Protein AF-A0A1F3C4D7-F1 (afdb_monomer)

pLDDT: mean 89.5, std 9.76, range [31.08, 98.75]

Secondary structure (DSSP, 8-state):
----PPPTT--PEEEE---S--S---TT-GGGSHHHHHHHHHS--PPPHHHHHHHHHHHGGG-SEEEE-SSS-GGG-TTHHHHHHHHHHHHHH-TTSEEEEEE-STT--HHHHGGGTT-SEEEEEEE-S-SSHHHHHHHSTT--HHHHHHHHHHHHHHHHHTT--EEEEEEEEE--TTTGGGHHHHHHHHHHHT-EEEEE---S-S-GGGGGT-GGGSHHHHHHHHHHHHHHHHHHT--EE-PPPPP-SHHHHHHHHHHTT----B-HIIIIIPPEEE-TTSEEESSTT--EEEETTTS-HHHHHT-THHHHHHHHHHTT-PPTTGGG-TTSBTTS-----GGGGT-S--GGGS---SS--TTTTTTTGGGGG-S-HHHHHHHHHHHHHHHHHIIIIIHHHHHHHHHHHHHHHHHHHHHHHTT--EEEES-SHHHHHHHHHSGGGGS-EEEEE-S-GGGTTSEETTEEEE-GGGGGGG--SEEEE--STTHHHHHHHTGGGGGGTPEEEE--------

Structure (mmCIF, N/CA/C/O backbone):
data_AF-A0A1F3C4D7-F1
#
_entry.id   AF-A0A1F3C4D7-F1
#
loop_
_atom_site.group_PDB
_atom_site.id
_atom_site.type_symbol
_atom_site.label_atom_id
_atom_site.label_alt_id
_atom_site.label_comp_id
_atom_site.label_asym_id
_atom_site.label_entity_id
_atom_site.label_seq_id
_atom_site.pdbx_PDB_ins_code
_atom_site.Cartn_x
_atom_site.Cartn_y
_atom_site.Cartn_z
_atom_site.occupancy
_atom_site.B_iso_or_equiv
_atom_site.auth_seq_id
_atom_site.auth_comp_id
_atom_site.auth_asym_id
_atom_site.auth_atom_id
_atom_site.pdbx_PDB_model_num
ATOM 1 N N . MET A 1 1 ? 7.013 -17.415 -40.767 1.00 52.91 1 MET A N 1
ATOM 2 C CA . MET A 1 1 ? 7.089 -18.044 -39.431 1.00 52.91 1 MET A CA 1
ATOM 3 C C . MET A 1 1 ? 5.679 -18.310 -38.941 1.00 52.91 1 MET A C 1
ATOM 5 O O . MET A 1 1 ? 4.838 -17.427 -39.057 1.00 52.91 1 MET A O 1
ATOM 9 N N . THR A 1 2 ? 5.403 -19.514 -38.448 1.00 52.22 2 THR A N 1
ATOM 10 C CA . THR A 1 2 ? 4.123 -19.855 -37.816 1.00 52.22 2 THR A CA 1
ATOM 11 C C . THR A 1 2 ? 4.023 -19.071 -36.506 1.00 52.22 2 THR A C 1
ATOM 13 O O . THR A 1 2 ? 4.842 -19.272 -35.615 1.00 52.22 2 THR A O 1
ATOM 16 N N . MET A 1 3 ? 3.087 -18.124 -36.408 1.00 59.62 3 MET A N 1
ATOM 17 C CA . MET A 1 3 ? 2.887 -17.341 -35.184 1.00 59.62 3 MET A CA 1
ATOM 18 C C . MET A 1 3 ? 2.353 -18.243 -34.070 1.00 59.62 3 MET A C 1
ATOM 20 O O . MET A 1 3 ? 1.317 -18.886 -34.248 1.00 59.62 3 MET A O 1
ATOM 24 N N . ILE A 1 4 ? 3.030 -18.270 -32.922 1.00 73.19 4 ILE A N 1
ATOM 25 C CA . ILE A 1 4 ? 2.590 -19.063 -31.773 1.00 73.19 4 ILE A CA 1
ATOM 26 C C . ILE A 1 4 ? 1.629 -18.224 -30.946 1.00 73.19 4 ILE A C 1
ATOM 28 O O . ILE A 1 4 ? 2.017 -17.211 -30.378 1.00 73.19 4 ILE A O 1
ATOM 32 N N . LEU A 1 5 ? 0.365 -18.639 -30.897 1.00 75.81 5 LEU A N 1
ATOM 33 C CA . LEU A 1 5 ? -0.676 -17.932 -30.161 1.00 75.81 5 LEU A CA 1
ATOM 34 C C . LEU A 1 5 ? -0.564 -18.208 -28.659 1.00 75.81 5 LEU A C 1
ATOM 36 O O . LEU A 1 5 ? -0.387 -19.348 -28.228 1.00 75.81 5 LEU A O 1
ATOM 40 N N . HIS A 1 6 ? -0.722 -17.161 -27.855 1.00 81.25 6 HIS A N 1
ATOM 41 C CA . HIS A 1 6 ? -0.936 -17.313 -26.421 1.00 81.25 6 HIS A CA 1
ATOM 42 C C . HIS A 1 6 ? -2.302 -17.952 -26.120 1.00 81.25 6 HIS A C 1
ATOM 44 O O . HIS A 1 6 ? -3.211 -17.876 -26.956 1.00 81.25 6 HIS A O 1
ATOM 50 N N . PRO A 1 7 ? -2.490 -18.532 -24.916 1.00 75.75 7 PRO A N 1
ATOM 51 C CA . PRO A 1 7 ? -3.820 -18.887 -24.430 1.00 75.75 7 PRO A CA 1
ATOM 52 C C . PRO A 1 7 ? -4.785 -17.703 -24.574 1.00 75.75 7 PRO A C 1
ATOM 54 O O . PRO A 1 7 ? -4.386 -16.559 -24.359 1.00 75.75 7 PRO A O 1
ATOM 57 N N . LYS A 1 8 ? -6.056 -17.962 -24.912 1.00 71.69 8 LYS A N 1
ATOM 58 C CA . LYS A 1 8 ? -7.060 -16.903 -25.155 1.00 71.69 8 LYS A CA 1
ATOM 59 C C . LYS A 1 8 ? -7.192 -15.907 -23.994 1.00 71.69 8 LYS A C 1
ATOM 61 O O . LYS A 1 8 ? -7.480 -14.736 -24.229 1.00 71.69 8 LYS A O 1
ATOM 66 N N . ASP A 1 9 ? -6.941 -16.369 -22.773 1.00 69.56 9 ASP A N 1
ATOM 67 C CA . ASP A 1 9 ? -7.059 -15.574 -21.549 1.00 69.56 9 ASP A CA 1
ATOM 68 C C . ASP A 1 9 ? -5.754 -14.864 -21.149 1.00 69.56 9 ASP A C 1
ATOM 70 O O . ASP A 1 9 ? -5.728 -14.120 -20.170 1.00 69.56 9 ASP A O 1
ATOM 74 N N . TYR A 1 10 ? -4.663 -15.056 -21.900 1.00 77.88 10 TYR A N 1
ATOM 75 C CA . TYR A 1 10 ? -3.382 -14.412 -21.626 1.00 77.88 10 TYR A CA 1
ATOM 76 C C . TYR A 1 10 ? -3.408 -12.952 -22.087 1.00 77.88 10 TYR A C 1
ATOM 78 O O . TYR A 1 10 ? -3.095 -12.621 -23.232 1.00 77.88 10 TYR A O 1
ATOM 86 N N . LYS A 1 11 ? -3.790 -12.068 -21.167 1.00 75.38 11 LYS A N 1
ATOM 87 C CA . LYS A 1 11 ? -3.717 -10.615 -21.331 1.00 75.38 11 LYS A CA 1
ATOM 88 C C . LYS A 1 11 ? -2.771 -10.065 -20.268 1.00 75.38 11 LYS A C 1
ATOM 90 O O . LYS A 1 11 ? -3.183 -9.930 -19.115 1.00 75.38 11 LYS A O 1
ATOM 95 N N . PRO A 1 12 ? -1.494 -9.814 -20.598 1.00 82.56 12 PRO A N 1
ATOM 96 C CA . PRO A 1 12 ? -0.543 -9.335 -19.611 1.00 82.56 12 PRO A CA 1
ATOM 97 C C . PRO A 1 12 ? -0.885 -7.907 -19.180 1.00 82.56 12 PRO A C 1
ATOM 99 O O . PRO A 1 12 ? -1.420 -7.100 -19.947 1.00 82.56 12 PRO A O 1
ATOM 102 N N . TYR A 1 13 ? -0.504 -7.578 -17.951 1.00 88.12 13 TYR A N 1
ATOM 103 C CA . TYR A 1 13 ? -0.268 -6.193 -17.574 1.00 88.12 13 TYR A CA 1
ATOM 104 C C . TYR A 1 13 ? 1.114 -5.790 -18.082 1.00 88.12 13 TYR A C 1
ATOM 106 O O . TYR A 1 13 ? 2.089 -6.531 -17.940 1.00 88.12 13 TYR A O 1
ATOM 114 N N . VAL A 1 14 ? 1.201 -4.618 -18.693 1.00 91.56 14 VAL A N 1
ATOM 115 C CA . VAL A 1 14 ? 2.448 -4.118 -19.268 1.00 91.56 14 VAL A CA 1
ATOM 116 C C . VAL A 1 14 ? 3.043 -3.094 -18.332 1.00 91.56 14 VAL A C 1
ATOM 118 O O . VAL A 1 14 ? 2.374 -2.132 -17.984 1.00 91.56 14 VAL A O 1
ATOM 121 N N . ILE A 1 15 ? 4.301 -3.266 -17.950 1.00 93.50 15 ILE A N 1
ATOM 122 C CA . ILE A 1 15 ? 5.059 -2.275 -17.191 1.00 93.50 15 ILE A CA 1
ATOM 123 C C . ILE A 1 15 ? 5.907 -1.478 -18.175 1.00 93.50 15 ILE A C 1
ATOM 125 O O . ILE A 1 15 ? 6.761 -2.038 -18.852 1.00 93.50 15 ILE A O 1
ATOM 129 N N . LEU A 1 16 ? 5.681 -0.173 -18.258 1.00 93.50 16 LEU A N 1
ATOM 130 C CA . LEU A 1 16 ? 6.425 0.722 -19.134 1.00 93.50 16 LEU A CA 1
ATOM 131 C C . LEU A 1 16 ? 7.418 1.543 -18.305 1.00 93.50 16 LEU A C 1
ATOM 133 O O . LEU A 1 16 ? 7.042 2.526 -17.664 1.00 93.50 16 LEU A O 1
ATOM 137 N N . GLY A 1 17 ? 8.683 1.121 -18.326 1.00 92.25 17 GLY A N 1
ATOM 138 C CA . GLY A 1 17 ? 9.795 1.778 -17.647 1.00 92.25 17 GLY A CA 1
ATOM 139 C C . GLY A 1 17 ? 10.421 2.840 -18.534 1.00 92.25 17 GLY A C 1
ATOM 140 O O . GLY A 1 17 ? 11.192 2.530 -19.436 1.00 92.25 17 GLY A O 1
ATOM 141 N N . THR A 1 18 ? 10.096 4.106 -18.286 1.00 91.62 18 THR A N 1
ATOM 142 C CA . THR A 1 18 ? 10.468 5.182 -19.212 1.00 91.62 18 THR A CA 1
ATOM 143 C C . THR A 1 18 ? 11.738 5.940 -18.845 1.00 91.62 18 THR A C 1
ATOM 145 O O . THR A 1 18 ? 12.374 6.537 -19.710 1.00 91.62 18 THR A O 1
ATOM 148 N N . THR A 1 19 ? 12.109 5.933 -17.572 1.00 89.44 19 THR A N 1
ATOM 149 C CA . THR A 1 19 ? 13.326 6.556 -17.054 1.00 89.44 19 THR A CA 1
ATOM 150 C C . THR A 1 19 ? 13.742 5.842 -15.781 1.00 89.44 19 THR A C 1
ATOM 152 O O . THR A 1 19 ? 12.936 5.172 -15.147 1.00 89.44 19 THR A O 1
ATOM 155 N N . GLN A 1 20 ? 14.998 5.996 -15.383 1.00 88.94 20 GLN A N 1
ATOM 156 C CA . GLN A 1 20 ? 15.473 5.594 -14.055 1.00 88.94 20 GLN A CA 1
ATOM 157 C C . GLN A 1 20 ? 15.623 6.821 -13.134 1.00 88.94 20 GLN A C 1
ATOM 159 O O . GLN A 1 20 ? 15.954 6.691 -11.954 1.00 88.94 20 GLN A O 1
ATOM 164 N N . ARG A 1 21 ? 15.335 8.030 -13.644 1.00 88.62 21 ARG A N 1
ATOM 165 C CA . ARG A 1 21 ? 15.363 9.273 -12.871 1.00 88.62 21 ARG A CA 1
ATOM 166 C C . ARG A 1 21 ? 14.232 9.286 -11.853 1.00 88.62 21 ARG A C 1
ATOM 168 O O . ARG A 1 21 ? 13.085 8.980 -12.153 1.00 88.62 21 ARG A O 1
ATOM 175 N N . CYS A 1 22 ? 14.561 9.689 -10.635 1.00 92.19 22 CYS A N 1
ATOM 176 C CA . CYS A 1 22 ? 13.605 9.899 -9.558 1.00 92.19 22 CYS A CA 1
ATOM 177 C C . CYS A 1 22 ? 13.989 11.164 -8.799 1.00 92.19 22 CYS A C 1
ATOM 179 O O . CYS A 1 22 ? 15.178 11.442 -8.620 1.00 92.19 22 CYS A O 1
ATOM 181 N N . ASN A 1 23 ? 13.000 11.913 -8.317 1.00 93.50 23 ASN A N 1
ATOM 182 C CA . ASN A 1 23 ? 13.239 13.056 -7.441 1.00 93.50 23 ASN A CA 1
ATOM 183 C C . ASN A 1 23 ? 13.595 12.636 -6.002 1.00 93.50 23 ASN A C 1
ATOM 185 O O . ASN A 1 23 ? 13.981 13.488 -5.206 1.00 93.50 23 ASN A O 1
ATOM 189 N N . TYR A 1 24 ? 13.483 11.343 -5.667 1.00 95.00 24 TYR A N 1
ATOM 190 C CA . TYR A 1 24 ? 13.850 10.761 -4.372 1.00 95.00 24 TYR A CA 1
ATOM 191 C C . TYR A 1 24 ? 15.046 9.801 -4.482 1.00 95.00 24 TYR A C 1
ATOM 193 O O . TYR A 1 24 ? 15.350 9.259 -5.545 1.00 95.00 24 TYR A O 1
ATOM 201 N N . ARG A 1 25 ? 15.703 9.555 -3.347 1.00 92.50 25 ARG A N 1
ATOM 202 C CA . ARG A 1 25 ? 16.733 8.535 -3.111 1.00 92.50 25 ARG A CA 1
ATOM 203 C C . ARG A 1 25 ? 16.383 7.761 -1.841 1.00 92.50 25 ARG A C 1
ATOM 205 O O . ARG A 1 25 ? 16.956 7.968 -0.775 1.00 92.50 25 ARG A O 1
ATOM 212 N N . CYS A 1 26 ? 15.353 6.923 -1.949 1.00 94.62 26 CYS A N 1
ATOM 213 C CA . CYS A 1 26 ? 14.820 6.169 -0.818 1.00 94.62 26 CYS A CA 1
ATOM 214 C C . CYS A 1 26 ? 15.846 5.155 -0.293 1.00 94.62 26 CYS A C 1
ATOM 216 O O . CYS A 1 26 ? 16.547 4.541 -1.099 1.00 94.62 26 CYS A O 1
ATOM 218 N N . ARG A 1 27 ? 15.870 4.921 1.025 1.00 93.00 27 ARG A N 1
ATOM 219 C CA . ARG A 1 27 ? 16.819 4.010 1.691 1.00 93.00 27 ARG A CA 1
ATOM 220 C C . ARG A 1 27 ? 16.822 2.594 1.115 1.00 93.00 27 ARG A C 1
ATOM 222 O O . ARG A 1 27 ? 17.884 2.023 0.942 1.00 93.00 27 ARG A O 1
ATOM 229 N N . MET A 1 28 ? 15.654 2.028 0.829 1.00 93.56 28 MET A N 1
ATOM 230 C CA . MET A 1 28 ? 15.533 0.653 0.327 1.00 93.56 28 MET A CA 1
ATOM 231 C C . MET A 1 28 ? 15.750 0.524 -1.186 1.00 93.56 28 MET A C 1
ATOM 233 O O . MET A 1 28 ? 15.760 -0.582 -1.713 1.00 93.56 28 MET A O 1
ATOM 237 N N . CYS A 1 29 ? 15.840 1.639 -1.914 1.00 92.00 29 CYS A N 1
ATOM 238 C CA . CYS A 1 29 ? 15.803 1.616 -3.370 1.00 92.00 29 CYS A CA 1
ATOM 239 C C . CYS A 1 29 ? 17.173 1.242 -3.944 1.00 92.00 29 CYS A C 1
ATOM 241 O O . CYS A 1 29 ? 18.166 1.911 -3.667 1.00 92.00 29 CYS A O 1
ATOM 243 N N . PHE A 1 30 ? 17.212 0.228 -4.809 1.00 88.69 30 PHE A N 1
ATOM 244 C CA . PHE A 1 30 ? 18.415 -0.169 -5.546 1.00 88.69 30 PHE A CA 1
ATOM 245 C C . PHE A 1 30 ? 19.050 1.002 -6.318 1.00 88.69 30 PHE A C 1
ATOM 247 O O . PHE A 1 30 ? 20.259 1.204 -6.260 1.00 88.69 30 PHE A O 1
ATOM 254 N N . TRP A 1 31 ? 18.228 1.851 -6.943 1.00 87.50 31 TRP A N 1
ATOM 255 C CA . TRP A 1 31 ? 18.675 3.038 -7.686 1.00 87.50 31 TRP A CA 1
ATOM 256 C C . TRP A 1 31 ? 19.271 4.148 -6.802 1.00 87.50 31 TRP A C 1
ATOM 258 O O . TRP A 1 31 ? 19.801 5.132 -7.317 1.00 87.50 31 TRP A O 1
ATOM 268 N N . SER A 1 32 ? 19.176 4.016 -5.474 1.00 88.06 32 SER A N 1
ATOM 269 C CA . SER A 1 32 ? 19.838 4.905 -4.514 1.00 88.06 32 SER A CA 1
ATOM 270 C C . SER A 1 32 ? 21.245 4.445 -4.134 1.00 88.06 32 SER A C 1
ATOM 272 O O . SER A 1 32 ? 21.933 5.191 -3.437 1.00 88.06 32 SER A O 1
ATOM 274 N N . ARG A 1 33 ? 21.680 3.245 -4.551 1.00 88.38 33 ARG A N 1
ATOM 275 C CA . ARG A 1 33 ? 23.054 2.782 -4.322 1.00 88.38 33 ARG A CA 1
ATOM 276 C C . ARG A 1 33 ? 24.050 3.798 -4.899 1.00 88.38 33 ARG A C 1
ATOM 278 O O . ARG A 1 33 ? 23.823 4.259 -6.016 1.00 88.38 33 ARG A O 1
ATOM 285 N N . PRO A 1 34 ? 25.133 4.166 -4.189 1.00 85.62 34 PRO A N 1
ATOM 286 C CA . PRO A 1 34 ? 26.033 5.230 -4.638 1.00 85.62 34 PRO A CA 1
ATOM 287 C C . PRO A 1 34 ? 26.648 5.005 -6.026 1.00 85.62 34 PRO A C 1
ATOM 289 O O . PRO A 1 34 ? 26.747 5.946 -6.811 1.00 85.62 34 PRO A O 1
ATOM 292 N N . ASP A 1 35 ? 27.040 3.770 -6.332 1.00 86.31 35 ASP A N 1
ATOM 293 C CA . ASP A 1 35 ? 27.597 3.358 -7.622 1.00 86.31 35 ASP A CA 1
ATOM 294 C C . ASP A 1 35 ? 26.555 3.458 -8.744 1.00 86.31 35 ASP A C 1
ATOM 296 O O . ASP A 1 35 ? 26.799 4.096 -9.768 1.00 86.31 35 ASP A O 1
ATOM 300 N N . VAL A 1 36 ? 25.348 2.934 -8.512 1.00 85.12 36 VAL A N 1
ATOM 301 C CA . VAL A 1 36 ? 24.230 3.018 -9.463 1.00 85.12 36 VAL A CA 1
ATOM 302 C C . VAL A 1 36 ? 23.815 4.473 -9.690 1.00 85.12 36 VAL A C 1
ATOM 304 O O . VAL A 1 36 ? 23.655 4.912 -10.8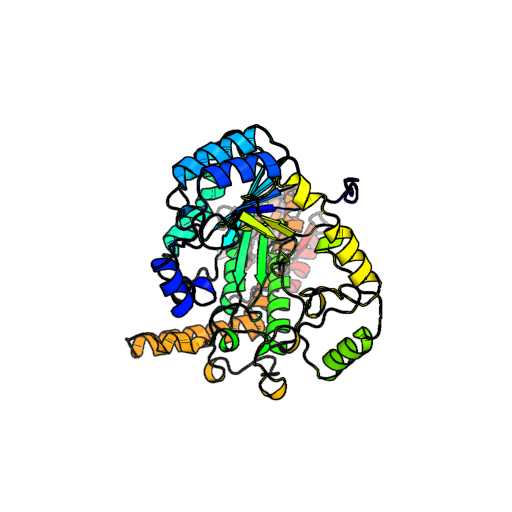26 1.00 85.12 36 VAL A O 1
ATOM 307 N N . ALA A 1 37 ? 23.679 5.251 -8.617 1.00 81.81 37 ALA A N 1
ATOM 308 C CA . ALA A 1 37 ? 23.277 6.650 -8.677 1.00 81.81 37 ALA A CA 1
ATOM 309 C C . ALA A 1 37 ? 24.293 7.523 -9.429 1.00 81.81 37 ALA A C 1
ATOM 311 O O . ALA A 1 37 ? 23.875 8.478 -10.083 1.00 81.81 37 ALA A O 1
ATOM 312 N N . ARG A 1 38 ? 25.592 7.200 -9.353 1.00 82.88 38 ARG A N 1
ATOM 313 C CA . ARG A 1 38 ? 26.645 7.851 -10.146 1.00 82.88 38 ARG A CA 1
ATOM 314 C C . ARG A 1 38 ? 26.515 7.498 -11.625 1.00 82.88 38 ARG A C 1
ATOM 316 O O . ARG A 1 38 ? 26.444 8.399 -12.450 1.00 82.88 38 ARG A O 1
ATOM 323 N N . ASN A 1 39 ? 26.358 6.216 -11.949 1.00 82.31 39 ASN A N 1
ATOM 324 C CA . ASN A 1 39 ? 26.197 5.772 -13.337 1.00 82.31 39 ASN A CA 1
ATOM 325 C C . ASN A 1 39 ? 24.968 6.399 -14.024 1.00 82.31 39 ASN A C 1
ATOM 327 O O . ASN A 1 39 ? 25.012 6.696 -15.216 1.00 82.31 39 ASN A O 1
ATOM 331 N N . LEU A 1 40 ? 23.889 6.650 -13.272 1.00 78.62 40 LEU A N 1
ATOM 332 C CA . LEU A 1 40 ? 22.698 7.371 -13.747 1.00 78.62 40 LEU A CA 1
ATOM 333 C C . LEU A 1 40 ? 22.942 8.855 -14.070 1.00 78.62 40 LEU A C 1
ATOM 335 O O . LEU A 1 40 ? 22.119 9.475 -14.743 1.00 78.62 40 LEU A O 1
ATOM 339 N N . GLN A 1 41 ? 24.004 9.457 -13.530 1.00 74.12 41 GLN A N 1
ATOM 340 C CA . GLN A 1 41 ? 24.420 10.818 -13.885 1.00 74.12 41 GLN A CA 1
ATOM 341 C C . GLN A 1 41 ? 25.254 10.813 -15.167 1.00 74.12 41 GLN A C 1
ATOM 343 O O . GLN A 1 41 ? 25.080 11.701 -15.997 1.00 74.12 41 GLN A O 1
ATOM 348 N N . ASP A 1 42 ? 26.106 9.798 -15.333 1.00 77.31 42 ASP A N 1
ATOM 349 C CA . ASP A 1 42 ? 27.014 9.668 -16.478 1.00 77.31 42 ASP A CA 1
ATOM 350 C C . ASP A 1 42 ? 26.304 9.159 -17.745 1.00 77.31 42 ASP A C 1
ATOM 352 O O . ASP A 1 42 ? 26.678 9.505 -18.865 1.00 77.31 42 ASP A O 1
ATOM 356 N N . SER A 1 43 ? 25.253 8.354 -17.578 1.00 77.75 43 SER A N 1
ATOM 357 C CA . SER A 1 43 ? 24.420 7.830 -18.660 1.00 77.75 43 SER A CA 1
ATOM 358 C C . SER A 1 43 ? 22.948 8.012 -18.303 1.00 77.75 43 SER A C 1
ATOM 360 O O . SER A 1 43 ? 22.499 7.480 -17.293 1.00 77.75 43 SER A O 1
ATOM 362 N N . ASP A 1 44 ? 22.195 8.779 -19.102 1.00 72.69 44 ASP A N 1
ATOM 363 C CA . ASP A 1 44 ? 20.756 8.980 -18.886 1.00 72.69 44 ASP A CA 1
ATOM 364 C C . ASP A 1 44 ? 19.958 7.882 -19.607 1.00 72.69 44 ASP A C 1
ATOM 366 O O . ASP A 1 44 ? 19.836 7.914 -20.835 1.00 72.69 44 ASP A O 1
ATOM 370 N N . PRO A 1 45 ? 19.373 6.910 -18.887 1.00 78.50 45 PRO A N 1
ATOM 371 C CA . PRO A 1 45 ? 18.609 5.832 -19.490 1.00 78.50 45 PRO A CA 1
ATOM 372 C C . PRO A 1 45 ? 17.145 6.264 -19.662 1.00 78.50 45 PRO A C 1
ATOM 374 O O . PRO A 1 45 ? 16.230 5.544 -19.254 1.00 78.50 45 PRO A O 1
ATOM 377 N N . THR A 1 46 ? 16.908 7.462 -20.201 1.00 89.94 46 THR A N 1
ATOM 378 C CA . THR A 1 46 ? 15.564 7.977 -20.486 1.00 89.94 46 THR A CA 1
ATOM 379 C C . THR A 1 46 ? 15.150 7.582 -21.901 1.00 89.94 46 THR A C 1
ATOM 381 O O . THR A 1 46 ? 15.844 7.847 -22.879 1.00 89.94 46 THR A O 1
ATOM 384 N N . MET A 1 47 ? 13.989 6.939 -22.007 1.00 93.12 47 MET A N 1
ATOM 385 C CA . MET A 1 47 ? 13.437 6.427 -23.259 1.00 93.12 47 MET A CA 1
ATOM 386 C C . MET A 1 47 ? 13.225 7.562 -24.284 1.00 93.12 47 MET A C 1
ATOM 388 O O . MET A 1 47 ? 12.540 8.539 -23.983 1.00 93.12 47 MET A O 1
ATOM 392 N N . PRO A 1 48 ? 13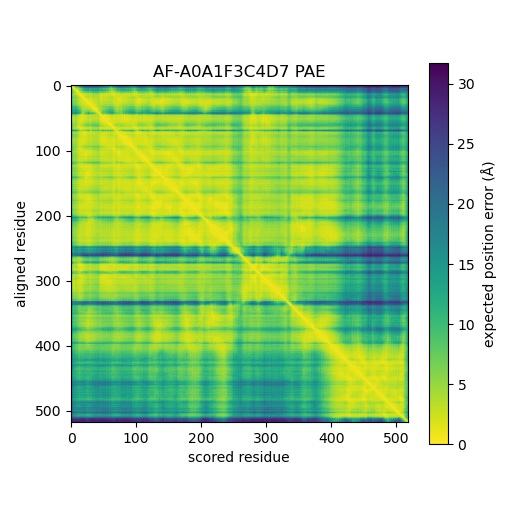.722 7.472 -25.524 1.00 94.62 48 PRO A N 1
ATOM 393 C CA . PRO A 1 48 ? 13.407 8.475 -26.542 1.00 94.62 48 PRO A CA 1
ATOM 394 C C . PRO A 1 48 ? 11.901 8.537 -26.852 1.00 94.62 48 PRO A C 1
ATOM 396 O O . PRO A 1 48 ? 11.212 7.516 -26.818 1.00 94.62 48 PRO A O 1
ATOM 399 N N . MET A 1 49 ? 11.377 9.714 -27.221 1.00 96.12 49 MET A N 1
ATOM 400 C CA . MET A 1 49 ? 9.952 9.869 -27.574 1.00 96.12 49 MET A CA 1
ATOM 401 C C . MET A 1 49 ? 9.506 8.967 -28.727 1.00 96.12 49 MET A C 1
ATOM 403 O O . MET A 1 49 ? 8.368 8.500 -28.734 1.00 96.12 49 MET A O 1
ATOM 407 N N . THR A 1 50 ? 10.394 8.702 -29.686 1.00 96.50 50 THR A N 1
ATOM 408 C CA . THR A 1 50 ? 10.137 7.789 -30.809 1.00 96.50 50 THR A CA 1
ATOM 409 C C . THR A 1 50 ? 9.842 6.374 -30.318 1.00 96.50 50 THR A C 1
ATOM 411 O O . THR A 1 50 ? 8.846 5.777 -30.720 1.00 96.50 50 THR A O 1
ATOM 414 N N . LEU A 1 51 ? 10.656 5.870 -29.388 1.00 96.00 51 LEU A N 1
ATOM 415 C CA . LEU A 1 51 ? 10.460 4.567 -28.764 1.00 96.00 51 LEU A CA 1
ATOM 416 C C . LEU A 1 51 ? 9.219 4.550 -27.861 1.00 96.00 51 LEU A C 1
ATOM 418 O O . LEU A 1 51 ? 8.467 3.583 -27.893 1.00 96.00 51 LEU A O 1
ATOM 422 N N . PHE A 1 52 ? 8.953 5.626 -27.114 1.00 96.31 52 PHE A N 1
ATOM 423 C CA . PHE A 1 52 ? 7.757 5.732 -26.270 1.00 96.31 52 PHE A CA 1
ATOM 424 C C . PHE A 1 52 ? 6.454 5.669 -27.080 1.00 96.31 52 PHE A C 1
ATOM 426 O O . PHE A 1 52 ? 5.553 4.903 -26.738 1.00 96.31 52 PHE A O 1
ATOM 433 N N . ARG A 1 53 ? 6.360 6.435 -28.178 1.00 96.38 53 ARG A N 1
ATOM 434 C CA . ARG A 1 53 ? 5.200 6.410 -29.089 1.00 96.38 53 ARG A CA 1
ATOM 435 C C . ARG A 1 53 ? 4.994 5.015 -29.663 1.00 96.38 53 ARG A C 1
ATOM 437 O O . ARG A 1 53 ? 3.900 4.470 -29.552 1.00 96.38 53 ARG A O 1
ATOM 444 N N . ARG A 1 54 ? 6.073 4.415 -30.170 1.00 95.69 54 ARG A N 1
ATOM 445 C CA . ARG A 1 54 ? 6.058 3.057 -30.713 1.00 95.69 54 ARG A CA 1
ATOM 446 C C . ARG A 1 54 ? 5.614 2.021 -29.678 1.00 95.69 54 ARG A C 1
ATOM 448 O O . ARG A 1 54 ? 4.760 1.194 -29.975 1.00 95.69 54 ARG A O 1
ATOM 455 N N . ALA A 1 55 ? 6.141 2.085 -28.455 1.00 94.62 55 ALA A N 1
ATOM 456 C CA . ALA A 1 55 ? 5.747 1.189 -27.373 1.00 94.62 55 ALA A CA 1
ATOM 457 C C . ALA A 1 55 ? 4.250 1.317 -27.058 1.00 94.62 55 ALA A C 1
ATOM 459 O O . ALA A 1 55 ? 3.567 0.305 -26.949 1.00 94.62 55 ALA A O 1
ATOM 460 N N . LEU A 1 56 ? 3.709 2.535 -26.961 1.00 94.31 56 LEU A N 1
ATOM 461 C CA . LEU A 1 56 ? 2.274 2.717 -26.740 1.00 94.31 56 LEU A CA 1
ATOM 462 C C . LEU A 1 56 ? 1.437 2.193 -27.911 1.00 94.31 56 LEU A C 1
ATOM 464 O O . LEU A 1 56 ? 0.467 1.484 -27.685 1.00 94.31 56 LEU A O 1
ATOM 468 N N . GLU A 1 57 ? 1.796 2.509 -29.152 1.00 93.12 57 GLU A N 1
ATOM 469 C CA . GLU A 1 57 ? 1.043 2.073 -30.334 1.00 93.12 57 GLU A CA 1
ATOM 470 C C . GLU A 1 57 ? 1.012 0.550 -30.485 1.00 93.12 57 GLU A C 1
ATOM 472 O O . GLU A 1 57 ? -0.037 -0.016 -30.790 1.00 93.12 57 GLU A O 1
ATOM 477 N N . GLU A 1 58 ? 2.141 -0.115 -30.245 1.00 92.81 58 GLU A N 1
ATOM 478 C CA . GLU A 1 58 ? 2.258 -1.553 -30.464 1.00 92.81 58 GLU A CA 1
ATOM 479 C C . GLU A 1 58 ? 1.800 -2.393 -29.265 1.00 92.81 58 GLU A C 1
ATOM 481 O O . GLU A 1 58 ? 1.329 -3.511 -29.459 1.00 92.81 58 GLU A O 1
ATOM 486 N N . VAL A 1 59 ? 1.927 -1.896 -28.029 1.00 89.31 59 VAL A N 1
ATOM 487 C CA . VAL A 1 59 ? 1.706 -2.711 -26.821 1.00 89.31 59 VAL A CA 1
ATOM 488 C C . VAL A 1 59 ? 0.294 -2.569 -26.255 1.00 89.31 59 VAL A C 1
ATOM 490 O O . VAL A 1 59 ? -0.292 -3.556 -25.809 1.00 89.31 59 VAL A O 1
ATOM 493 N N . VAL A 1 60 ? -0.271 -1.359 -26.287 1.00 88.25 60 VAL A N 1
ATOM 494 C CA . VAL A 1 60 ? -1.604 -1.040 -25.741 1.00 88.25 60 VAL A CA 1
ATOM 495 C C . VAL A 1 60 ? -2.697 -1.978 -26.292 1.00 88.25 60 VAL A C 1
ATOM 497 O O . VAL A 1 60 ? -3.452 -2.513 -25.484 1.00 88.25 60 VAL A O 1
ATOM 500 N N . PRO A 1 61 ? -2.745 -2.326 -27.597 1.00 85.44 61 PRO A N 1
ATOM 501 C CA . PRO A 1 61 ? -3.744 -3.267 -28.126 1.00 85.44 61 PRO A CA 1
ATOM 502 C C . PRO A 1 61 ? -3.667 -4.702 -27.571 1.00 85.44 61 PRO A C 1
ATOM 504 O O . PRO A 1 61 ? -4.571 -5.505 -27.810 1.00 85.44 61 PRO A O 1
ATOM 507 N N . HIS A 1 62 ? -2.584 -5.058 -26.878 1.00 84.00 62 HIS A N 1
ATOM 508 C CA . HIS A 1 62 ? -2.306 -6.416 -26.411 1.00 84.00 62 HIS A CA 1
ATOM 509 C C . HIS A 1 62 ? -2.315 -6.560 -24.881 1.00 84.00 62 HIS A C 1
ATOM 511 O O . HIS A 1 62 ? -2.077 -7.663 -24.387 1.00 84.00 62 HIS A O 1
ATOM 517 N N . CYS A 1 63 ? -2.605 -5.498 -24.120 1.00 87.56 63 CYS A N 1
ATOM 518 C CA . CYS A 1 63 ? -2.593 -5.535 -22.657 1.00 87.56 63 CYS A CA 1
ATOM 519 C C . CYS A 1 63 ? -3.972 -5.288 -22.033 1.00 87.56 63 CYS A C 1
ATOM 521 O O . CYS A 1 63 ? -4.848 -4.656 -22.616 1.00 87.56 63 CYS A O 1
ATOM 523 N N . SER A 1 64 ? -4.179 -5.802 -20.818 1.00 86.62 64 SER A N 1
ATOM 524 C CA . SER A 1 64 ? -5.367 -5.475 -20.010 1.00 86.62 64 SER A CA 1
ATOM 525 C C . SER A 1 64 ? -5.150 -4.254 -19.114 1.00 86.62 64 SER A C 1
ATOM 527 O O . SER A 1 64 ? -6.108 -3.628 -18.661 1.00 86.62 64 SER A O 1
ATOM 529 N N . ALA A 1 65 ? -3.889 -3.940 -18.824 1.00 91.12 65 ALA A N 1
ATOM 530 C CA . ALA A 1 65 ? -3.488 -2.799 -18.022 1.00 91.12 65 ALA A CA 1
ATOM 531 C C . ALA A 1 65 ? -2.118 -2.288 -18.470 1.00 91.12 65 ALA A C 1
ATOM 533 O O . ALA A 1 65 ? -1.235 -3.079 -18.817 1.00 91.12 65 ALA A O 1
ATOM 534 N N . LEU A 1 66 ? -1.942 -0.971 -18.408 1.00 93.31 66 LEU A N 1
ATOM 535 C CA . LEU A 1 66 ? -0.668 -0.298 -18.624 1.00 93.31 66 LEU A CA 1
ATOM 536 C C . LEU A 1 66 ? -0.198 0.297 -17.297 1.00 93.31 66 LEU A C 1
ATOM 538 O O . LEU A 1 66 ? -0.878 1.128 -16.705 1.00 93.31 66 LEU A O 1
ATOM 542 N N . CYS A 1 67 ? 0.970 -0.122 -16.838 1.00 93.88 67 CYS A N 1
ATOM 543 C CA . CYS A 1 67 ? 1.577 0.278 -15.583 1.00 93.88 67 CYS A CA 1
ATOM 544 C C . CYS A 1 67 ? 2.761 1.214 -15.854 1.00 93.88 67 CYS A C 1
ATOM 546 O O . CYS A 1 67 ? 3.782 0.780 -16.385 1.00 93.88 67 CYS A O 1
ATOM 548 N N . LEU A 1 68 ? 2.666 2.477 -15.446 1.00 93.81 68 LEU A N 1
ATOM 549 C CA . LEU A 1 68 ? 3.806 3.395 -15.409 1.00 93.81 68 LEU A CA 1
ATOM 550 C C . LEU A 1 68 ? 4.625 3.087 -14.153 1.00 93.81 68 LEU A C 1
ATOM 552 O O . LEU A 1 68 ? 4.291 3.534 -13.052 1.00 93.81 68 LEU A O 1
ATOM 556 N N . ALA A 1 69 ? 5.637 2.237 -14.311 1.00 87.50 69 ALA A N 1
ATOM 557 C CA . ALA A 1 69 ? 6.499 1.739 -13.243 1.00 87.50 69 ALA A CA 1
ATOM 558 C C . ALA A 1 69 ? 7.804 1.169 -13.837 1.00 87.50 69 ALA A C 1
ATOM 560 O O . ALA A 1 69 ? 8.066 1.315 -15.024 1.00 87.50 69 ALA A O 1
ATOM 561 N N . GLY A 1 70 ? 8.612 0.488 -13.023 1.00 74.00 70 GLY A N 1
ATOM 562 C CA . GLY A 1 70 ? 9.821 -0.228 -13.453 1.00 74.00 70 GLY A CA 1
ATOM 563 C C . GLY A 1 70 ? 11.067 0.339 -12.783 1.00 74.00 70 GLY A C 1
ATOM 564 O O . GLY A 1 70 ? 11.655 -0.299 -11.914 1.00 74.00 70 GLY A O 1
ATOM 565 N N . ALA A 1 71 ? 11.412 1.576 -13.120 1.00 78.12 71 ALA A N 1
ATOM 566 C CA . ALA A 1 71 ? 12.468 2.342 -12.473 1.00 78.12 71 ALA A CA 1
ATOM 567 C C . ALA A 1 71 ? 12.075 3.824 -12.425 1.00 78.12 71 ALA A C 1
ATOM 569 O O . ALA A 1 71 ? 11.202 4.260 -13.173 1.00 78.12 71 ALA A O 1
ATOM 570 N N . GLY A 1 72 ? 12.692 4.591 -11.526 1.00 89.44 72 GLY A N 1
ATOM 571 C CA . GLY A 1 72 ? 12.458 6.032 -11.450 1.00 89.44 72 GLY A CA 1
ATOM 572 C C . GLY A 1 72 ? 11.067 6.464 -10.950 1.00 89.44 72 GLY A C 1
ATOM 573 O O . GLY A 1 72 ? 10.321 5.694 -10.348 1.00 89.44 72 GLY A O 1
ATOM 574 N N . GLU A 1 73 ? 10.749 7.739 -11.179 1.00 94.00 73 GLU A N 1
ATOM 575 C CA . GLU A 1 73 ? 9.436 8.364 -10.980 1.00 94.00 73 GLU A CA 1
ATOM 576 C C . GLU A 1 73 ? 8.994 8.969 -12.316 1.00 94.00 73 GLU A C 1
ATOM 578 O O . GLU A 1 73 ? 9.622 9.907 -12.803 1.00 94.00 73 GLU A O 1
ATOM 583 N N . PHE A 1 74 ? 7.898 8.470 -12.892 1.00 94.62 74 PHE A N 1
ATOM 584 C CA . PHE A 1 74 ? 7.423 8.901 -14.214 1.00 94.62 74 PHE A CA 1
ATOM 585 C C . PHE A 1 74 ? 7.182 10.418 -14.295 1.00 94.62 74 PHE A C 1
ATOM 587 O O . PHE A 1 74 ? 7.479 11.046 -15.304 1.00 94.62 74 PHE A O 1
ATOM 594 N N . LEU A 1 75 ? 6.693 11.049 -13.221 1.00 94.44 75 LEU A N 1
ATOM 595 C CA . LEU A 1 75 ? 6.461 12.501 -13.211 1.00 94.44 75 LEU A CA 1
ATOM 596 C C . LEU A 1 75 ? 7.730 13.342 -13.015 1.00 94.44 75 LEU A C 1
ATOM 598 O O . LEU A 1 75 ? 7.641 14.572 -13.072 1.00 94.44 75 LEU A O 1
ATOM 602 N N . ALA A 1 76 ? 8.870 12.700 -12.748 1.00 93.06 76 ALA A N 1
ATOM 603 C CA . ALA A 1 76 ? 10.201 13.302 -12.728 1.00 93.06 76 ALA A CA 1
ATOM 604 C C . ALA A 1 76 ? 10.939 13.114 -14.066 1.00 93.06 76 ALA A C 1
ATOM 606 O O . ALA A 1 76 ? 12.106 13.496 -14.188 1.00 93.06 76 ALA A O 1
ATOM 607 N N . ASP A 1 77 ? 10.278 12.506 -15.051 1.00 92.50 77 ASP A N 1
ATOM 608 C CA . ASP A 1 77 ? 10.826 12.306 -16.378 1.00 92.50 77 ASP A CA 1
ATOM 609 C C . ASP A 1 77 ? 11.017 13.646 -17.116 1.00 92.50 77 ASP A C 1
ATOM 611 O O . ASP A 1 77 ? 10.081 14.452 -17.147 1.00 92.50 77 ASP A O 1
ATOM 615 N N . PRO A 1 78 ? 12.185 13.902 -17.738 1.00 91.12 78 PRO A N 1
ATOM 616 C CA . PRO A 1 78 ? 12.432 15.133 -18.492 1.00 91.12 78 PRO A CA 1
ATOM 617 C C . PRO A 1 78 ? 11.438 15.369 -19.635 1.00 91.12 78 PRO A C 1
ATOM 619 O O . PRO A 1 78 ? 11.222 16.509 -20.032 1.00 91.12 78 PRO A O 1
ATOM 622 N N . LEU A 1 79 ? 10.825 14.301 -20.151 1.00 94.38 79 LEU A N 1
ATOM 623 C CA . LEU A 1 79 ? 9.857 14.326 -21.245 1.00 94.38 79 LEU A CA 1
ATOM 624 C C . LEU A 1 79 ? 8.416 14.116 -20.749 1.00 94.38 79 LEU A C 1
ATOM 626 O O . LEU A 1 79 ? 7.529 13.814 -21.547 1.00 94.38 79 LEU A O 1
ATOM 630 N N . ALA A 1 80 ? 8.162 14.246 -19.438 1.00 94.00 80 ALA A N 1
ATOM 631 C CA . ALA A 1 80 ? 6.864 13.934 -18.838 1.00 94.00 80 ALA A CA 1
ATOM 632 C C . ALA A 1 80 ? 5.703 14.683 -19.507 1.00 94.00 80 ALA A C 1
ATOM 634 O O . ALA A 1 80 ? 4.680 14.068 -19.781 1.00 94.00 80 ALA A O 1
ATOM 635 N N . GLU A 1 81 ? 5.848 15.975 -19.806 1.00 94.25 81 GLU A N 1
ATOM 636 C CA . GLU A 1 81 ? 4.772 16.777 -20.405 1.00 94.25 81 GLU A CA 1
ATOM 637 C C . GLU A 1 81 ? 4.332 16.233 -21.772 1.00 94.25 81 GLU A C 1
ATOM 639 O O . GLU A 1 81 ? 3.153 15.926 -21.967 1.00 94.25 81 GLU A O 1
ATOM 644 N N . GLU A 1 82 ? 5.282 16.016 -22.688 1.00 96.06 82 GLU A N 1
ATOM 645 C CA . GLU A 1 82 ? 4.981 15.458 -24.010 1.00 96.06 82 GLU A CA 1
ATOM 646 C C . GLU A 1 82 ? 4.405 14.039 -23.891 1.00 96.06 82 GLU A C 1
ATOM 648 O O . GLU A 1 82 ? 3.436 13.684 -24.565 1.00 96.06 82 GLU A O 1
ATOM 653 N N . ARG A 1 83 ? 4.949 13.217 -22.988 1.00 95.88 83 ARG A N 1
ATOM 654 C CA . ARG A 1 83 ? 4.475 11.843 -22.795 1.00 95.88 83 ARG A CA 1
ATOM 655 C C . ARG A 1 83 ? 3.093 11.751 -22.190 1.00 95.88 83 ARG A C 1
ATOM 657 O O . ARG A 1 83 ? 2.350 10.858 -22.581 1.00 95.88 83 ARG A O 1
ATOM 664 N N . LEU A 1 84 ? 2.738 12.641 -21.266 1.00 96.31 84 LEU A N 1
ATOM 665 C CA . LEU A 1 84 ? 1.392 12.709 -20.702 1.00 96.31 84 LEU A CA 1
ATOM 666 C C . LEU A 1 84 ? 0.372 12.986 -21.812 1.00 96.31 84 LEU A C 1
AT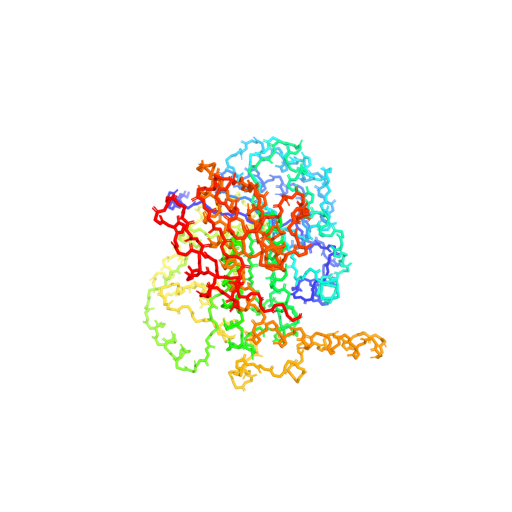OM 668 O O . LEU A 1 84 ? -0.653 12.308 -21.864 1.00 96.31 84 LEU A O 1
ATOM 672 N N . ALA A 1 85 ? 0.675 13.898 -22.744 1.00 95.06 85 ALA A N 1
ATOM 673 C CA . ALA A 1 85 ? -0.191 14.169 -23.892 1.00 95.06 85 ALA A CA 1
ATOM 674 C C . ALA A 1 85 ? -0.390 12.918 -24.769 1.00 95.06 85 ALA A C 1
ATOM 676 O O . ALA A 1 85 ? -1.524 12.485 -24.985 1.00 95.06 85 ALA A O 1
ATOM 677 N N . VAL A 1 86 ? 0.708 12.279 -25.190 1.00 95.81 86 VAL A N 1
ATOM 678 C CA . VAL A 1 86 ? 0.675 11.064 -26.027 1.00 95.81 86 VAL A CA 1
ATOM 679 C C . VAL A 1 86 ? -0.036 9.905 -25.327 1.00 95.81 86 VAL A C 1
ATOM 681 O O . VAL A 1 86 ? -0.834 9.192 -25.937 1.00 95.81 86 VAL A O 1
ATOM 684 N N . LEU A 1 87 ? 0.232 9.718 -24.035 1.00 95.12 87 LEU A N 1
ATOM 685 C CA . LEU A 1 87 ? -0.405 8.691 -23.224 1.00 95.12 87 LEU A CA 1
ATOM 686 C C . LEU A 1 87 ? -1.911 8.934 -23.105 1.00 95.12 87 LEU A C 1
ATOM 688 O O . LEU A 1 87 ? -2.690 7.999 -23.272 1.00 95.12 87 LEU A O 1
ATOM 692 N N . GLY A 1 88 ? -2.331 10.176 -22.857 1.00 94.50 88 GLY A N 1
ATOM 693 C CA . GLY A 1 88 ? -3.746 10.536 -22.797 1.00 94.50 88 GLY A CA 1
ATOM 694 C C . GLY A 1 88 ? -4.482 10.191 -24.093 1.00 94.50 88 GLY A C 1
ATOM 695 O O . GLY A 1 88 ? -5.570 9.616 -24.048 1.00 94.50 88 GLY A O 1
ATOM 696 N N . ASP A 1 89 ? -3.874 10.473 -25.249 1.00 93.62 89 ASP A N 1
ATOM 697 C CA . ASP A 1 89 ? -4.444 10.122 -26.556 1.00 93.62 89 ASP A CA 1
ATOM 698 C C . ASP A 1 89 ? -4.542 8.608 -26.762 1.00 93.62 89 ASP A C 1
ATOM 700 O O . ASP A 1 89 ? -5.541 8.119 -27.293 1.00 93.62 89 ASP A O 1
ATOM 704 N N . ALA A 1 90 ? -3.535 7.848 -26.324 1.00 92.81 90 ALA A N 1
ATOM 705 C CA . ALA A 1 90 ? -3.570 6.390 -26.377 1.00 92.81 90 ALA A CA 1
ATOM 706 C C . ALA A 1 90 ? -4.695 5.814 -25.501 1.00 92.81 90 ALA A C 1
ATOM 708 O O . ALA A 1 90 ? -5.478 4.993 -25.975 1.00 92.81 90 ALA A O 1
ATOM 709 N N . LEU A 1 91 ? -4.837 6.288 -24.261 1.00 92.06 91 LEU A N 1
ATOM 710 C CA . LEU A 1 91 ? -5.870 5.815 -23.334 1.00 92.06 91 LEU A CA 1
ATOM 711 C C . LEU A 1 91 ? -7.289 6.164 -23.805 1.00 92.06 91 LEU A C 1
ATOM 713 O O . LEU A 1 91 ? -8.203 5.362 -23.636 1.00 92.06 91 LEU A O 1
ATOM 717 N N . ARG A 1 92 ? -7.490 7.327 -24.440 1.00 91.56 92 ARG A N 1
ATOM 718 C CA . ARG A 1 92 ? -8.789 7.699 -25.032 1.00 91.56 92 ARG A CA 1
ATOM 719 C C . ARG A 1 92 ? -9.187 6.801 -26.204 1.00 91.56 92 ARG A C 1
ATOM 721 O O . ARG A 1 92 ? -10.371 6.528 -26.376 1.00 91.56 92 ARG A O 1
ATOM 728 N N . ARG A 1 93 ? -8.218 6.335 -27.000 1.00 91.69 93 ARG A N 1
ATOM 729 C CA . ARG A 1 93 ? -8.455 5.372 -28.094 1.00 91.69 93 ARG A CA 1
ATOM 730 C C . ARG A 1 93 ? -8.735 3.953 -27.592 1.00 91.69 93 ARG A C 1
ATOM 732 O O . ARG A 1 93 ? -9.353 3.185 -28.321 1.00 91.69 93 ARG A O 1
ATOM 739 N N . HIS A 1 94 ? -8.311 3.639 -26.368 1.00 89.69 94 HIS A N 1
ATOM 740 C CA . HIS A 1 94 ? -8.425 2.319 -25.745 1.00 89.69 94 HIS A CA 1
ATOM 741 C C . HIS A 1 94 ? -9.064 2.398 -24.343 1.00 89.69 94 HIS A C 1
ATOM 743 O O . HIS A 1 94 ? -8.408 2.103 -23.336 1.00 89.69 94 HIS A O 1
ATOM 749 N N . PRO A 1 95 ? -10.343 2.813 -24.238 1.00 87.88 95 PRO A N 1
ATOM 750 C CA . PRO A 1 95 ? -11.023 3.038 -22.957 1.00 87.88 95 PRO A CA 1
ATOM 751 C C . PRO A 1 95 ? -11.212 1.767 -22.106 1.00 87.88 95 PRO A C 1
ATOM 753 O O . PRO A 1 95 ? -11.614 1.840 -20.940 1.00 87.88 95 PRO A O 1
ATOM 756 N N . GLU A 1 96 ? -10.968 0.589 -22.678 1.00 87.06 96 GLU A N 1
ATOM 757 C CA . GLU A 1 96 ? -10.970 -0.700 -21.998 1.00 87.06 96 GLU A CA 1
ATOM 758 C C . GLU A 1 96 ? -9.763 -0.909 -21.076 1.00 87.06 96 GLU A C 1
ATOM 760 O O . GLU A 1 96 ? -9.875 -1.687 -20.126 1.00 87.06 96 GLU A O 1
ATOM 765 N N . ILE A 1 97 ? -8.651 -0.211 -21.324 1.00 88.88 97 ILE A N 1
ATOM 766 C CA . ILE A 1 97 ? -7.384 -0.410 -20.617 1.00 88.88 97 ILE A CA 1
ATOM 767 C C . ILE A 1 97 ? -7.381 0.348 -19.298 1.00 88.88 97 ILE A C 1
ATOM 769 O O . ILE A 1 97 ? -7.743 1.521 -19.215 1.00 88.88 97 ILE A O 1
ATOM 773 N N . LEU A 1 98 ? -6.915 -0.333 -18.256 1.00 91.00 98 LEU A N 1
ATOM 774 C CA . LEU A 1 98 ? -6.669 0.269 -16.956 1.00 91.00 98 LEU A CA 1
ATOM 775 C C . LEU A 1 98 ? -5.250 0.844 -16.899 1.00 91.00 98 LEU A C 1
ATOM 777 O O . LEU A 1 98 ? -4.272 0.101 -16.998 1.00 91.00 98 LEU A O 1
ATOM 781 N N . LEU A 1 99 ? -5.128 2.157 -16.704 1.00 93.56 99 LEU A N 1
ATOM 782 C CA . LEU A 1 99 ? -3.844 2.773 -16.372 1.00 93.56 99 LEU A CA 1
ATOM 783 C C . LEU A 1 99 ? -3.560 2.584 -14.880 1.00 93.56 99 LEU A C 1
ATOM 785 O O . LEU A 1 99 ? -4.331 3.064 -14.055 1.00 93.56 99 LEU A O 1
ATOM 789 N N . TYR A 1 100 ? -2.432 1.973 -14.532 1.00 93.56 100 TYR A N 1
ATOM 790 C CA . TYR A 1 100 ? -1.860 2.026 -13.189 1.00 93.56 100 TYR A CA 1
ATOM 791 C C . TYR A 1 100 ? -0.624 2.921 -13.176 1.00 93.56 100 TYR A C 1
ATOM 793 O O . TYR A 1 100 ? 0.317 2.706 -13.931 1.00 93.56 100 TYR A O 1
ATOM 801 N N . GLN A 1 101 ? -0.573 3.898 -12.280 1.00 95.19 101 GLN A N 1
ATOM 802 C CA . GLN A 1 101 ? 0.626 4.698 -12.056 1.00 95.19 101 GLN A CA 1
ATOM 803 C C . GLN A 1 101 ? 1.225 4.376 -10.692 1.00 95.19 101 GLN A C 1
ATOM 805 O O . GLN A 1 101 ? 0.583 4.581 -9.659 1.00 95.19 101 GLN A O 1
ATOM 810 N N . THR A 1 102 ? 2.469 3.903 -10.680 1.00 96.06 102 THR A N 1
ATOM 811 C CA . THR A 1 102 ? 3.253 3.808 -9.448 1.00 96.06 102 THR A CA 1
ATOM 812 C C . THR A 1 102 ? 3.974 5.130 -9.231 1.00 96.06 102 THR A C 1
ATOM 814 O O . THR A 1 102 ? 4.696 5.591 -10.110 1.00 96.06 102 THR A O 1
ATOM 817 N N . THR A 1 103 ? 3.772 5.765 -8.078 1.00 97.00 103 THR A N 1
ATOM 818 C CA . THR A 1 103 ? 4.327 7.099 -7.808 1.00 97.00 103 THR A CA 1
ATOM 819 C C . THR A 1 103 ? 4.630 7.304 -6.327 1.00 97.00 103 THR A C 1
ATOM 821 O O . THR A 1 103 ? 3.988 6.719 -5.455 1.00 97.00 103 THR A O 1
ATOM 824 N N . ASN A 1 104 ? 5.595 8.168 -6.023 1.00 96.75 104 ASN A N 1
ATOM 825 C CA . ASN A 1 104 ? 5.810 8.718 -4.683 1.00 96.75 104 ASN A CA 1
ATOM 826 C C . ASN A 1 104 ? 4.830 9.857 -4.332 1.00 96.75 104 ASN A C 1
ATOM 828 O O . ASN A 1 104 ? 4.932 10.444 -3.257 1.00 96.75 104 ASN A O 1
ATOM 832 N N . ALA A 1 105 ? 3.912 10.194 -5.246 1.00 97.69 105 ALA A N 1
ATOM 833 C CA . ALA A 1 105 ? 2.872 11.218 -5.139 1.00 97.69 105 ALA A CA 1
ATOM 834 C C . ALA A 1 105 ? 3.355 12.670 -4.971 1.00 97.69 105 ALA A C 1
ATOM 836 O O . ALA A 1 105 ? 2.558 13.592 -5.127 1.00 97.69 105 ALA A O 1
ATOM 837 N N . SER A 1 106 ? 4.642 12.932 -4.740 1.00 97.31 106 SER A N 1
ATOM 838 C CA . SER A 1 106 ? 5.158 14.279 -4.437 1.00 97.31 106 SER A CA 1
ATOM 839 C C . SER A 1 106 ? 5.131 15.266 -5.610 1.00 97.31 106 SER A C 1
ATOM 841 O O . SER A 1 106 ? 5.241 16.481 -5.408 1.00 97.31 106 SER A O 1
ATOM 843 N N . LEU A 1 107 ? 4.999 14.745 -6.831 1.00 96.75 107 LEU A N 1
ATOM 844 C CA . LEU A 1 107 ? 4.944 15.512 -8.075 1.00 96.75 107 LEU A CA 1
ATOM 845 C C . LEU A 1 107 ? 3.551 15.541 -8.708 1.00 96.75 107 LEU A C 1
ATOM 847 O O . LEU A 1 107 ? 3.420 16.127 -9.783 1.00 96.75 107 LEU A O 1
ATOM 851 N N . LEU A 1 108 ? 2.543 14.938 -8.068 1.00 97.06 108 LEU A N 1
ATOM 852 C CA . LEU A 1 108 ? 1.152 15.041 -8.499 1.00 97.06 108 LEU A CA 1
ATOM 853 C C . LEU A 1 108 ? 0.667 16.484 -8.343 1.00 97.06 108 LEU A C 1
ATOM 855 O O . LEU A 1 108 ? 0.920 17.129 -7.326 1.00 97.06 108 LEU A O 1
ATOM 859 N N . THR A 1 109 ? -0.024 16.972 -9.368 1.00 96.12 109 THR A N 1
ATOM 860 C CA . THR A 1 109 ? -0.709 18.266 -9.384 1.00 96.12 109 THR A CA 1
ATOM 861 C C . THR A 1 109 ? -1.985 18.134 -10.204 1.00 96.12 109 THR A C 1
ATOM 863 O O . THR A 1 109 ? -2.082 17.257 -11.065 1.00 96.12 109 THR A O 1
ATOM 866 N N . ARG A 1 110 ? -2.950 19.031 -9.979 1.00 95.88 110 ARG A N 1
ATOM 867 C CA . ARG A 1 110 ? -4.186 19.095 -10.770 1.00 95.88 110 ARG A CA 1
ATOM 868 C C . ARG A 1 110 ? -3.916 19.168 -12.277 1.00 95.88 110 ARG A C 1
ATOM 870 O O . ARG A 1 110 ? -4.579 18.472 -13.044 1.00 95.88 110 ARG A O 1
ATOM 877 N N . ASP A 1 111 ? -2.921 19.953 -12.686 1.00 95.75 111 ASP A N 1
ATOM 878 C CA . ASP A 1 111 ? -2.550 20.129 -14.096 1.00 95.75 111 ASP A CA 1
ATOM 879 C C . ASP A 1 111 ? -1.995 18.837 -14.702 1.00 95.75 111 ASP A C 1
ATOM 881 O O . ASP A 1 111 ? -2.417 18.411 -15.776 1.00 95.75 111 ASP A O 1
ATOM 885 N N . LYS A 1 112 ? -1.121 18.137 -13.969 1.00 95.56 112 LYS A N 1
ATOM 886 C CA . LYS A 1 112 ? -0.553 16.856 -14.412 1.00 95.56 112 LYS A CA 1
ATOM 887 C C . LYS A 1 112 ? -1.567 15.721 -14.461 1.00 95.56 112 LYS A C 1
ATOM 889 O O . LYS A 1 112 ? -1.257 14.700 -15.054 1.00 95.56 112 LYS A O 1
ATOM 894 N N . LEU A 1 113 ? -2.749 15.868 -13.861 1.00 96.56 113 LEU A N 1
ATOM 895 C CA . LEU A 1 113 ? -3.837 14.891 -13.966 1.00 96.56 113 LEU A CA 1
ATOM 896 C C . LEU A 1 113 ? -4.720 15.124 -15.202 1.00 96.56 113 LEU A C 1
ATOM 898 O O . LEU A 1 113 ? -5.440 14.213 -15.603 1.00 96.56 113 LEU A O 1
ATOM 902 N N . GLN A 1 114 ? -4.651 16.296 -15.850 1.00 96.00 114 GLN A N 1
ATOM 903 C CA . GLN A 1 114 ? -5.560 16.651 -16.952 1.00 96.00 114 GLN A CA 1
ATOM 904 C C . GLN A 1 114 ? -5.444 15.730 -18.170 1.00 96.00 114 GLN A C 1
ATOM 906 O O . GLN A 1 114 ? -6.424 15.553 -18.892 1.00 96.00 114 GLN A O 1
ATOM 911 N N . PHE A 1 115 ? -4.290 15.093 -18.389 1.00 95.00 115 PHE A N 1
ATOM 912 C CA . PHE A 1 115 ? -4.122 14.143 -19.494 1.00 95.00 115 PHE A CA 1
ATOM 913 C C . PHE A 1 115 ? -5.086 12.948 -19.416 1.00 95.00 115 PHE A C 1
ATOM 915 O O . PHE A 1 115 ? -5.440 12.389 -20.456 1.00 95.00 115 PHE A O 1
ATOM 922 N N . LEU A 1 116 ? -5.549 12.602 -18.206 1.00 95.94 116 LEU A N 1
ATOM 923 C CA . LEU A 1 116 ? -6.506 11.525 -17.950 1.00 95.94 116 LEU A CA 1
ATOM 924 C C . LEU A 1 116 ? -7.943 11.901 -18.325 1.00 95.94 116 LEU A C 1
ATOM 926 O O . LEU A 1 116 ? -8.829 11.048 -18.279 1.00 95.94 116 LEU A O 1
ATOM 930 N N . LYS A 1 117 ? -8.216 13.155 -18.697 1.00 94.62 117 LYS A N 1
ATOM 931 C CA . LYS A 1 117 ? -9.559 13.572 -19.099 1.00 94.62 117 LYS A CA 1
ATOM 932 C C . LYS A 1 117 ? -10.056 12.720 -20.273 1.00 94.62 117 LYS A C 1
ATOM 934 O O . LYS A 1 117 ? -9.375 12.567 -21.291 1.00 94.62 117 LYS A O 1
ATOM 939 N N . GLY A 1 118 ? -11.261 12.172 -20.118 1.00 90.94 118 GLY A N 1
ATOM 940 C CA . GLY A 1 118 ? -11.867 11.248 -21.080 1.00 90.94 118 GLY A CA 1
ATOM 941 C C . GLY A 1 118 ? -11.414 9.789 -20.942 1.00 90.94 118 GLY A C 1
ATOM 942 O O . GLY A 1 118 ? -11.828 8.962 -21.749 1.00 90.94 118 GLY A O 1
ATOM 943 N N . THR A 1 119 ? -10.591 9.455 -19.943 1.00 90.62 119 THR A N 1
ATOM 944 C CA . THR A 1 119 ? -10.319 8.059 -19.563 1.00 90.62 119 THR A CA 1
ATOM 945 C C . THR A 1 119 ? -11.398 7.542 -18.613 1.00 90.62 119 THR A C 1
ATOM 947 O O . THR A 1 119 ? -12.056 8.321 -17.924 1.00 90.62 119 THR A O 1
ATOM 950 N N . ARG A 1 120 ? -11.607 6.220 -18.589 1.00 84.38 120 ARG A N 1
ATOM 951 C CA . ARG A 1 120 ? -12.673 5.600 -17.787 1.00 84.38 120 ARG A CA 1
ATOM 952 C C . ARG A 1 120 ? -12.192 5.093 -16.431 1.00 84.38 120 ARG A C 1
ATOM 954 O O . ARG A 1 120 ? -12.921 5.223 -15.456 1.00 84.38 120 ARG A O 1
ATOM 961 N N . ARG A 1 121 ? -11.017 4.455 -16.389 1.00 86.56 121 ARG A N 1
ATOM 962 C CA . ARG A 1 121 ? -10.529 3.704 -15.223 1.00 86.56 121 ARG A CA 1
ATOM 963 C C . ARG A 1 121 ? -9.059 3.987 -14.984 1.00 86.56 121 ARG A C 1
ATOM 965 O O . ARG A 1 121 ? -8.242 3.806 -15.887 1.00 86.56 121 ARG A O 1
ATOM 972 N N . VAL A 1 122 ? -8.729 4.397 -13.765 1.00 95.31 122 VAL A N 1
ATOM 973 C CA . VAL A 1 122 ? -7.350 4.702 -13.371 1.00 95.31 122 VAL A CA 1
ATOM 974 C C . VAL A 1 122 ? -7.039 4.109 -12.010 1.00 95.31 122 VAL A C 1
ATOM 976 O O . VAL A 1 122 ? -7.890 4.021 -11.124 1.00 95.31 122 VAL A O 1
ATOM 979 N N . GLY A 1 123 ? -5.791 3.710 -11.836 1.00 96.25 123 GLY A N 1
ATOM 980 C CA . GLY A 1 123 ? -5.265 3.218 -10.585 1.00 96.25 123 GLY A CA 1
ATOM 981 C C . GLY A 1 123 ? -3.982 3.936 -10.198 1.00 96.25 123 GLY A C 1
ATOM 982 O O . GLY A 1 123 ? -3.119 4.185 -11.035 1.00 96.25 123 GLY A O 1
ATOM 983 N N . PHE A 1 124 ? -3.827 4.225 -8.912 1.00 97.62 124 PHE A N 1
ATOM 984 C CA . PHE A 1 124 ? -2.593 4.767 -8.356 1.00 97.62 124 PHE A CA 1
ATOM 985 C C . PHE A 1 124 ? -2.054 3.816 -7.294 1.00 97.62 124 PHE A C 1
ATOM 987 O O . PHE A 1 124 ? -2.732 3.515 -6.311 1.00 97.62 124 PHE A O 1
ATOM 994 N N . THR A 1 125 ? -0.818 3.363 -7.497 1.00 97.12 125 THR A N 1
ATOM 995 C CA . THR A 1 125 ? -0.023 2.673 -6.480 1.00 97.12 125 THR A CA 1
ATOM 996 C C . THR A 1 125 ? 0.915 3.698 -5.858 1.00 97.12 125 THR A C 1
ATOM 998 O O . THR A 1 125 ? 1.949 4.055 -6.423 1.00 97.12 125 THR A O 1
ATOM 1001 N N . ILE A 1 126 ? 0.522 4.222 -4.703 1.00 98.12 126 ILE A N 1
ATOM 1002 C CA . ILE A 1 126 ? 1.202 5.322 -4.033 1.00 98.12 126 ILE A CA 1
ATOM 1003 C C . ILE A 1 126 ? 2.160 4.766 -2.995 1.00 98.12 126 ILE A C 1
ATOM 1005 O O . ILE A 1 126 ? 1.767 4.128 -2.024 1.00 98.12 126 ILE A O 1
ATOM 1009 N N . SER A 1 127 ? 3.437 5.035 -3.207 1.00 97.69 127 SER A N 1
ATOM 1010 C CA . SER A 1 127 ? 4.504 4.668 -2.294 1.00 97.69 127 SER A CA 1
ATOM 1011 C C . SER A 1 127 ? 4.493 5.535 -1.029 1.00 97.69 127 SER A C 1
ATOM 1013 O O . SER A 1 127 ? 4.813 6.721 -1.106 1.00 97.69 127 SER A O 1
ATOM 1015 N N . ILE A 1 128 ? 4.200 4.944 0.132 1.00 97.81 128 ILE A N 1
ATOM 1016 C CA . ILE A 1 128 ? 4.238 5.614 1.440 1.00 97.81 128 ILE A CA 1
ATOM 1017 C C . ILE A 1 128 ? 4.716 4.637 2.518 1.00 97.81 128 ILE A C 1
ATOM 1019 O O . ILE A 1 128 ? 4.188 3.539 2.644 1.00 97.81 128 ILE A O 1
ATOM 1023 N N . ASP A 1 129 ? 5.726 5.035 3.294 1.00 97.75 129 ASP A N 1
ATOM 1024 C CA . ASP A 1 129 ? 6.362 4.151 4.287 1.00 97.75 129 ASP A CA 1
ATOM 1025 C C . ASP A 1 129 ? 6.120 4.559 5.740 1.00 97.75 129 ASP A C 1
ATOM 1027 O O . ASP A 1 129 ? 6.556 3.859 6.652 1.00 97.75 129 ASP A O 1
ATOM 1031 N N . SER A 1 130 ? 5.464 5.698 5.955 1.00 97.50 130 SER A N 1
ATOM 1032 C CA . SER A 1 130 ? 4.964 6.157 7.248 1.00 97.50 130 SER A CA 1
ATOM 1033 C C . SER A 1 130 ? 4.079 7.390 7.055 1.00 97.50 130 SER A C 1
ATOM 1035 O O . SER A 1 130 ? 4.264 8.133 6.089 1.00 97.50 130 SER A O 1
ATOM 1037 N N . VAL A 1 131 ? 3.154 7.622 7.988 1.00 97.50 131 VAL A N 1
ATOM 1038 C CA . VAL A 1 131 ? 2.479 8.923 8.166 1.00 97.50 131 VAL A CA 1
ATOM 1039 C C . VAL A 1 131 ? 3.098 9.746 9.304 1.00 97.50 131 VAL A C 1
ATOM 1041 O O . VAL A 1 131 ? 2.649 10.855 9.579 1.00 97.50 131 VAL A O 1
ATOM 1044 N N . ASP A 1 132 ? 4.150 9.226 9.939 1.00 95.81 132 ASP A N 1
ATOM 1045 C CA . ASP A 1 132 ? 5.013 9.972 10.844 1.00 95.81 132 ASP A CA 1
ATOM 1046 C C . ASP A 1 132 ? 6.147 10.648 10.052 1.00 95.81 132 ASP A C 1
ATOM 1048 O O . ASP A 1 132 ? 6.842 10.019 9.247 1.00 95.81 132 ASP A O 1
ATOM 1052 N N . GLY A 1 133 ? 6.332 11.951 10.278 1.00 94.19 133 GLY A N 1
ATOM 1053 C CA . GLY A 1 133 ? 7.266 12.774 9.508 1.00 94.19 133 GLY A CA 1
ATOM 1054 C C . GLY A 1 133 ? 8.730 12.362 9.658 1.00 94.19 133 GLY A C 1
ATOM 1055 O O . GLY A 1 133 ? 9.465 12.376 8.669 1.00 94.19 133 GLY A O 1
ATOM 1056 N N . LEU A 1 134 ? 9.150 11.962 10.862 1.00 92.81 134 LEU A N 1
ATOM 1057 C CA . LEU A 1 134 ? 10.537 11.584 11.144 1.00 92.81 134 LEU A CA 1
ATOM 1058 C C . LEU A 1 134 ? 10.868 10.228 10.519 1.00 92.81 134 LEU A C 1
ATOM 1060 O O . LEU A 1 134 ? 11.860 10.093 9.800 1.00 92.81 134 LEU A O 1
ATOM 1064 N N . THR A 1 135 ? 9.994 9.245 10.721 1.00 95.19 135 THR A N 1
ATOM 1065 C CA . THR A 1 135 ? 10.115 7.905 10.145 1.00 95.19 135 THR A CA 1
ATOM 1066 C C . THR A 1 135 ? 10.105 7.978 8.622 1.00 95.19 135 THR A C 1
ATOM 1068 O O . THR A 1 135 ? 10.979 7.392 7.976 1.00 95.19 135 THR A O 1
ATOM 1071 N N . TYR A 1 136 ? 9.184 8.754 8.034 1.00 97.12 136 TYR A N 1
ATOM 1072 C CA . TYR A 1 136 ? 9.127 8.976 6.590 1.00 97.12 136 TYR A CA 1
ATOM 1073 C C . TYR A 1 136 ? 10.421 9.604 6.059 1.00 97.12 136 TYR A C 1
ATOM 1075 O O . TYR A 1 136 ? 11.017 9.061 5.128 1.00 97.12 136 TYR A O 1
ATOM 1083 N N . ALA A 1 137 ? 10.903 10.696 6.665 1.00 94.25 137 ALA A N 1
ATOM 1084 C CA . ALA A 1 137 ? 12.131 11.376 6.244 1.00 94.25 137 ALA A CA 1
ATOM 1085 C C . ALA A 1 137 ? 13.381 10.490 6.398 1.00 94.25 137 ALA A C 1
ATOM 1087 O O . ALA A 1 137 ? 14.307 10.569 5.586 1.00 94.25 137 ALA A O 1
ATOM 1088 N N . SER A 1 138 ? 13.396 9.581 7.380 1.00 93.69 138 SER A N 1
ATOM 1089 C CA . SER A 1 138 ? 14.485 8.612 7.549 1.00 93.69 138 SER A CA 1
ATOM 1090 C C . SER A 1 138 ? 14.612 7.645 6.361 1.00 93.69 138 SER A C 1
ATOM 1092 O O . SER A 1 138 ? 15.703 7.114 6.129 1.00 93.69 138 SER A O 1
ATOM 1094 N N . ILE A 1 139 ? 13.534 7.454 5.588 1.00 95.94 139 ILE A N 1
ATOM 1095 C CA . ILE A 1 139 ? 13.417 6.486 4.491 1.00 95.94 139 ILE A CA 1
ATOM 1096 C C . ILE A 1 139 ? 13.364 7.175 3.126 1.00 95.94 139 ILE A C 1
ATOM 1098 O O . ILE A 1 139 ? 14.179 6.883 2.253 1.00 95.94 139 ILE A O 1
ATOM 1102 N N . ARG A 1 140 ? 12.385 8.059 2.918 1.00 96.38 140 ARG A N 1
ATOM 1103 C CA . ARG A 1 140 ? 12.027 8.703 1.647 1.00 96.38 140 ARG A CA 1
ATOM 1104 C C . ARG A 1 140 ? 12.691 10.077 1.562 1.00 96.38 140 ARG A C 1
ATOM 1106 O O . ARG A 1 140 ? 12.068 11.099 1.826 1.00 96.38 140 ARG A O 1
ATOM 1113 N N . ARG A 1 141 ? 13.968 10.119 1.183 1.00 93.00 141 ARG A N 1
ATOM 1114 C CA . ARG A 1 141 ? 14.763 11.360 1.094 1.00 93.00 141 ARG A CA 1
ATOM 1115 C C . ARG A 1 141 ? 14.767 11.921 -0.336 1.00 93.00 141 ARG A C 1
ATOM 1117 O O . ARG A 1 141 ? 14.807 11.117 -1.265 1.00 93.00 141 ARG A O 1
ATOM 1124 N N . PRO A 1 142 ? 14.767 13.249 -0.556 1.00 94.31 142 PRO A N 1
ATOM 1125 C CA . PRO A 1 142 ? 14.546 14.342 0.400 1.00 94.31 142 PRO A CA 1
ATOM 1126 C C . PRO A 1 142 ? 13.042 14.678 0.540 1.00 94.31 142 PRO A C 1
ATOM 1128 O O . PRO A 1 142 ? 12.648 15.839 0.510 1.00 94.31 142 PRO A O 1
ATOM 1131 N N . GLY A 1 143 ? 12.172 13.668 0.582 1.00 92.44 143 GLY A N 1
ATOM 1132 C CA . GLY A 1 143 ? 10.732 13.850 0.462 1.00 92.44 143 GLY A CA 1
ATOM 1133 C C . GLY A 1 143 ? 10.094 14.642 1.602 1.00 92.44 143 GLY A C 1
ATOM 1134 O O . GLY A 1 143 ? 10.472 14.514 2.762 1.00 92.44 143 GLY A O 1
ATOM 1135 N N . THR A 1 144 ? 9.062 15.417 1.268 1.00 94.25 144 THR A N 1
ATOM 1136 C CA . THR A 1 144 ? 8.256 16.182 2.229 1.00 94.25 144 THR A CA 1
ATOM 1137 C C . THR A 1 144 ? 6.920 15.481 2.458 1.00 94.25 144 THR A C 1
ATOM 1139 O O . THR A 1 144 ? 6.068 15.481 1.568 1.00 94.25 144 THR A O 1
ATOM 1142 N N . LEU A 1 145 ? 6.729 14.891 3.643 1.00 97.62 145 LEU A N 1
ATOM 1143 C CA . LEU A 1 145 ? 5.539 14.088 3.942 1.00 97.62 145 LEU A CA 1
ATOM 1144 C C . LEU A 1 145 ? 4.234 14.890 3.841 1.00 97.62 145 LEU A C 1
ATOM 1146 O O . LEU A 1 145 ? 3.287 14.397 3.242 1.00 97.62 145 LEU A O 1
ATOM 1150 N N . SER A 1 146 ? 4.179 16.116 4.373 1.00 97.12 146 SER A N 1
ATOM 1151 C CA . SER A 1 146 ? 2.955 16.938 4.346 1.00 97.12 146 SER A CA 1
ATOM 1152 C C . SER A 1 146 ? 2.421 17.116 2.925 1.00 97.12 146 SER A C 1
ATOM 1154 O O . SER A 1 146 ? 1.274 16.779 2.653 1.00 97.12 146 SER A O 1
ATOM 1156 N N . LYS A 1 147 ? 3.297 17.502 1.989 1.00 96.38 147 LYS A N 1
ATOM 1157 C CA . LYS A 1 147 ? 2.966 17.613 0.563 1.00 96.38 147 LYS A CA 1
ATOM 1158 C C . LYS A 1 147 ? 2.448 16.294 -0.021 1.00 96.38 147 LYS A C 1
ATOM 1160 O O . LYS A 1 147 ? 1.509 16.296 -0.810 1.00 96.38 147 LYS A O 1
ATOM 1165 N N . VAL A 1 148 ? 3.067 15.168 0.336 1.00 98.19 148 VAL A N 1
ATOM 1166 C CA . VAL A 1 148 ? 2.636 13.843 -0.133 1.00 98.19 148 VAL A CA 1
ATOM 1167 C C . VAL A 1 148 ? 1.245 13.501 0.401 1.00 98.19 148 VAL A C 1
ATOM 1169 O O . VAL A 1 148 ? 0.392 13.097 -0.384 1.00 98.19 148 VAL A O 1
ATOM 1172 N N . LEU A 1 149 ? 0.982 13.720 1.691 1.00 98.44 149 LEU A N 1
ATOM 1173 C CA . LEU A 1 149 ? -0.339 13.491 2.281 1.00 98.44 149 LEU A CA 1
ATOM 1174 C C . LEU A 1 149 ? -1.407 14.389 1.643 1.00 98.44 149 LEU A C 1
ATOM 1176 O O . LEU A 1 149 ? -2.478 13.892 1.306 1.00 98.44 149 LEU A O 1
ATOM 1180 N N . ASP A 1 150 ? -1.114 15.669 1.406 1.00 98.00 150 ASP A N 1
ATOM 1181 C CA . ASP A 1 150 ? -2.047 16.603 0.758 1.00 98.00 150 ASP A CA 1
ATOM 1182 C C . ASP A 1 150 ? -2.380 16.182 -0.681 1.00 98.00 150 ASP A C 1
ATOM 1184 O O . ASP A 1 150 ? -3.541 16.217 -1.109 1.00 98.00 150 ASP A O 1
ATOM 1188 N N . ASN A 1 151 ? -1.376 15.707 -1.421 1.00 98.25 151 ASN A N 1
ATOM 1189 C CA . ASN A 1 151 ? -1.565 15.170 -2.764 1.00 98.25 151 ASN A CA 1
ATOM 1190 C C . ASN A 1 151 ? -2.425 13.898 -2.755 1.00 98.25 151 ASN A C 1
ATOM 1192 O O . ASN A 1 151 ? -3.307 13.756 -3.597 1.00 98.25 151 ASN A O 1
ATOM 1196 N N . ILE A 1 152 ? -2.226 12.994 -1.791 1.00 98.06 152 ILE A N 1
ATOM 1197 C CA . ILE A 1 152 ? -3.051 11.783 -1.655 1.00 98.06 152 ILE A CA 1
ATOM 1198 C C . ILE A 1 152 ? -4.501 12.151 -1.302 1.00 98.06 152 ILE A C 1
ATOM 1200 O O . ILE A 1 152 ? -5.424 11.668 -1.958 1.00 98.06 152 ILE A O 1
ATOM 1204 N N . ARG A 1 153 ? -4.705 13.049 -0.325 1.00 97.62 153 ARG A N 1
ATOM 1205 C CA . ARG A 1 153 ? -6.036 13.509 0.117 1.00 97.62 153 ARG A CA 1
ATOM 1206 C C . ARG A 1 153 ? -6.839 14.178 -0.988 1.00 97.62 153 ARG A C 1
ATOM 1208 O O . ARG A 1 15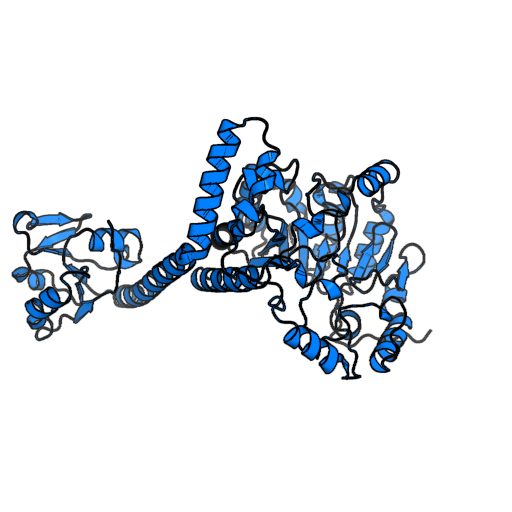3 ? -8.051 13.996 -1.074 1.00 97.62 153 ARG A O 1
ATOM 1215 N N . SER A 1 154 ? -6.176 14.958 -1.836 1.00 97.00 154 SER A N 1
ATOM 1216 C CA . SER A 1 154 ? -6.836 15.660 -2.938 1.00 97.00 154 SER A CA 1
ATOM 1217 C C . SER A 1 154 ? -7.078 14.777 -4.165 1.00 97.00 154 SER A C 1
ATOM 1219 O O . SER A 1 154 ? -8.035 15.033 -4.893 1.00 97.00 154 SER A O 1
ATOM 1221 N N . LEU A 1 155 ? -6.289 13.715 -4.373 1.00 97.12 155 LEU A N 1
ATOM 1222 C CA . LEU A 1 155 ? -6.255 12.937 -5.616 1.00 97.12 155 LEU A CA 1
ATOM 1223 C C . LEU A 1 155 ? -7.637 12.507 -6.123 1.00 97.12 155 LEU A C 1
ATOM 1225 O O . LEU A 1 155 ? -7.977 12.772 -7.274 1.00 97.12 155 LEU A O 1
ATOM 1229 N N . ARG A 1 156 ? -8.457 11.873 -5.276 1.00 95.44 156 ARG A N 1
ATOM 1230 C CA . ARG A 1 156 ? -9.784 11.382 -5.690 1.00 95.44 156 ARG A CA 1
ATOM 1231 C C . ARG A 1 156 ? -10.704 12.525 -6.124 1.00 95.44 156 ARG A C 1
ATOM 1233 O O . ARG A 1 156 ? -11.398 12.398 -7.126 1.00 95.44 156 ARG A O 1
ATOM 1240 N N . ARG A 1 157 ? -10.682 13.647 -5.400 1.00 95.12 157 ARG A N 1
ATOM 1241 C CA . ARG A 1 157 ? -11.467 14.842 -5.739 1.00 95.12 157 ARG A CA 1
ATOM 1242 C C . ARG A 1 157 ? -10.998 15.463 -7.055 1.00 95.12 157 ARG A C 1
ATOM 1244 O O . ARG A 1 157 ? -11.837 15.837 -7.866 1.00 95.12 157 ARG A O 1
ATOM 1251 N N . GLU A 1 158 ? -9.687 15.552 -7.281 1.00 97.06 158 GLU A N 1
ATOM 1252 C CA . GLU A 1 158 ? -9.142 16.093 -8.535 1.00 97.06 158 GLU A CA 1
ATOM 1253 C C . GLU A 1 158 ? -9.480 15.202 -9.742 1.00 97.06 158 GLU A C 1
ATOM 1255 O O . GLU A 1 158 ? -9.820 15.716 -10.806 1.00 97.06 158 GLU A O 1
ATOM 1260 N N . LEU A 1 159 ? -9.451 13.873 -9.575 1.00 96.38 159 LEU A N 1
ATOM 1261 C CA . LEU A 1 159 ? -9.871 12.912 -10.603 1.00 96.38 159 LEU A CA 1
ATOM 1262 C C . LEU A 1 159 ? -11.376 13.007 -10.892 1.00 96.38 159 LEU A C 1
ATOM 1264 O O . LEU A 1 159 ? -11.783 13.047 -12.055 1.00 96.38 159 LEU A O 1
ATOM 1268 N N . TRP A 1 160 ? -12.203 13.131 -9.851 1.00 95.12 160 TRP A N 1
ATOM 1269 C CA . TRP A 1 160 ? -13.644 13.313 -10.018 1.00 95.12 160 TRP A CA 1
ATOM 1270 C C . TRP A 1 160 ? -13.968 14.613 -10.765 1.00 95.12 160 TRP A C 1
ATOM 1272 O O . TRP A 1 160 ? -14.797 14.617 -11.673 1.00 95.12 160 TRP A O 1
ATOM 1282 N N . ALA A 1 161 ? -13.246 15.702 -10.477 1.00 96.06 161 ALA A N 1
ATOM 1283 C CA . ALA A 1 161 ? -13.422 16.989 -11.152 1.00 96.06 161 ALA A CA 1
ATOM 1284 C C . ALA A 1 161 ? -13.144 16.947 -12.671 1.00 96.06 161 ALA A C 1
ATOM 1286 O O . ALA A 1 161 ? -13.603 17.830 -13.396 1.00 96.06 161 ALA A O 1
ATOM 1287 N N . ILE A 1 162 ? -12.415 15.938 -13.165 1.00 95.69 162 ILE A N 1
ATOM 1288 C CA . ILE A 1 162 ? -12.178 15.707 -14.601 1.00 95.69 162 ILE A CA 1
ATOM 1289 C C . ILE A 1 162 ? -12.999 14.541 -15.177 1.00 95.69 162 ILE A C 1
ATOM 1291 O O . ILE A 1 162 ? -12.752 14.123 -16.310 1.00 95.69 162 ILE A O 1
ATOM 1295 N N . GLY A 1 163 ? -13.998 14.059 -14.430 1.00 94.25 163 GLY A N 1
ATOM 1296 C CA . GLY A 1 163 ? -14.966 13.050 -14.866 1.00 94.25 163 GLY A CA 1
ATOM 1297 C C . GLY A 1 163 ? -14.540 11.597 -14.636 1.00 94.25 163 GLY A C 1
ATOM 1298 O O . GLY A 1 163 ? -15.098 10.709 -15.275 1.00 94.25 163 GLY A O 1
ATOM 1299 N N . ILE A 1 164 ? -13.554 11.337 -13.768 1.00 93.94 164 ILE A N 1
ATOM 1300 C CA . ILE A 1 164 ? -13.065 9.982 -13.478 1.00 93.94 164 ILE A CA 1
ATOM 1301 C C . ILE A 1 164 ? -13.566 9.541 -12.106 1.00 93.94 164 ILE A C 1
ATOM 1303 O O . ILE A 1 164 ? -13.090 10.012 -11.073 1.00 93.94 164 ILE A O 1
ATOM 1307 N N . GLU A 1 165 ? -14.515 8.610 -12.107 1.00 89.06 165 GLU A N 1
ATOM 1308 C CA . GLU A 1 165 ? -15.148 8.097 -10.885 1.00 89.06 165 GLU A CA 1
ATOM 1309 C C . GLU A 1 165 ? -14.609 6.715 -10.479 1.00 89.06 165 GLU A C 1
ATOM 1311 O O . GLU A 1 165 ? -14.492 6.418 -9.288 1.00 89.06 165 GLU A O 1
ATOM 1316 N N . ASP A 1 166 ? -14.208 5.889 -11.452 1.00 91.38 166 ASP A N 1
ATOM 1317 C CA . ASP A 1 166 ? -13.636 4.558 -11.213 1.00 91.38 166 ASP A CA 1
ATOM 1318 C C . ASP A 1 166 ? -12.127 4.658 -10.925 1.00 91.38 166 ASP A C 1
ATOM 1320 O O . ASP A 1 166 ? -11.273 4.575 -11.818 1.00 91.38 166 ASP A O 1
ATOM 1324 N N . VAL A 1 167 ? -11.816 4.923 -9.650 1.00 93.44 167 VAL A N 1
ATOM 1325 C CA . VAL A 1 167 ? -10.457 5.163 -9.145 1.00 93.44 167 VAL A CA 1
ATOM 1326 C C . VAL A 1 167 ? -10.042 4.087 -8.143 1.00 93.44 167 VAL A C 1
ATOM 1328 O O . VAL A 1 167 ? -10.550 4.032 -7.015 1.00 93.44 167 VAL A O 1
ATOM 1331 N N . TYR A 1 168 ? -9.025 3.307 -8.515 1.00 95.38 168 TYR A N 1
ATOM 1332 C CA . TYR A 1 168 ? -8.367 2.337 -7.642 1.00 95.38 168 TYR A CA 1
ATOM 1333 C C . TYR A 1 168 ? -7.165 2.968 -6.931 1.00 95.38 168 TYR A C 1
ATOM 1335 O O . TYR A 1 168 ? -6.152 3.270 -7.556 1.00 95.38 168 TYR A O 1
ATOM 1343 N N . LEU A 1 169 ? -7.231 3.128 -5.609 1.00 97.25 169 LEU A N 1
ATOM 1344 C CA . LEU A 1 169 ? -6.096 3.609 -4.816 1.00 97.25 169 LEU A CA 1
ATOM 1345 C C . LEU A 1 169 ? -5.479 2.466 -4.009 1.00 97.25 169 LEU A C 1
ATOM 1347 O O . LEU A 1 169 ? -6.181 1.732 -3.310 1.00 97.25 169 LEU A O 1
ATOM 1351 N N . ARG A 1 170 ? -4.156 2.340 -4.091 1.00 98.12 170 ARG A N 1
ATOM 1352 C CA . ARG A 1 170 ? -3.345 1.426 -3.286 1.00 98.12 170 ARG A CA 1
ATOM 1353 C C . ARG A 1 170 ? -2.222 2.216 -2.626 1.00 98.12 170 ARG A C 1
ATOM 1355 O O . ARG A 1 170 ? -1.435 2.846 -3.324 1.00 98.12 170 ARG A O 1
ATOM 1362 N N . LEU A 1 171 ? -2.119 2.148 -1.305 1.00 98.62 171 LEU A N 1
ATOM 1363 C CA . LEU A 1 171 ? -0.930 2.558 -0.565 1.00 98.62 171 LEU A CA 1
ATOM 1364 C C . LEU A 1 171 ? 0.040 1.377 -0.511 1.00 98.62 171 LEU A C 1
ATOM 1366 O O . LEU A 1 171 ? -0.349 0.267 -0.156 1.00 98.62 171 LEU A O 1
ATOM 1370 N N . ASN A 1 172 ? 1.284 1.614 -0.906 1.00 97.88 172 ASN A N 1
ATOM 1371 C CA . ASN A 1 172 ? 2.315 0.598 -1.048 1.00 97.88 172 ASN A CA 1
ATOM 1372 C C . ASN A 1 172 ? 3.464 0.908 -0.087 1.00 97.88 172 ASN A C 1
ATOM 1374 O O . ASN A 1 172 ? 4.119 1.944 -0.236 1.00 97.88 172 ASN A O 1
ATOM 1378 N N . MET A 1 173 ? 3.707 0.015 0.869 1.00 97.75 173 MET A N 1
ATOM 1379 C CA . MET A 1 173 ? 4.712 0.186 1.920 1.00 97.75 173 MET A CA 1
ATOM 1380 C C . MET A 1 173 ? 5.747 -0.938 1.862 1.00 97.75 173 MET A C 1
ATOM 1382 O O . MET A 1 173 ? 5.395 -2.116 1.810 1.00 97.75 173 MET A O 1
ATOM 1386 N N . VAL A 1 174 ? 7.031 -0.575 1.910 1.00 96.56 174 VAL A N 1
ATOM 1387 C CA . VAL A 1 174 ? 8.113 -1.534 2.157 1.00 96.56 174 VAL A CA 1
ATOM 1388 C C . VAL A 1 174 ? 8.390 -1.516 3.652 1.00 96.56 174 VAL A C 1
ATOM 1390 O O . VAL A 1 174 ? 8.995 -0.587 4.195 1.00 96.56 174 VAL A O 1
ATOM 1393 N N . VAL A 1 175 ? 7.890 -2.538 4.330 1.00 96.88 175 VAL A N 1
ATOM 1394 C CA . VAL A 1 175 ? 8.002 -2.703 5.769 1.00 96.88 175 VAL A CA 1
ATOM 1395 C C . VAL A 1 175 ? 9.411 -3.167 6.102 1.00 96.88 175 VAL A C 1
ATOM 1397 O O . VAL A 1 175 ? 9.922 -4.151 5.587 1.00 96.88 175 VAL A O 1
ATOM 1400 N N . MET A 1 176 ? 10.045 -2.424 6.980 1.00 96.00 176 MET A N 1
ATOM 1401 C CA . MET A 1 176 ? 11.401 -2.578 7.464 1.00 96.00 176 MET A CA 1
ATOM 1402 C C . MET A 1 176 ? 11.371 -2.538 8.986 1.00 96.00 176 MET A C 1
ATOM 1404 O O . MET A 1 176 ? 10.422 -2.029 9.590 1.00 96.00 176 MET A O 1
ATOM 1408 N N . LYS A 1 177 ? 12.461 -2.982 9.611 1.00 94.19 177 LYS A N 1
ATOM 1409 C CA . LYS A 1 177 ? 12.679 -2.859 11.055 1.00 94.19 177 LYS A CA 1
ATOM 1410 C C . LYS A 1 177 ? 12.313 -1.458 11.573 1.00 94.19 177 LYS A C 1
ATOM 1412 O O . LYS A 1 177 ? 11.549 -1.322 12.523 1.00 94.19 177 LYS A O 1
ATOM 1417 N N . ARG A 1 178 ? 12.771 -0.407 10.885 1.00 93.88 178 ARG A N 1
ATOM 1418 C CA . ARG A 1 178 ? 12.555 0.997 11.281 1.00 93.88 178 ARG A CA 1
ATOM 1419 C C . ARG A 1 178 ? 11.121 1.531 11.194 1.00 93.88 178 ARG A C 1
ATOM 1421 O O . ARG A 1 178 ? 10.827 2.519 11.857 1.00 93.88 178 ARG A O 1
ATOM 1428 N N . ASN A 1 179 ? 10.249 0.961 10.358 1.00 96.50 179 ASN A N 1
ATOM 1429 C CA . ASN A 1 179 ? 8.909 1.517 10.105 1.00 96.50 179 ASN A CA 1
ATOM 1430 C C . ASN A 1 179 ? 7.768 0.526 10.321 1.00 96.50 179 ASN A C 1
ATOM 1432 O O . ASN A 1 179 ? 6.622 0.905 10.106 1.00 96.50 179 ASN A O 1
ATOM 1436 N N . VAL A 1 180 ? 8.030 -0.703 10.771 1.00 96.62 180 VAL A N 1
ATOM 1437 C CA . VAL A 1 180 ? 6.977 -1.703 11.007 1.00 96.62 180 VAL A CA 1
ATOM 1438 C C . VAL A 1 180 ? 5.842 -1.169 11.887 1.00 96.62 180 VAL A C 1
ATOM 1440 O O . VAL A 1 180 ? 4.669 -1.347 11.564 1.00 96.62 180 VAL A O 1
ATOM 1443 N N . PHE A 1 181 ? 6.167 -0.367 12.903 1.00 96.25 181 PHE A N 1
ATOM 1444 C CA . PHE A 1 181 ? 5.187 0.277 13.785 1.00 96.25 181 PHE A CA 1
ATOM 1445 C C . PHE A 1 181 ? 4.377 1.418 13.143 1.00 96.25 181 PHE A C 1
ATOM 1447 O O . PHE A 1 181 ? 3.460 1.941 13.775 1.00 96.25 181 PHE A O 1
ATOM 1454 N N . SER A 1 182 ? 4.682 1.805 11.901 1.00 97.50 182 SER A N 1
ATOM 1455 C CA . SER A 1 182 ? 3.890 2.770 11.126 1.00 97.50 182 SER A CA 1
ATOM 1456 C C . SER A 1 182 ? 2.675 2.134 10.449 1.00 97.50 182 SER A C 1
ATOM 1458 O O . SER A 1 182 ? 1.739 2.854 10.111 1.00 97.50 182 SER A O 1
ATOM 1460 N N . LEU A 1 183 ? 2.660 0.808 10.253 1.00 98.19 183 LEU A N 1
ATOM 1461 C CA . LEU A 1 183 ? 1.593 0.131 9.510 1.00 98.19 183 LEU A CA 1
ATOM 1462 C C . LEU A 1 183 ? 0.183 0.375 10.092 1.00 98.19 183 LEU A C 1
ATOM 1464 O O . LEU A 1 183 ? -0.706 0.694 9.304 1.00 98.19 183 LEU A O 1
ATOM 1468 N N . PRO A 1 184 ? -0.055 0.327 11.422 1.00 98.00 184 PRO A N 1
ATOM 1469 C CA . PRO A 1 184 ? -1.367 0.659 11.985 1.00 98.00 184 PRO A CA 1
ATOM 1470 C C . PRO A 1 184 ? -1.872 2.054 11.590 1.00 98.00 184 PRO A C 1
ATOM 1472 O O . PRO A 1 184 ? -3.037 2.218 11.234 1.00 98.00 184 PRO A O 1
ATOM 1475 N N . ASP A 1 185 ? -1.000 3.063 11.583 1.00 98.12 185 ASP A N 1
ATOM 1476 C CA . ASP A 1 185 ? -1.391 4.423 11.202 1.00 98.12 185 ASP A CA 1
ATOM 1477 C C . ASP A 1 185 ? -1.615 4.550 9.692 1.00 98.12 185 ASP A C 1
ATOM 1479 O O . ASP A 1 185 ? -2.536 5.245 9.263 1.00 98.12 185 ASP A O 1
ATOM 1483 N N . VAL A 1 186 ? -0.830 3.833 8.881 1.00 98.69 186 VAL A N 1
ATOM 1484 C CA . VAL A 1 186 ? -1.048 3.742 7.429 1.00 98.69 186 VAL A CA 1
ATOM 1485 C C . VAL A 1 186 ? -2.394 3.081 7.119 1.00 98.69 186 VAL A C 1
ATOM 1487 O O . VAL A 1 186 ? -3.076 3.535 6.206 1.00 98.69 186 VAL A O 1
ATOM 1490 N N . LEU A 1 187 ? -2.831 2.074 7.887 1.00 98.69 187 LEU A N 1
ATOM 1491 C CA . LEU A 1 187 ? -4.165 1.473 7.744 1.00 98.69 187 LEU A CA 1
ATOM 1492 C C . LEU A 1 187 ? -5.282 2.483 8.039 1.00 98.69 187 LEU A C 1
ATOM 1494 O O . LEU A 1 187 ? -6.246 2.572 7.278 1.00 98.69 187 LEU A O 1
ATOM 1498 N N . ARG A 1 188 ? -5.145 3.292 9.098 1.00 98.06 188 ARG A N 1
ATOM 1499 C CA . ARG A 1 188 ? -6.124 4.354 9.404 1.00 98.06 188 ARG A CA 1
ATOM 1500 C C . ARG A 1 188 ? -6.157 5.421 8.313 1.00 98.06 188 ARG A C 1
ATOM 1502 O O . ARG A 1 188 ? -7.233 5.833 7.888 1.00 98.06 188 ARG A O 1
ATOM 1509 N N . PHE A 1 189 ? -4.992 5.812 7.804 1.00 98.56 189 PHE A N 1
ATOM 1510 C CA . PHE A 1 189 ? -4.910 6.730 6.673 1.00 98.56 189 PHE A CA 1
ATOM 1511 C C . PHE A 1 189 ? -5.511 6.124 5.392 1.00 98.56 189 PHE A C 1
ATOM 1513 O O . PHE A 1 189 ? -6.226 6.800 4.659 1.00 98.56 189 PHE A O 1
ATOM 1520 N N . ALA A 1 190 ? -5.314 4.828 5.141 1.00 98.56 190 ALA A N 1
ATOM 1521 C CA . ALA A 1 190 ? -5.935 4.133 4.017 1.00 98.56 190 ALA A CA 1
ATOM 1522 C C . ALA A 1 190 ? -7.468 4.115 4.116 1.00 98.56 190 ALA A C 1
ATOM 1524 O O . ALA A 1 190 ? -8.138 4.300 3.097 1.00 98.56 190 ALA A O 1
ATOM 1525 N N . LYS A 1 191 ? -8.023 3.969 5.331 1.00 97.62 191 LYS A N 1
ATOM 1526 C CA . LYS A 1 191 ? -9.467 4.100 5.571 1.00 97.62 191 LYS A CA 1
ATOM 1527 C C . LYS A 1 191 ? -9.976 5.491 5.195 1.00 97.62 191 LYS A C 1
ATOM 1529 O O . LYS A 1 191 ? -10.970 5.576 4.480 1.00 97.62 191 LYS A O 1
ATOM 1534 N N . GLU A 1 192 ? -9.276 6.551 5.613 1.00 96.44 192 GLU A N 1
ATOM 1535 C CA . GLU A 1 192 ? -9.595 7.946 5.251 1.00 96.44 192 GLU A CA 1
ATOM 1536 C C . GLU A 1 192 ? -9.664 8.115 3.721 1.00 96.44 192 GLU A C 1
ATOM 1538 O O . GLU A 1 192 ? -10.557 8.772 3.195 1.00 96.44 192 GLU A O 1
ATOM 1543 N N . MET A 1 193 ? -8.735 7.484 2.996 1.00 96.25 193 MET A N 1
ATOM 1544 C CA . MET A 1 193 ? -8.564 7.641 1.545 1.00 96.25 193 MET A CA 1
ATOM 1545 C C . MET A 1 193 ? -9.388 6.669 0.687 1.00 96.25 193 MET A C 1
ATOM 1547 O O . MET A 1 193 ? -9.368 6.761 -0.549 1.00 96.25 193 MET A O 1
ATOM 1551 N N . HIS A 1 194 ? -10.101 5.726 1.310 1.00 96.19 194 HIS A N 1
ATOM 1552 C CA . HIS A 1 194 ? -10.711 4.579 0.630 1.00 96.19 194 HIS A CA 1
ATOM 1553 C C . HIS A 1 194 ? -9.697 3.845 -0.266 1.00 96.19 194 HIS A C 1
ATOM 1555 O O . HIS A 1 194 ? -9.941 3.598 -1.452 1.00 96.19 194 HIS A O 1
ATOM 1561 N N . ALA A 1 195 ? -8.518 3.572 0.292 1.00 97.69 195 ALA A N 1
ATOM 1562 C CA . ALA A 1 195 ? -7.417 2.904 -0.385 1.00 97.69 195 ALA A CA 1
ATOM 1563 C C . ALA A 1 195 ? -7.201 1.495 0.175 1.00 97.69 195 ALA A C 1
ATOM 1565 O O . ALA A 1 195 ? -7.454 1.221 1.347 1.00 97.69 195 ALA A O 1
ATOM 1566 N N . LYS A 1 196 ? -6.684 0.602 -0.669 1.00 98.31 196 LYS A N 1
ATOM 1567 C CA . LYS A 1 196 ? -6.115 -0.675 -0.223 1.00 98.31 196 LYS A CA 1
ATOM 1568 C C . LYS A 1 196 ? -4.699 -0.449 0.295 1.00 98.31 196 LYS A C 1
ATOM 1570 O O . LYS A 1 196 ? -4.033 0.485 -0.150 1.00 98.31 196 LYS A O 1
ATOM 1575 N N . VAL A 1 197 ? -4.209 -1.328 1.156 1.00 98.75 197 VAL A N 1
ATOM 1576 C CA . VAL A 1 197 ? -2.808 -1.349 1.580 1.00 98.75 197 VAL A CA 1
ATOM 1577 C C . VAL A 1 197 ? -2.154 -2.616 1.059 1.00 98.75 197 VAL A C 1
ATOM 1579 O O . VAL A 1 197 ? -2.665 -3.714 1.249 1.00 98.75 197 VAL A O 1
ATOM 1582 N N . PHE A 1 198 ? -1.020 -2.456 0.394 1.00 98.25 198 PHE A N 1
ATOM 1583 C CA . PHE A 1 198 ? -0.113 -3.548 0.086 1.00 98.25 198 PHE A CA 1
ATOM 1584 C C . PHE A 1 198 ? 1.175 -3.321 0.860 1.00 98.25 198 PHE A C 1
ATOM 1586 O O . PHE A 1 198 ? 1.752 -2.228 0.818 1.00 98.25 198 PHE A O 1
ATOM 1593 N N . VAL A 1 199 ? 1.624 -4.359 1.551 1.00 97.12 199 VAL A N 1
ATOM 1594 C CA . VAL A 1 199 ? 2.929 -4.377 2.189 1.00 97.12 199 VAL A CA 1
ATOM 1595 C C . VAL A 1 199 ? 3.783 -5.488 1.608 1.00 97.12 199 VAL A C 1
ATOM 1597 O O . VAL A 1 199 ? 3.307 -6.590 1.356 1.00 97.12 199 VAL A O 1
ATOM 1600 N N . ASP A 1 200 ? 5.063 -5.191 1.453 1.00 92.69 200 ASP A N 1
ATOM 1601 C CA . ASP A 1 200 ? 6.119 -6.187 1.304 1.00 92.69 200 ASP A CA 1
ATOM 1602 C C . ASP A 1 200 ? 7.292 -5.773 2.202 1.00 92.69 200 ASP A C 1
ATOM 1604 O O . ASP A 1 200 ? 7.213 -4.754 2.887 1.00 92.69 200 ASP A O 1
ATOM 1608 N N . HIS A 1 201 ? 8.381 -6.526 2.231 1.00 92.06 201 HIS A N 1
ATOM 1609 C CA . HIS A 1 201 ? 9.589 -6.168 2.968 1.00 92.06 201 HIS A CA 1
ATOM 1610 C C . HIS A 1 201 ? 10.842 -6.408 2.111 1.00 92.06 201 HIS A C 1
ATOM 1612 O O . HIS A 1 201 ? 10.759 -6.976 1.022 1.00 92.06 201 HIS A O 1
ATOM 1618 N N . PRO A 1 202 ? 12.029 -5.971 2.562 1.00 89.25 202 PRO A N 1
ATOM 1619 C CA . PRO A 1 202 ? 13.249 -6.178 1.800 1.00 89.25 202 PRO A CA 1
ATOM 1620 C C . PRO A 1 202 ? 13.618 -7.649 1.555 1.00 89.25 202 PRO A C 1
ATOM 1622 O O . PRO A 1 202 ? 13.808 -8.423 2.497 1.00 89.25 202 PRO A O 1
ATOM 1625 N N . GLN A 1 203 ? 13.794 -7.971 0.271 1.00 80.00 203 GLN A N 1
ATOM 1626 C CA . GLN A 1 203 ? 13.873 -9.317 -0.316 1.00 80.00 203 GLN A CA 1
ATOM 1627 C C . GLN A 1 203 ? 15.131 -9.522 -1.210 1.00 80.00 203 GLN A C 1
ATOM 1629 O O . GLN A 1 203 ? 15.076 -10.239 -2.213 1.00 80.00 203 GLN A O 1
ATOM 1634 N N . GLY A 1 204 ? 16.243 -8.844 -0.903 1.00 73.44 204 GLY A N 1
ATOM 1635 C CA . GLY A 1 204 ? 17.537 -9.009 -1.604 1.00 73.44 204 GLY A CA 1
ATOM 1636 C C . GLY A 1 204 ? 17.836 -7.988 -2.698 1.00 73.44 204 GLY A C 1
ATOM 1637 O O . GLY A 1 204 ? 18.974 -7.863 -3.132 1.00 73.44 204 GLY A O 1
ATOM 1638 N N . PHE A 1 205 ? 16.848 -7.196 -3.113 1.00 76.00 205 PHE A N 1
ATOM 1639 C CA . PHE A 1 205 ? 17.023 -6.180 -4.151 1.00 76.00 205 PHE A CA 1
ATOM 1640 C C . PHE A 1 205 ? 17.133 -4.774 -3.542 1.00 76.00 205 PHE A C 1
ATOM 1642 O O . PHE A 1 205 ? 16.119 -4.155 -3.216 1.00 76.00 205 PHE A O 1
ATOM 1649 N N . GLY A 1 206 ? 18.359 -4.267 -3.374 1.00 83.06 206 GLY A N 1
ATOM 1650 C CA . GLY A 1 206 ? 18.604 -2.931 -2.826 1.00 83.06 206 GLY A CA 1
ATOM 1651 C C . GLY A 1 206 ? 20.067 -2.656 -2.458 1.00 83.06 206 GLY A C 1
ATOM 1652 O O . GLY A 1 206 ? 20.967 -3.311 -2.990 1.00 83.06 206 GLY A O 1
ATOM 1653 N N . PRO A 1 207 ? 20.324 -1.652 -1.600 1.00 84.44 207 PRO A N 1
ATOM 1654 C CA . PRO A 1 207 ? 21.657 -1.396 -1.057 1.00 84.44 207 PRO A CA 1
ATOM 1655 C C . PRO A 1 207 ? 22.188 -2.543 -0.197 1.00 84.44 207 PRO A C 1
ATOM 1657 O O . PRO A 1 207 ? 21.412 -3.309 0.370 1.00 84.44 207 PRO A O 1
ATOM 1660 N N . ASP A 1 208 ? 23.512 -2.631 -0.072 1.00 83.56 208 ASP A N 1
ATOM 1661 C CA . ASP A 1 208 ? 24.176 -3.762 0.588 1.00 83.56 208 ASP A CA 1
ATOM 1662 C C . ASP A 1 208 ? 23.786 -3.896 2.073 1.00 83.56 208 ASP A C 1
ATOM 1664 O O . ASP A 1 208 ? 23.700 -5.006 2.590 1.00 83.56 208 ASP A O 1
ATOM 1668 N N . ASP A 1 209 ? 23.456 -2.795 2.760 1.00 87.06 209 ASP A N 1
ATOM 1669 C CA . ASP A 1 209 ? 23.020 -2.789 4.165 1.00 87.06 209 ASP A CA 1
ATOM 1670 C C . ASP A 1 209 ? 21.521 -3.088 4.358 1.00 87.06 209 ASP A C 1
ATOM 1672 O O . ASP A 1 209 ? 21.048 -3.194 5.492 1.00 87.06 209 ASP A O 1
ATOM 1676 N N . LEU A 1 210 ? 20.751 -3.263 3.279 1.00 88.00 210 LEU A N 1
ATOM 1677 C CA . LEU A 1 210 ? 19.296 -3.419 3.347 1.00 88.00 210 LEU A CA 1
ATOM 1678 C C . LEU A 1 210 ? 18.862 -4.675 4.127 1.00 88.00 210 LEU A C 1
ATOM 1680 O O . LEU A 1 210 ? 17.789 -4.704 4.734 1.00 88.00 210 LEU A O 1
ATOM 1684 N N . HIS A 1 211 ? 19.712 -5.700 4.177 1.00 88.31 211 HIS A N 1
ATOM 1685 C CA . HIS A 1 211 ? 19.492 -6.907 4.972 1.00 88.31 211 HIS A CA 1
ATOM 1686 C C . HIS A 1 211 ? 19.390 -6.637 6.488 1.00 88.31 211 HIS A C 1
ATOM 1688 O O . HIS A 1 211 ? 18.785 -7.428 7.213 1.00 88.31 211 HIS A O 1
ATOM 1694 N N . GLN A 1 212 ? 19.905 -5.510 6.987 1.00 89.38 212 GLN A N 1
ATOM 1695 C CA . GLN A 1 212 ? 19.753 -5.094 8.390 1.00 89.38 212 GLN A CA 1
ATOM 1696 C C . GLN A 1 212 ? 18.340 -4.589 8.715 1.00 89.38 212 GLN A C 1
ATOM 1698 O O . GLN A 1 212 ? 17.912 -4.608 9.869 1.00 89.38 212 GLN A O 1
ATOM 1703 N N . GLU A 1 213 ? 17.606 -4.146 7.695 1.00 92.88 213 GLU A N 1
ATOM 1704 C CA . GLU A 1 213 ? 16.227 -3.670 7.808 1.00 92.88 213 GLU A CA 1
ATOM 1705 C C . GLU A 1 213 ? 15.199 -4.780 7.578 1.00 92.88 213 GLU A C 1
ATOM 1707 O O . GLU A 1 213 ? 14.007 -4.570 7.808 1.00 92.88 213 GLU A O 1
ATOM 1712 N N . SER A 1 214 ? 15.631 -5.941 7.081 1.00 93.31 214 SER A N 1
ATOM 1713 C CA . SER A 1 214 ? 14.721 -7.004 6.669 1.00 93.31 214 SER A CA 1
ATOM 1714 C C . SER A 1 214 ? 14.050 -7.681 7.860 1.00 93.31 214 SER A C 1
ATOM 1716 O O . SER A 1 214 ? 14.685 -8.045 8.851 1.00 93.31 214 SER A O 1
ATOM 1718 N N . LEU A 1 215 ? 12.751 -7.928 7.709 1.00 93.81 215 LEU A N 1
ATOM 1719 C CA . LEU A 1 215 ? 11.932 -8.642 8.681 1.00 93.81 215 LEU A CA 1
ATOM 1720 C C . LEU A 1 215 ? 12.271 -10.138 8.796 1.00 93.81 215 LEU A C 1
ATOM 1722 O O . LEU A 1 215 ? 11.894 -10.756 9.788 1.00 93.81 215 LEU A O 1
ATOM 1726 N N . PHE A 1 216 ? 13.070 -10.705 7.877 1.00 92.56 216 PHE A N 1
ATOM 1727 C CA . PHE A 1 216 ? 13.632 -12.057 8.040 1.00 92.56 216 PHE A CA 1
ATOM 1728 C C . PHE A 1 216 ? 14.452 -12.220 9.327 1.00 92.56 216 PHE A C 1
ATOM 1730 O O . PHE A 1 216 ? 14.631 -13.339 9.800 1.00 92.56 216 PHE A O 1
ATOM 1737 N N . ARG A 1 217 ? 14.945 -11.118 9.908 1.00 92.62 217 ARG A N 1
ATOM 1738 C CA . ARG A 1 217 ? 15.650 -11.124 11.196 1.00 92.62 217 ARG A CA 1
ATOM 1739 C C . ARG A 1 217 ? 14.729 -11.335 12.397 1.00 92.62 217 ARG A C 1
ATOM 1741 O O . ARG A 1 217 ? 15.222 -11.733 13.441 1.00 92.62 217 ARG A O 1
ATOM 1748 N N . PHE A 1 218 ? 13.427 -11.090 12.251 1.00 94.19 218 PHE A N 1
ATOM 1749 C CA . PHE A 1 218 ? 12.441 -11.114 13.335 1.00 94.19 218 PHE A CA 1
ATOM 1750 C C . PHE A 1 218 ? 11.182 -11.892 12.913 1.00 94.19 218 PHE A C 1
ATOM 1752 O O . PHE A 1 218 ? 10.087 -11.320 12.912 1.00 94.19 218 PHE A O 1
ATOM 1759 N N . PRO A 1 219 ? 11.291 -13.163 12.482 1.00 92.50 219 PRO A N 1
ATOM 1760 C CA . PRO A 1 219 ? 10.192 -13.850 11.804 1.00 92.50 219 PRO A CA 1
ATOM 1761 C C . PRO A 1 219 ? 8.978 -14.080 12.720 1.00 92.50 219 PRO A C 1
ATOM 1763 O O . PRO A 1 219 ? 7.845 -13.835 12.306 1.00 92.50 219 PRO A O 1
ATOM 1766 N N . VAL A 1 220 ? 9.202 -14.456 13.987 1.00 92.56 220 VAL A N 1
ATOM 1767 C CA . VAL A 1 220 ? 8.129 -14.703 14.971 1.00 92.56 220 VAL A CA 1
ATOM 1768 C C . VAL A 1 220 ? 7.374 -13.409 15.282 1.00 92.56 220 VAL A C 1
ATOM 1770 O O . VAL A 1 220 ? 6.152 -13.347 15.121 1.00 92.56 220 VAL A O 1
ATOM 1773 N N . PHE A 1 221 ? 8.104 -12.348 15.642 1.00 94.88 221 PHE A N 1
ATOM 1774 C CA . PHE A 1 221 ? 7.541 -11.012 15.846 1.00 94.88 221 PHE A CA 1
ATOM 1775 C C . PHE A 1 221 ? 6.774 -10.509 14.616 1.00 94.88 221 PHE A C 1
ATOM 1777 O O . PHE A 1 221 ? 5.640 -10.051 14.746 1.00 94.88 221 PHE A O 1
ATOM 1784 N N . SER A 1 222 ? 7.354 -10.617 13.417 1.00 95.06 222 SER A N 1
ATOM 1785 C CA . SER A 1 222 ? 6.746 -10.107 12.181 1.00 95.06 222 SER A CA 1
ATOM 1786 C C . SER A 1 222 ? 5.440 -10.828 11.860 1.00 95.06 222 SER A C 1
ATOM 1788 O O . SER A 1 222 ? 4.445 -10.173 11.552 1.00 95.06 222 SER A O 1
ATOM 1790 N N . ASN A 1 223 ? 5.403 -12.157 12.006 1.00 94.00 223 ASN A N 1
ATOM 1791 C CA . ASN A 1 223 ? 4.183 -12.946 11.837 1.00 94.00 223 ASN A CA 1
ATOM 1792 C C . ASN A 1 223 ? 3.088 -12.508 12.817 1.00 94.00 223 ASN A C 1
ATOM 1794 O O . ASN A 1 223 ? 1.958 -12.233 12.402 1.00 94.00 223 ASN A O 1
ATOM 1798 N N . ALA A 1 224 ? 3.425 -12.397 14.106 1.00 93.62 224 ALA A N 1
ATOM 1799 C CA . ALA A 1 224 ? 2.482 -11.989 15.143 1.00 93.62 224 ALA A CA 1
ATOM 1800 C C . ALA A 1 224 ? 1.977 -10.550 14.932 1.00 93.62 224 ALA A C 1
ATOM 1802 O O . ALA A 1 224 ? 0.776 -10.285 15.025 1.00 93.62 224 ALA A O 1
ATOM 1803 N N . PHE A 1 225 ? 2.870 -9.618 14.598 1.00 96.06 225 PHE A N 1
ATOM 1804 C CA . PHE A 1 225 ? 2.523 -8.216 14.382 1.00 96.06 225 PHE A CA 1
ATOM 1805 C C . PHE A 1 225 ? 1.670 -8.018 13.121 1.00 96.06 225 PHE A C 1
ATOM 1807 O O . PHE A 1 225 ? 0.657 -7.318 13.169 1.00 96.06 225 PHE A O 1
ATOM 1814 N N . LEU A 1 226 ? 2.016 -8.673 12.006 1.00 96.19 226 LEU A N 1
ATOM 1815 C CA . LEU A 1 226 ? 1.213 -8.629 10.780 1.00 96.19 226 LEU A CA 1
ATOM 1816 C C . LEU A 1 226 ? -0.156 -9.293 10.974 1.00 96.19 226 LEU A C 1
ATOM 1818 O O . LEU A 1 226 ? -1.136 -8.819 10.405 1.00 96.19 226 LEU A O 1
ATOM 1822 N N . ALA A 1 227 ? -0.266 -10.338 11.803 1.00 95.25 227 ALA A N 1
ATOM 1823 C CA . ALA A 1 227 ? -1.560 -10.913 12.176 1.00 95.25 227 ALA A CA 1
ATOM 1824 C C . ALA A 1 227 ? -2.449 -9.910 12.929 1.00 95.25 227 ALA A C 1
ATOM 1826 O O . ALA A 1 227 ? -3.617 -9.752 12.574 1.00 95.25 227 ALA A O 1
ATOM 1827 N N . LYS A 1 228 ? -1.894 -9.168 13.898 1.00 95.69 228 LYS A N 1
ATOM 1828 C CA . LYS A 1 228 ? -2.619 -8.082 14.584 1.00 95.69 228 LYS A CA 1
ATOM 1829 C C . LYS A 1 228 ? -3.013 -6.958 13.618 1.00 95.69 228 LYS A C 1
ATOM 1831 O O . LYS A 1 228 ? -4.131 -6.457 13.683 1.00 95.69 228 LYS A O 1
ATOM 1836 N N . CYS A 1 229 ? -2.138 -6.593 12.679 1.00 97.69 229 CYS A N 1
ATOM 1837 C CA . CYS A 1 229 ? -2.457 -5.590 11.656 1.00 97.69 229 CYS A CA 1
ATOM 1838 C C . CYS A 1 229 ? -3.560 -6.053 10.691 1.00 97.69 229 CYS A C 1
ATOM 1840 O O . CYS A 1 229 ? -4.369 -5.229 10.278 1.00 97.69 229 CYS A O 1
ATOM 1842 N N . ARG A 1 230 ? -3.630 -7.350 10.355 1.00 97.50 230 ARG A N 1
ATOM 1843 C CA . ARG A 1 230 ? -4.734 -7.920 9.561 1.00 97.50 230 ARG A CA 1
ATOM 1844 C C . ARG A 1 230 ? -6.073 -7.792 10.283 1.00 97.50 230 ARG A C 1
ATOM 1846 O O . ARG A 1 230 ? -7.021 -7.311 9.676 1.00 97.50 230 ARG A O 1
ATOM 1853 N N . GLN A 1 231 ? -6.120 -8.107 11.578 1.00 95.94 231 GLN A N 1
ATOM 1854 C CA . GLN A 1 231 ? -7.324 -7.904 12.395 1.00 95.94 231 GLN A CA 1
ATOM 1855 C C . GLN A 1 231 ? -7.751 -6.429 12.413 1.00 95.94 231 GLN A C 1
ATOM 1857 O O . GLN A 1 231 ? -8.909 -6.117 12.152 1.00 95.94 231 GLN A O 1
ATOM 1862 N N . LEU A 1 232 ? -6.805 -5.508 12.632 1.00 96.94 232 LEU A N 1
ATOM 1863 C CA . LEU A 1 232 ? -7.091 -4.073 12.579 1.00 96.94 232 LEU A CA 1
ATOM 1864 C C . LEU A 1 232 ? -7.622 -3.644 11.200 1.00 96.94 232 LEU A C 1
ATOM 1866 O O . LEU A 1 232 ? -8.577 -2.876 11.126 1.00 96.94 232 LEU A O 1
ATOM 1870 N N . ALA A 1 233 ? -7.032 -4.138 10.109 1.00 97.88 233 ALA A N 1
ATOM 1871 C CA . ALA A 1 233 ? -7.464 -3.831 8.747 1.00 97.88 233 ALA A CA 1
ATOM 1872 C C . ALA A 1 233 ? -8.894 -4.331 8.463 1.00 97.88 233 ALA A C 1
ATOM 1874 O O . ALA A 1 233 ? -9.699 -3.582 7.913 1.00 97.88 233 ALA A O 1
ATOM 1875 N N . GLU A 1 234 ? -9.236 -5.549 8.897 1.00 96.06 234 GLU A N 1
ATOM 1876 C CA . GLU A 1 234 ? -10.593 -6.109 8.808 1.00 96.06 234 GLU A CA 1
ATOM 1877 C C . GLU A 1 234 ? -11.605 -5.257 9.583 1.00 96.06 234 GLU A C 1
ATOM 1879 O O . GLU A 1 234 ? -12.671 -4.918 9.066 1.00 96.06 234 GLU A O 1
ATOM 1884 N N . THR A 1 235 ? -11.258 -4.847 10.805 1.00 93.38 235 THR A N 1
ATOM 1885 C CA . THR A 1 235 ? -12.118 -4.001 11.638 1.00 93.38 235 THR A CA 1
ATOM 1886 C C . THR A 1 235 ? -12.287 -2.592 11.067 1.00 93.38 235 THR A C 1
ATOM 1888 O O . THR A 1 235 ? -13.379 -2.026 11.143 1.00 93.38 235 THR A O 1
ATOM 1891 N N . LEU A 1 236 ? -11.242 -2.039 10.447 1.00 95.00 236 LEU A N 1
ATOM 1892 C CA . LEU A 1 236 ? -11.305 -0.770 9.721 1.00 95.00 236 LEU A CA 1
ATOM 1893 C C . LEU A 1 236 ? -11.997 -0.897 8.357 1.00 95.00 236 LEU A C 1
ATOM 1895 O O . LEU A 1 236 ? -12.274 0.132 7.743 1.00 95.00 236 LEU A O 1
ATOM 1899 N N . ASP A 1 237 ? -12.297 -2.108 7.877 1.00 95.88 237 ASP A N 1
ATOM 1900 C CA . ASP A 1 237 ? -12.782 -2.359 6.515 1.00 95.88 237 ASP A CA 1
ATOM 1901 C C . ASP A 1 237 ? -11.824 -1.742 5.471 1.00 95.88 237 ASP A C 1
ATOM 1903 O O . ASP A 1 237 ? -12.166 -0.867 4.672 1.00 95.88 237 ASP A O 1
ATOM 1907 N N . VAL A 1 238 ? -10.558 -2.159 5.565 1.00 98.12 238 VAL A N 1
ATOM 1908 C CA . VAL A 1 238 ? -9.451 -1.824 4.664 1.00 98.12 238 VAL A CA 1
ATOM 1909 C C . VAL A 1 238 ? -8.837 -3.127 4.168 1.00 98.12 238 VAL A C 1
ATOM 1911 O O . VAL A 1 238 ? -8.396 -3.958 4.957 1.00 98.12 238 VAL A O 1
ATOM 1914 N N . ALA A 1 239 ? -8.756 -3.310 2.850 1.00 98.31 239 ALA A N 1
ATOM 1915 C CA . ALA A 1 239 ? -8.063 -4.469 2.294 1.00 98.31 239 ALA A CA 1
ATOM 1916 C C . ALA A 1 239 ? -6.549 -4.336 2.523 1.00 98.31 239 ALA A C 1
ATOM 1918 O O . ALA A 1 239 ? -5.941 -3.380 2.036 1.00 98.31 239 ALA A O 1
ATOM 1919 N N . LEU A 1 240 ? -5.957 -5.302 3.228 1.00 98.31 240 LEU A N 1
ATOM 1920 C CA . LEU A 1 240 ? -4.521 -5.405 3.476 1.00 98.31 240 LEU A CA 1
ATOM 1921 C C . LEU A 1 240 ? -3.960 -6.663 2.797 1.00 98.31 240 LEU A C 1
ATOM 1923 O O . LEU A 1 240 ? -4.329 -7.782 3.144 1.00 98.31 240 LEU A O 1
ATOM 1927 N N . GLU A 1 241 ? -3.048 -6.472 1.850 1.00 97.56 241 GLU A N 1
ATOM 1928 C CA . GLU A 1 241 ? -2.252 -7.529 1.222 1.00 97.56 241 GLU A CA 1
ATOM 1929 C C . GLU A 1 241 ? -0.867 -7.569 1.895 1.00 97.56 241 GLU A C 1
ATOM 1931 O O . GLU A 1 241 ? -0.190 -6.543 1.959 1.00 97.56 241 GLU A O 1
ATOM 1936 N N . THR A 1 242 ? -0.449 -8.731 2.410 1.00 93.69 242 THR A N 1
ATOM 1937 C CA . THR A 1 242 ? 0.853 -8.948 3.075 1.00 93.69 242 THR A CA 1
ATOM 1938 C C . THR A 1 242 ? 1.655 -10.034 2.359 1.00 93.69 242 THR A C 1
ATOM 1940 O O . THR A 1 242 ? 1.048 -10.882 1.694 1.00 93.69 242 THR A O 1
ATOM 1943 N N . PRO A 1 243 ? 2.990 -10.103 2.539 1.00 88.56 243 PRO A N 1
ATOM 1944 C CA . PRO A 1 243 ? 3.722 -11.302 2.164 1.00 88.56 243 PRO A CA 1
ATOM 1945 C C . PRO A 1 243 ? 3.215 -12.514 2.969 1.00 88.56 243 PRO A C 1
ATOM 1947 O O . PRO A 1 243 ? 2.558 -12.346 4.009 1.00 88.56 243 PRO A O 1
ATOM 1950 N N . PRO A 1 244 ? 3.506 -13.740 2.507 1.00 86.06 244 PRO A N 1
ATOM 1951 C CA . PRO A 1 244 ? 3.244 -14.950 3.275 1.00 86.06 244 PRO A CA 1
ATOM 1952 C C . PRO A 1 244 ? 3.967 -14.940 4.632 1.00 86.06 244 PRO A C 1
ATOM 1954 O O . PRO A 1 244 ? 4.966 -14.233 4.784 1.00 86.06 244 PRO A O 1
ATOM 1957 N N . PRO A 1 245 ? 3.480 -15.708 5.624 1.00 88.44 245 PRO A N 1
ATOM 1958 C CA . PRO A 1 245 ? 4.153 -15.824 6.911 1.00 88.44 245 PRO A CA 1
ATOM 1959 C C . PRO A 1 245 ? 5.600 -16.296 6.755 1.00 88.44 245 PRO A C 1
ATOM 1961 O O . PRO A 1 245 ? 5.884 -17.207 5.979 1.00 88.44 245 PRO A O 1
ATOM 1964 N N . PHE A 1 246 ? 6.501 -15.685 7.520 1.00 89.50 246 PHE A N 1
ATOM 1965 C CA . PHE A 1 246 ? 7.900 -16.085 7.609 1.00 89.50 246 PHE A CA 1
ATOM 1966 C C . PHE A 1 246 ? 8.014 -17.493 8.189 1.00 89.50 246 PHE A C 1
ATOM 1968 O O . PHE A 1 246 ? 7.326 -17.803 9.164 1.00 89.50 246 PHE A O 1
ATOM 1975 N N . ALA A 1 247 ? 8.914 -18.307 7.640 1.00 85.38 247 ALA A N 1
ATOM 1976 C CA . ALA A 1 247 ? 9.268 -19.589 8.238 1.00 85.38 247 ALA A CA 1
ATOM 1977 C C . ALA A 1 247 ? 9.985 -19.370 9.580 1.00 85.38 247 ALA A C 1
ATOM 1979 O O . ALA A 1 247 ? 10.903 -18.546 9.676 1.00 85.38 247 ALA A O 1
ATOM 1980 N N . ILE A 1 248 ? 9.557 -20.089 10.618 1.00 84.06 248 ILE A N 1
ATOM 1981 C CA . ILE A 1 248 ? 10.035 -19.923 11.998 1.00 84.06 248 ILE A CA 1
ATOM 1982 C C . ILE A 1 248 ? 10.794 -21.144 12.525 1.00 84.06 248 ILE A C 1
ATOM 1984 O O . ILE A 1 248 ? 11.516 -21.003 13.510 1.00 84.06 248 ILE A O 1
ATOM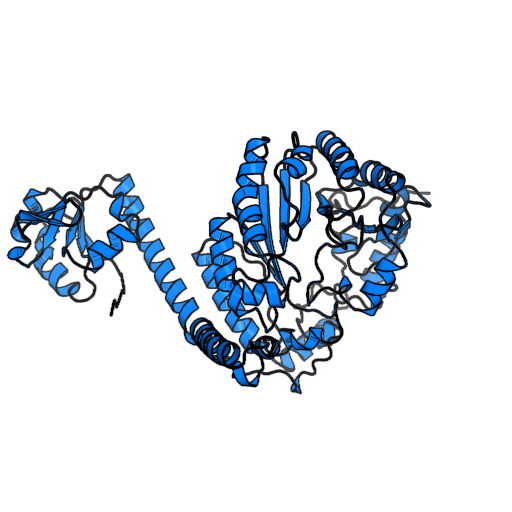 1988 N N . SER A 1 249 ? 10.685 -22.308 11.877 1.00 74.56 249 SER A N 1
ATOM 1989 C CA . SER A 1 249 ? 11.371 -23.536 12.303 1.00 74.56 249 SER A CA 1
ATOM 1990 C C . SER A 1 249 ? 12.265 -24.149 11.210 1.00 74.56 249 SER A C 1
ATOM 1992 O O . SER A 1 249 ? 11.931 -24.075 10.023 1.00 74.56 249 SER A O 1
ATOM 1994 N N . PRO A 1 250 ? 13.397 -24.786 11.579 1.00 69.75 250 PRO A N 1
ATOM 1995 C CA . PRO A 1 250 ? 14.177 -25.611 10.655 1.00 69.75 250 PRO A CA 1
ATOM 1996 C C . PRO A 1 250 ? 13.346 -26.721 10.000 1.00 69.75 250 PRO A C 1
ATOM 1998 O O . PRO A 1 250 ? 13.600 -27.067 8.851 1.00 69.75 250 PRO A O 1
ATOM 2001 N N . GLU A 1 251 ? 12.338 -27.250 10.696 1.00 74.19 251 GLU A N 1
ATOM 2002 C CA . GLU A 1 251 ? 11.432 -28.278 10.188 1.00 74.19 251 GLU A CA 1
ATOM 2003 C C . GLU A 1 251 ? 10.531 -27.753 9.063 1.00 74.19 251 GLU A C 1
ATOM 2005 O O . GLU A 1 251 ? 10.368 -28.447 8.069 1.00 74.19 251 GLU A O 1
ATOM 2010 N N . GLU A 1 252 ? 9.984 -26.535 9.156 1.00 73.00 252 GLU A N 1
ATOM 2011 C CA . GLU A 1 252 ? 9.221 -25.903 8.059 1.00 73.00 252 GLU A CA 1
ATOM 2012 C C . GLU A 1 252 ? 10.099 -25.678 6.821 1.00 73.00 252 GLU A C 1
ATOM 2014 O O . GLU A 1 252 ? 9.668 -25.900 5.686 1.00 73.00 252 GLU A O 1
ATOM 2019 N N . VAL A 1 253 ? 11.351 -25.266 7.044 1.00 66.38 253 VAL A N 1
ATOM 2020 C CA . VAL A 1 253 ? 12.351 -25.115 5.981 1.00 66.38 253 VAL A CA 1
ATOM 2021 C C . VAL A 1 253 ? 12.642 -26.476 5.343 1.00 66.38 253 VAL A C 1
ATOM 2023 O O . VAL A 1 253 ? 12.580 -26.603 4.120 1.00 66.38 253 VAL A O 1
ATOM 2026 N N . ALA A 1 254 ? 12.886 -27.511 6.150 1.00 68.75 254 ALA A N 1
ATOM 2027 C CA . ALA A 1 254 ? 13.115 -28.873 5.678 1.00 68.75 254 ALA A CA 1
ATOM 2028 C C . ALA A 1 254 ? 11.901 -29.428 4.914 1.00 68.75 254 ALA A C 1
ATOM 2030 O O . ALA A 1 254 ? 12.066 -29.907 3.800 1.00 68.75 254 ALA A O 1
ATOM 2031 N N . GLN A 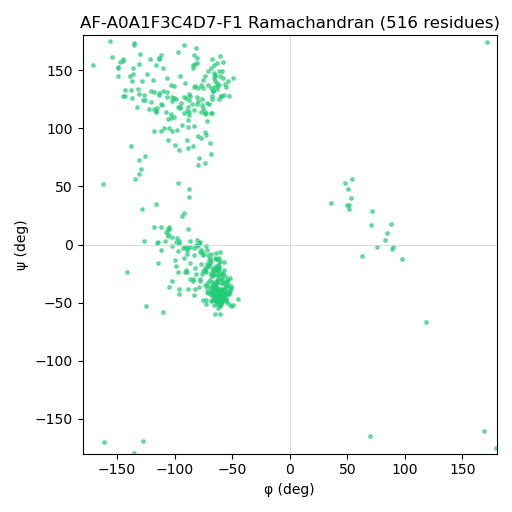1 255 ? 10.680 -29.260 5.433 1.00 69.06 255 GLN A N 1
ATOM 2032 C CA . GLN A 1 255 ? 9.436 -29.678 4.776 1.00 69.06 255 GLN A CA 1
ATOM 2033 C C . GLN A 1 255 ? 9.246 -29.019 3.410 1.00 69.06 255 GLN A C 1
ATOM 2035 O O . GLN A 1 255 ? 8.795 -29.674 2.474 1.00 69.06 255 GLN A O 1
ATOM 2040 N N . TYR A 1 256 ? 9.604 -27.742 3.259 1.00 65.38 256 TYR A N 1
ATOM 2041 C CA . TYR A 1 256 ? 9.612 -27.101 1.945 1.00 65.38 256 TYR A CA 1
ATOM 2042 C C . TYR A 1 256 ? 10.638 -27.720 0.995 1.00 65.38 256 TYR A C 1
ATOM 2044 O O . TYR A 1 256 ? 10.327 -27.981 -0.170 1.00 65.38 256 TYR A O 1
ATOM 2052 N N . HIS A 1 257 ? 11.867 -27.934 1.470 1.00 62.94 257 HIS A N 1
ATOM 2053 C CA . HIS A 1 257 ? 12.917 -28.552 0.664 1.00 62.94 257 HIS A CA 1
ATOM 2054 C C . HIS A 1 257 ? 12.575 -30.001 0.284 1.00 62.94 257 HIS A C 1
ATOM 2056 O O . HIS A 1 257 ? 12.867 -30.407 -0.840 1.00 62.94 257 HIS A O 1
ATOM 2062 N N . ASP A 1 258 ? 11.874 -30.732 1.149 1.00 64.94 258 ASP A N 1
ATOM 2063 C CA . ASP A 1 258 ? 11.349 -32.068 0.873 1.00 64.94 258 ASP A CA 1
ATOM 2064 C C . ASP A 1 258 ? 10.167 -32.015 -0.110 1.00 64.94 258 ASP A C 1
ATOM 2066 O O . ASP A 1 258 ? 10.105 -32.810 -1.049 1.00 64.94 258 ASP A O 1
ATOM 2070 N N . ALA A 1 259 ? 9.262 -31.036 0.019 1.00 59.38 259 ALA A N 1
ATOM 2071 C CA . ALA A 1 259 ? 8.143 -30.814 -0.906 1.00 59.38 259 ALA A CA 1
ATOM 2072 C C . ALA A 1 259 ? 8.595 -30.380 -2.314 1.00 59.38 259 ALA A C 1
ATOM 2074 O O . ALA A 1 259 ? 7.891 -30.621 -3.294 1.00 59.38 259 ALA A O 1
ATOM 2075 N N . ARG A 1 260 ? 9.800 -29.806 -2.451 1.00 57.34 260 ARG A N 1
ATOM 2076 C CA . ARG A 1 260 ? 10.463 -29.545 -3.745 1.00 57.34 260 ARG A CA 1
ATOM 2077 C C . ARG A 1 260 ? 10.805 -30.812 -4.539 1.00 57.34 260 ARG A C 1
ATOM 2079 O O . ARG A 1 260 ? 11.224 -30.698 -5.689 1.00 57.34 260 ARG A O 1
ATOM 2086 N N . SER A 1 261 ? 10.630 -32.004 -3.964 1.00 55.78 261 SER A N 1
ATOM 2087 C CA . SER A 1 261 ? 10.730 -33.269 -4.703 1.00 55.78 261 SER A CA 1
ATOM 2088 C C . SER A 1 261 ? 9.562 -33.511 -5.678 1.00 55.78 261 SER A C 1
ATOM 2090 O O . SER A 1 261 ? 9.664 -34.407 -6.523 1.00 55.78 261 SER A O 1
ATOM 2092 N N . ASP A 1 262 ? 8.500 -32.689 -5.639 1.00 58.38 262 ASP A N 1
ATOM 2093 C CA . ASP A 1 262 ? 7.487 -32.613 -6.698 1.00 58.38 262 ASP A CA 1
ATOM 2094 C C . ASP A 1 262 ? 8.098 -32.009 -7.976 1.00 58.38 262 ASP A C 1
ATOM 2096 O O . ASP A 1 262 ? 8.495 -30.844 -8.035 1.00 58.38 262 ASP A O 1
ATOM 2100 N N . ARG A 1 263 ? 8.194 -32.837 -9.020 1.00 54.06 263 ARG A N 1
ATOM 2101 C CA . ARG A 1 263 ? 8.873 -32.525 -10.287 1.00 54.06 263 ARG A CA 1
ATOM 2102 C C . ARG A 1 263 ? 8.055 -31.636 -11.232 1.00 54.06 263 ARG A C 1
ATOM 2104 O O . ARG A 1 263 ? 8.512 -31.377 -12.344 1.00 54.06 263 ARG A O 1
ATOM 2111 N N . SER A 1 264 ? 6.863 -31.184 -10.841 1.00 68.56 264 SER A N 1
ATOM 2112 C CA . SER A 1 264 ? 6.019 -30.333 -11.686 1.00 68.56 264 SER A CA 1
ATOM 2113 C C . SER A 1 264 ? 6.320 -28.836 -11.496 1.00 68.56 264 SER A C 1
ATOM 2115 O O . SER A 1 264 ? 5.720 -28.144 -10.674 1.00 68.56 264 SER A O 1
ATOM 2117 N N . LEU A 1 265 ? 7.261 -28.297 -12.282 1.00 78.38 265 LEU A N 1
ATOM 2118 C CA . LEU A 1 265 ? 7.503 -26.848 -12.306 1.00 78.38 265 LEU A CA 1
ATOM 2119 C C . LEU A 1 265 ? 6.395 -26.131 -13.084 1.00 78.38 265 LEU A C 1
ATOM 2121 O O . LEU A 1 265 ? 5.957 -26.596 -14.136 1.00 78.38 265 LEU A O 1
ATOM 2125 N N . HIS A 1 266 ? 5.986 -24.953 -12.610 1.00 79.44 266 HIS A N 1
ATOM 2126 C CA . HIS A 1 266 ? 4.990 -24.124 -13.288 1.00 79.44 266 HIS A CA 1
ATOM 2127 C C . HIS A 1 266 ? 5.327 -22.636 -13.148 1.00 79.44 266 HIS A C 1
ATOM 2129 O O . HIS A 1 266 ? 5.535 -22.121 -12.045 1.00 79.44 266 HIS A O 1
ATOM 2135 N N . CYS A 1 267 ? 5.268 -21.888 -14.254 1.00 83.81 267 CYS A N 1
ATOM 2136 C CA . CYS A 1 267 ? 5.513 -20.449 -14.252 1.00 83.81 267 CYS A CA 1
ATOM 2137 C C . CYS A 1 267 ? 4.237 -19.672 -14.554 1.00 83.81 267 CYS A C 1
ATOM 2139 O O . CYS A 1 267 ? 3.910 -19.384 -15.700 1.00 83.81 267 CYS A O 1
ATOM 2141 N N . TYR A 1 268 ? 3.569 -19.187 -13.506 1.00 79.88 268 TYR A N 1
ATOM 2142 C CA . TYR A 1 268 ? 2.362 -18.368 -13.667 1.00 79.88 268 TYR A CA 1
ATOM 2143 C C . TYR A 1 268 ? 2.560 -17.146 -14.577 1.00 79.88 268 TYR A C 1
ATOM 2145 O O . TYR A 1 268 ? 1.624 -16.731 -15.261 1.00 79.88 268 TYR A O 1
ATOM 2153 N N . GLN A 1 269 ? 3.768 -16.573 -14.601 1.00 84.31 269 GLN A N 1
ATOM 2154 C CA . GLN A 1 269 ? 4.053 -15.398 -15.422 1.00 84.31 269 GLN A CA 1
ATOM 2155 C C . GLN A 1 269 ? 4.098 -15.738 -16.921 1.00 84.31 269 GLN A C 1
ATOM 2157 O O . GLN A 1 269 ? 3.519 -15.025 -17.740 1.00 84.31 269 GLN A O 1
ATOM 2162 N N . LEU A 1 270 ? 4.712 -16.859 -17.292 1.00 84.31 270 LEU A N 1
ATOM 2163 C CA . LEU A 1 270 ? 4.724 -17.290 -18.688 1.00 84.31 270 LEU A CA 1
ATOM 2164 C C . LEU A 1 270 ? 3.397 -17.941 -19.095 1.00 84.31 270 LEU A C 1
ATOM 2166 O O . LEU A 1 270 ? 2.999 -17.793 -20.248 1.00 84.31 270 LEU A O 1
ATOM 2170 N N . ASP A 1 271 ? 2.702 -18.614 -18.176 1.00 77.62 271 ASP A N 1
ATOM 2171 C CA . ASP A 1 271 ? 1.522 -19.433 -18.485 1.00 77.62 271 ASP A CA 1
ATOM 2172 C C . ASP A 1 271 ? 0.201 -18.657 -18.456 1.00 77.62 271 ASP A C 1
ATOM 2174 O O . ASP A 1 271 ? -0.675 -18.912 -19.281 1.00 77.62 271 ASP A O 1
ATOM 2178 N N . LYS A 1 272 ? 0.032 -17.718 -17.511 1.00 73.44 272 LYS A N 1
ATOM 2179 C CA . LYS A 1 272 ? -1.280 -17.112 -17.217 1.00 73.44 272 LYS A CA 1
ATOM 2180 C C . LYS A 1 272 ? -1.315 -15.591 -17.294 1.00 73.44 272 LYS A C 1
ATOM 2182 O O . LYS A 1 272 ? -2.189 -15.058 -17.966 1.00 73.44 272 LYS A O 1
ATOM 2187 N N . ALA A 1 273 ? -0.421 -14.890 -16.595 1.00 72.50 273 ALA A N 1
ATOM 2188 C CA . ALA A 1 273 ? -0.541 -13.432 -16.458 1.00 72.50 273 ALA A CA 1
ATOM 2189 C C . ALA A 1 273 ? 0.762 -12.748 -16.008 1.00 72.50 273 ALA A C 1
ATOM 2191 O O . ALA A 1 273 ? 0.781 -12.038 -15.008 1.00 72.50 273 ALA A O 1
ATOM 2192 N N . GLY A 1 274 ? 1.886 -13.001 -16.674 1.00 74.62 274 GLY A N 1
ATOM 2193 C CA . GLY A 1 274 ? 3.149 -12.333 -16.346 1.00 74.62 274 GLY A CA 1
ATOM 2194 C C . GLY A 1 274 ? 3.161 -10.863 -16.746 1.00 74.62 274 GLY A C 1
ATOM 2195 O O . GLY A 1 274 ? 2.529 -10.513 -17.744 1.00 74.62 274 GLY A O 1
ATOM 2196 N N . PRO A 1 275 ? 3.899 -10.007 -16.012 1.00 85.00 275 PRO A N 1
ATOM 2197 C CA . PRO A 1 275 ? 4.194 -8.683 -16.518 1.00 85.00 275 PRO A CA 1
ATOM 2198 C C . PRO A 1 275 ? 5.031 -8.803 -17.783 1.00 85.00 275 PRO A C 1
ATOM 2200 O O . PRO A 1 275 ? 6.056 -9.487 -17.781 1.00 85.00 275 PRO A O 1
ATOM 2203 N N . VAL A 1 276 ? 4.650 -8.055 -18.809 1.00 91.31 276 VAL A N 1
ATOM 2204 C CA . VAL A 1 276 ? 5.572 -7.710 -19.890 1.00 91.31 276 VAL A CA 1
ATOM 2205 C C . VAL A 1 276 ? 6.150 -6.339 -19.567 1.00 91.31 276 VAL A C 1
ATOM 2207 O O . VAL A 1 276 ? 5.408 -5.372 -19.435 1.00 91.31 276 VAL A O 1
ATOM 2210 N N . GLN A 1 277 ? 7.459 -6.248 -19.383 1.00 93.19 277 GLN A N 1
ATOM 2211 C CA . GLN A 1 277 ? 8.151 -5.002 -19.088 1.00 93.19 277 GLN A CA 1
ATOM 2212 C C . GLN A 1 277 ? 8.806 -4.466 -20.357 1.00 93.19 277 GLN A C 1
ATOM 2214 O O . GLN A 1 277 ? 9.588 -5.169 -20.991 1.00 93.19 277 GLN A O 1
ATOM 2219 N N . ILE A 1 278 ? 8.508 -3.219 -20.697 1.00 93.94 278 ILE A N 1
ATOM 2220 C CA . ILE A 1 278 ? 9.199 -2.463 -21.737 1.00 93.94 278 ILE A CA 1
ATOM 2221 C C . ILE A 1 278 ? 10.177 -1.531 -21.030 1.00 93.94 278 ILE A C 1
ATOM 2223 O O . ILE A 1 278 ? 9.760 -0.597 -20.339 1.00 93.94 278 ILE A O 1
ATOM 2227 N N . LEU A 1 279 ? 11.468 -1.817 -21.157 1.00 92.12 279 LEU A N 1
ATOM 2228 C CA . LEU A 1 279 ? 12.533 -1.040 -20.533 1.00 92.12 279 LEU A CA 1
ATOM 2229 C C . LEU A 1 279 ? 12.884 0.192 -21.374 1.00 92.12 279 LEU A C 1
ATOM 2231 O O . LEU A 1 279 ? 12.570 0.276 -22.563 1.00 92.12 279 LEU A O 1
ATOM 2235 N N . SER A 1 280 ? 13.578 1.157 -20.768 1.00 91.19 280 SER A N 1
ATOM 2236 C CA . SER A 1 280 ? 13.880 2.440 -21.411 1.00 91.19 280 SER A CA 1
ATOM 2237 C C . SER A 1 280 ? 14.832 2.339 -22.606 1.00 91.19 280 SER A C 1
ATOM 2239 O O . SER A 1 280 ? 14.811 3.206 -23.478 1.00 91.19 280 SER A O 1
ATOM 2241 N N . ASN A 1 281 ? 15.610 1.257 -22.686 1.00 91.50 281 ASN A N 1
ATOM 2242 C CA . ASN A 1 281 ? 16.466 0.900 -23.820 1.00 91.50 281 ASN A CA 1
ATOM 2243 C C . ASN A 1 281 ? 15.732 0.087 -24.912 1.00 91.50 281 ASN A C 1
ATOM 2245 O O . ASN A 1 281 ? 16.353 -0.335 -25.887 1.00 91.50 281 ASN A O 1
ATOM 2249 N N . GLY A 1 282 ? 14.428 -0.156 -24.753 1.00 93.69 282 GLY A N 1
ATOM 2250 C CA . GLY A 1 282 ? 13.594 -0.913 -25.685 1.00 93.69 282 GLY A CA 1
ATOM 2251 C C . GLY A 1 282 ? 13.547 -2.415 -25.432 1.00 93.69 282 GLY A C 1
ATOM 2252 O O . GLY A 1 282 ? 12.794 -3.092 -26.128 1.00 93.69 282 GLY A O 1
ATOM 2253 N N . ASP A 1 283 ? 14.294 -2.948 -24.462 1.00 94.81 283 ASP A N 1
ATOM 2254 C CA . ASP A 1 283 ? 14.208 -4.368 -24.121 1.00 94.81 283 ASP A CA 1
ATOM 2255 C C . ASP A 1 283 ? 12.796 -4.724 -23.652 1.00 94.81 283 ASP A C 1
ATOM 2257 O O . ASP A 1 283 ? 12.163 -4.005 -22.875 1.00 94.81 283 ASP A O 1
ATOM 2261 N N . VAL A 1 284 ? 12.316 -5.867 -24.126 1.00 95.12 284 VAL A N 1
ATOM 2262 C CA . VAL A 1 284 ? 11.025 -6.442 -23.774 1.00 95.12 284 VAL A CA 1
ATOM 2263 C C . VAL A 1 284 ? 11.283 -7.667 -22.909 1.00 95.12 284 VAL A C 1
ATOM 2265 O O . VAL A 1 284 ? 11.622 -8.744 -23.409 1.00 95.12 284 VAL A O 1
ATOM 2268 N N . SER A 1 285 ? 11.134 -7.490 -21.600 1.00 93.19 285 SER A N 1
ATOM 2269 C CA . SER A 1 285 ? 11.204 -8.573 -20.622 1.00 93.19 285 SER A CA 1
ATOM 2270 C C . SER A 1 285 ? 9.820 -9.165 -20.379 1.00 93.19 285 SER A C 1
ATOM 2272 O O . SER A 1 285 ? 8.841 -8.438 -20.257 1.00 93.19 285 SER A O 1
ATOM 2274 N N . VAL A 1 286 ? 9.719 -10.486 -20.270 1.00 89.56 286 VAL A N 1
ATOM 2275 C CA . VAL A 1 286 ? 8.433 -11.195 -20.119 1.00 89.56 286 VAL A CA 1
ATOM 2276 C C . VAL A 1 286 ? 8.190 -11.712 -18.696 1.00 89.56 286 VAL A C 1
ATOM 2278 O O . VAL A 1 286 ? 7.276 -12.503 -18.458 1.00 89.56 286 VAL A O 1
ATOM 2281 N N . CYS A 1 287 ? 9.038 -11.313 -17.741 1.00 86.50 287 CYS A N 1
ATOM 2282 C CA . CYS A 1 287 ? 8.920 -11.697 -16.336 1.00 86.50 287 CYS A CA 1
ATOM 2283 C C . CYS A 1 287 ? 9.603 -10.686 -15.393 1.00 86.50 287 CYS A C 1
ATOM 2285 O O . CYS A 1 287 ? 10.265 -9.739 -15.827 1.00 86.50 287 CYS A O 1
ATOM 2287 N N . CYS A 1 288 ? 9.469 -10.887 -14.078 1.00 76.81 288 CYS A N 1
ATOM 2288 C CA . CYS A 1 288 ? 10.138 -10.052 -13.067 1.00 76.81 288 CYS A CA 1
ATOM 2289 C C . CYS A 1 288 ? 11.663 -10.264 -12.962 1.00 76.81 288 CYS A C 1
ATOM 2291 O O . CYS A 1 288 ? 12.341 -9.402 -12.417 1.00 76.81 288 CYS A O 1
ATOM 2293 N N . GLN A 1 289 ? 12.202 -11.360 -13.504 1.00 75.25 289 GLN A N 1
ATOM 2294 C CA . GLN A 1 289 ? 13.633 -11.723 -13.486 1.00 75.25 289 GLN A CA 1
ATOM 2295 C C . GLN A 1 289 ? 14.391 -11.246 -14.742 1.00 75.25 289 GLN A C 1
ATOM 2297 O O . GLN A 1 289 ? 15.383 -11.844 -15.143 1.00 75.25 289 GLN A O 1
ATOM 2302 N N . ASN A 1 290 ? 13.891 -10.197 -15.401 1.00 80.38 290 ASN A N 1
ATOM 2303 C CA . ASN A 1 290 ? 14.473 -9.620 -16.616 1.00 80.38 290 ASN A CA 1
ATOM 2304 C C . ASN A 1 290 ? 14.732 -10.629 -17.761 1.00 80.38 290 ASN A C 1
ATOM 2306 O O . ASN A 1 290 ? 15.756 -10.572 -18.440 1.00 80.38 290 ASN A O 1
ATOM 2310 N N . LEU A 1 291 ? 13.810 -11.574 -17.983 1.00 90.19 291 LEU A N 1
ATOM 2311 C CA . LEU A 1 291 ? 13.886 -12.496 -19.118 1.00 90.19 291 LEU A CA 1
ATOM 2312 C C . LEU A 1 291 ? 13.543 -11.753 -20.419 1.00 90.19 291 LEU A C 1
ATOM 2314 O O . LEU A 1 291 ? 12.370 -11.629 -20.772 1.00 90.19 291 LEU A O 1
ATOM 2318 N N . VAL A 1 292 ? 14.564 -11.258 -21.123 1.00 94.12 292 VAL A N 1
ATOM 2319 C CA . VAL A 1 292 ? 14.408 -10.462 -22.352 1.00 94.12 292 VAL A CA 1
ATOM 2320 C C . VAL A 1 292 ? 14.167 -11.354 -23.570 1.00 94.12 292 VAL A C 1
ATOM 2322 O O . VAL A 1 292 ? 14.993 -12.203 -23.923 1.00 94.12 292 VAL A O 1
ATOM 2325 N N . PHE A 1 293 ? 13.032 -11.146 -24.242 1.00 94.69 293 PHE A N 1
ATOM 2326 C CA . PHE A 1 293 ? 12.648 -11.880 -25.454 1.00 94.69 293 PHE A CA 1
ATOM 2327 C C . PHE A 1 293 ? 12.943 -11.135 -26.755 1.00 94.69 293 PHE A C 1
ATOM 2329 O O . PHE A 1 293 ? 13.049 -11.776 -27.799 1.00 94.69 293 PHE A O 1
ATOM 2336 N N . GLY A 1 294 ? 13.140 -9.821 -26.693 1.00 95.38 294 GLY A N 1
ATOM 2337 C CA . GLY A 1 294 ? 13.565 -9.014 -27.830 1.00 95.38 294 GLY A CA 1
ATOM 2338 C C . GLY A 1 294 ? 13.683 -7.544 -27.459 1.00 95.38 294 GLY A C 1
ATOM 2339 O O . GLY A 1 294 ? 13.508 -7.180 -26.297 1.00 95.38 294 GLY A O 1
ATOM 2340 N N . ASN A 1 295 ? 13.968 -6.705 -28.451 1.00 96.75 295 ASN A N 1
ATOM 2341 C CA . ASN A 1 295 ? 14.124 -5.267 -28.270 1.00 96.75 295 ASN A CA 1
ATOM 2342 C C . ASN A 1 295 ? 13.293 -4.508 -29.316 1.00 96.75 295 ASN A C 1
ATOM 2344 O O . ASN A 1 295 ? 13.393 -4.769 -30.518 1.00 96.75 295 ASN A O 1
ATOM 2348 N N . LEU A 1 296 ? 12.485 -3.548 -28.862 1.00 96.69 296 LEU A N 1
ATOM 2349 C CA . LEU A 1 296 ? 11.607 -2.753 -29.718 1.00 96.69 296 LEU A CA 1
ATOM 2350 C C . LEU A 1 296 ? 12.370 -1.890 -30.722 1.00 96.69 296 LEU A C 1
ATOM 2352 O O . LEU A 1 296 ? 11.796 -1.535 -31.735 1.00 96.69 296 LEU A O 1
ATOM 2356 N N . ASN A 1 297 ? 13.651 -1.573 -30.530 1.00 95.62 297 ASN A N 1
ATOM 2357 C CA . ASN A 1 297 ? 14.429 -0.874 -31.559 1.00 95.62 297 ASN A CA 1
ATOM 2358 C C . ASN A 1 297 ? 14.763 -1.771 -32.760 1.00 95.62 297 ASN A C 1
ATOM 2360 O O . ASN A 1 297 ? 15.077 -1.257 -33.829 1.00 95.62 297 ASN A O 1
ATOM 2364 N N . GLN A 1 298 ? 14.689 -3.094 -32.598 1.00 96.56 298 GLN A N 1
ATOM 2365 C CA . GLN A 1 298 ? 15.126 -4.066 -33.601 1.00 96.56 298 GLN A CA 1
ATOM 2366 C C . GLN A 1 298 ? 13.952 -4.729 -34.320 1.00 96.56 298 GLN A C 1
ATOM 2368 O O . GLN A 1 298 ? 14.036 -4.978 -35.519 1.00 96.56 298 GLN A O 1
ATOM 2373 N N . GLN A 1 299 ? 12.851 -4.990 -33.612 1.00 96.06 299 GLN A N 1
ATOM 2374 C CA . GLN A 1 299 ? 11.709 -5.727 -34.157 1.00 96.06 299 GLN A CA 1
ATOM 2375 C C . GLN A 1 299 ? 10.373 -5.245 -33.571 1.00 96.06 299 GLN A C 1
ATOM 2377 O O . GLN A 1 299 ? 10.365 -4.647 -32.491 1.00 96.06 299 GLN A O 1
ATOM 2382 N N . PRO A 1 300 ? 9.235 -5.462 -34.257 1.00 94.94 300 PRO A N 1
ATOM 2383 C CA . PRO A 1 300 ? 7.911 -5.164 -33.717 1.00 94.94 300 PRO A CA 1
ATOM 2384 C C . PRO A 1 300 ? 7.608 -5.963 -32.443 1.00 94.94 300 PRO A C 1
ATOM 2386 O O . PRO A 1 300 ? 7.935 -7.147 -32.339 1.00 94.94 300 PRO A O 1
ATOM 2389 N N . PHE A 1 301 ? 6.888 -5.354 -31.503 1.00 94.19 301 PHE A N 1
ATOM 2390 C CA . PHE A 1 301 ? 6.411 -5.977 -30.271 1.00 94.19 301 PHE A CA 1
ATOM 2391 C C . PHE A 1 301 ? 5.664 -7.277 -30.551 1.00 94.19 301 PHE A C 1
ATOM 2393 O O . PHE A 1 301 ? 5.859 -8.263 -29.849 1.00 94.19 301 PHE A O 1
ATOM 2400 N N . ARG A 1 302 ? 4.854 -7.310 -31.615 1.00 91.69 302 ARG A N 1
ATOM 2401 C CA . ARG A 1 302 ? 4.106 -8.501 -32.029 1.00 91.69 302 ARG A CA 1
ATOM 2402 C C . ARG A 1 302 ? 5.015 -9.714 -32.260 1.00 91.69 302 ARG A C 1
ATOM 2404 O O . ARG A 1 302 ? 4.632 -10.825 -31.906 1.00 91.69 302 ARG A O 1
ATOM 2411 N N . GLU A 1 303 ? 6.205 -9.522 -32.823 1.00 93.00 303 GLU A N 1
ATOM 2412 C CA . GLU A 1 303 ? 7.165 -10.614 -33.039 1.00 93.00 303 GLU A CA 1
ATOM 2413 C C . GLU A 1 303 ? 7.787 -11.096 -31.728 1.00 93.00 303 GLU A C 1
ATOM 2415 O O . GLU A 1 303 ? 8.016 -12.291 -31.560 1.00 93.00 303 GLU A O 1
ATOM 2420 N N . VAL A 1 304 ? 8.007 -10.185 -30.774 1.00 93.12 304 VAL A N 1
ATOM 2421 C CA . VAL A 1 304 ? 8.448 -10.553 -29.423 1.00 93.12 304 VAL A CA 1
ATOM 2422 C C . VAL A 1 304 ? 7.350 -11.313 -28.680 1.00 93.12 304 VAL A C 1
ATOM 2424 O O . VAL A 1 304 ? 7.610 -12.358 -28.089 1.00 93.12 304 VAL A O 1
ATOM 2427 N N . PHE A 1 305 ? 6.123 -10.793 -28.721 1.00 90.44 305 PHE A N 1
ATOM 2428 C CA . PHE A 1 305 ? 4.980 -11.328 -27.995 1.00 90.44 305 PHE A CA 1
ATOM 2429 C C . PHE A 1 305 ? 4.634 -12.732 -28.495 1.00 90.44 305 PHE A C 1
ATOM 2431 O O . PHE A 1 305 ? 4.586 -13.667 -27.715 1.00 90.44 305 PHE A O 1
ATOM 2438 N N . PHE A 1 306 ? 4.543 -12.944 -29.807 1.00 90.25 306 PHE A N 1
ATOM 2439 C CA . PHE A 1 306 ? 4.252 -14.266 -30.378 1.00 90.25 306 PHE A CA 1
ATOM 2440 C C . PHE A 1 306 ? 5.513 -15.086 -30.712 1.00 90.25 306 PHE A C 1
ATOM 2442 O O . PHE A 1 306 ? 5.496 -15.930 -31.614 1.00 90.25 306 PHE A O 1
ATOM 2449 N N . SER A 1 307 ? 6.613 -14.825 -29.999 1.00 91.56 307 SER A N 1
ATOM 2450 C CA . SER A 1 307 ? 7.907 -15.478 -30.204 1.00 91.56 307 SER A CA 1
ATOM 2451 C C . SER A 1 307 ? 7.862 -16.977 -29.874 1.00 91.56 307 SER A C 1
ATOM 2453 O O . SER A 1 307 ? 7.258 -17.368 -28.867 1.00 91.56 307 SER A O 1
ATOM 2455 N N . PRO A 1 308 ? 8.578 -17.835 -30.633 1.00 91.88 308 PRO A N 1
ATOM 2456 C CA . PRO A 1 308 ? 8.720 -19.253 -30.305 1.00 91.88 308 PRO A CA 1
ATOM 2457 C C . PRO A 1 308 ? 9.454 -19.519 -28.984 1.00 91.88 308 PRO A C 1
ATOM 2459 O O . PRO A 1 308 ? 9.368 -20.623 -28.453 1.00 91.88 308 PRO A O 1
ATOM 2462 N N . ARG A 1 309 ? 10.097 -18.501 -28.402 1.00 92.50 309 ARG A N 1
ATOM 2463 C CA . ARG A 1 309 ? 10.728 -18.597 -27.080 1.00 92.50 309 ARG A CA 1
ATOM 2464 C C . ARG A 1 309 ? 9.713 -18.813 -25.953 1.00 92.50 309 ARG A C 1
ATOM 2466 O O . ARG A 1 309 ? 10.052 -19.397 -24.932 1.00 92.50 309 ARG A O 1
ATOM 2473 N N . TYR A 1 310 ? 8.456 -18.386 -26.113 1.00 91.06 310 TYR A N 1
ATOM 2474 C CA . TYR A 1 310 ? 7.427 -18.633 -25.096 1.00 91.06 310 TYR A CA 1
ATOM 2475 C C . TYR A 1 310 ? 7.180 -20.129 -24.851 1.00 91.06 310 TYR A C 1
ATOM 2477 O O . TYR A 1 310 ? 7.353 -20.558 -23.710 1.00 91.06 310 TYR A O 1
ATOM 2485 N N . PRO A 1 311 ? 6.770 -20.939 -25.849 1.00 89.88 311 PRO A N 1
ATOM 2486 C CA . PRO A 1 311 ? 6.597 -22.373 -25.631 1.00 89.88 311 PRO A CA 1
ATOM 2487 C C . PRO A 1 311 ? 7.911 -23.080 -25.314 1.00 89.88 311 PRO A C 1
ATOM 2489 O O . PRO A 1 311 ? 7.884 -23.947 -24.457 1.00 89.88 311 PRO A O 1
ATOM 2492 N N . GLU A 1 312 ? 9.048 -22.667 -25.885 1.00 92.69 312 GLU A N 1
ATOM 2493 C CA . GLU A 1 312 ? 10.361 -23.224 -25.526 1.00 92.69 312 GLU A CA 1
ATOM 2494 C C . GLU A 1 312 ? 10.604 -23.160 -24.008 1.00 92.69 312 GLU A C 1
ATOM 2496 O O . GLU A 1 312 ? 10.887 -24.176 -23.372 1.00 92.69 312 GLU A O 1
ATOM 2501 N N . TYR A 1 313 ? 10.417 -21.984 -23.395 1.00 92.50 313 TYR A N 1
ATOM 2502 C CA . TYR A 1 313 ? 10.578 -21.827 -21.948 1.00 92.50 313 TYR A CA 1
ATOM 2503 C C . TYR A 1 313 ? 9.496 -22.572 -21.157 1.00 92.50 313 TYR A C 1
ATOM 2505 O O . TYR A 1 313 ? 9.812 -23.184 -20.138 1.00 92.50 313 TYR A O 1
ATOM 2513 N N . ARG A 1 314 ? 8.230 -22.550 -21.601 1.00 89.00 314 ARG A N 1
ATOM 2514 C CA . ARG A 1 314 ? 7.138 -23.276 -20.922 1.00 89.00 314 ARG A CA 1
ATOM 2515 C C . ARG A 1 314 ? 7.373 -24.787 -20.921 1.00 89.00 314 ARG A C 1
ATOM 2517 O O . ARG A 1 314 ? 7.216 -25.420 -19.883 1.00 89.00 314 ARG A O 1
ATOM 2524 N N . GLU A 1 315 ? 7.780 -25.357 -22.052 1.00 90.44 315 GLU A N 1
ATOM 2525 C CA . GLU A 1 315 ? 8.083 -26.782 -22.207 1.00 90.44 315 GLU A CA 1
ATOM 2526 C C . GLU A 1 315 ? 9.316 -27.181 -21.395 1.00 90.44 315 GLU A C 1
ATOM 2528 O O . GLU A 1 315 ? 9.291 -28.199 -20.705 1.00 90.44 315 GLU A O 1
ATOM 2533 N N . ALA A 1 316 ? 10.368 -26.355 -21.403 1.00 90.81 316 ALA A N 1
ATOM 2534 C CA . ALA A 1 316 ? 11.556 -26.563 -20.581 1.00 90.81 316 ALA A CA 1
ATOM 2535 C C . ALA A 1 316 ? 11.215 -26.596 -19.079 1.00 90.81 316 ALA A C 1
ATOM 2537 O O . ALA A 1 316 ? 11.657 -27.491 -18.355 1.00 90.81 316 ALA A O 1
ATOM 2538 N N . ILE A 1 317 ? 10.373 -25.662 -18.620 1.00 89.31 317 ILE A N 1
ATOM 2539 C CA . ILE A 1 317 ? 9.860 -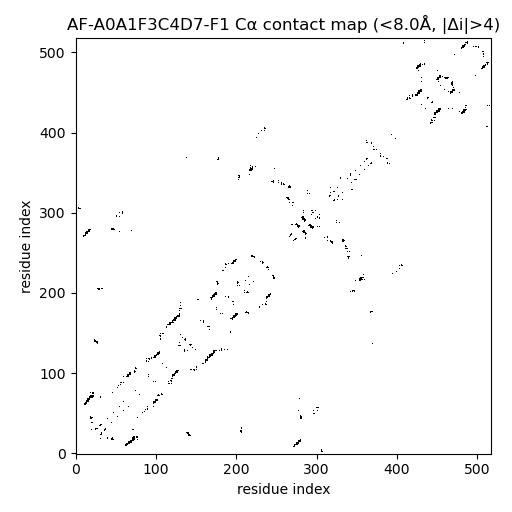25.617 -17.245 1.00 89.31 317 ILE A CA 1
ATOM 2540 C C . ILE A 1 317 ? 9.030 -26.874 -16.956 1.00 89.31 317 ILE A C 1
ATOM 2542 O O . ILE A 1 317 ? 9.364 -27.613 -16.035 1.00 89.31 317 ILE A O 1
ATOM 2546 N N . ALA A 1 318 ? 8.018 -27.180 -17.769 1.00 85.62 318 ALA A N 1
ATOM 2547 C CA . ALA A 1 318 ? 7.157 -28.349 -17.574 1.00 85.62 318 ALA A CA 1
ATOM 2548 C C . ALA A 1 318 ? 7.933 -29.683 -17.578 1.00 85.62 318 ALA A C 1
ATOM 2550 O O . ALA A 1 318 ? 7.549 -30.626 -16.890 1.00 85.62 318 ALA A O 1
ATOM 2551 N N . ALA A 1 319 ? 9.049 -29.758 -18.309 1.00 87.50 319 ALA A N 1
ATOM 2552 C CA . ALA A 1 319 ? 9.946 -30.912 -18.343 1.00 87.50 319 ALA A CA 1
ATOM 2553 C C . ALA A 1 319 ? 10.929 -30.987 -17.155 1.00 87.50 319 ALA A C 1
ATOM 2555 O O . ALA A 1 319 ? 11.811 -31.849 -17.154 1.00 87.50 319 ALA A O 1
ATOM 2556 N N . GLY A 1 320 ? 10.838 -30.079 -16.177 1.00 85.81 320 GLY A N 1
ATOM 2557 C CA . GLY A 1 320 ? 11.742 -30.022 -15.025 1.00 85.81 320 GLY A CA 1
ATOM 2558 C C . GLY A 1 320 ? 13.165 -29.561 -15.367 1.00 85.81 320 GLY A C 1
ATOM 2559 O O . GLY A 1 320 ? 14.086 -29.800 -14.590 1.00 85.81 320 GLY A O 1
ATOM 2560 N N . ARG A 1 321 ? 13.372 -28.938 -16.535 1.00 88.38 321 ARG A N 1
ATOM 2561 C CA . ARG A 1 321 ? 14.679 -28.484 -17.047 1.00 88.38 321 ARG A CA 1
ATOM 2562 C C . ARG A 1 321 ? 14.598 -27.026 -17.517 1.00 88.38 321 ARG A C 1
ATOM 2564 O O . ARG A 1 321 ? 14.770 -26.766 -18.706 1.00 88.38 321 ARG A O 1
ATOM 2571 N N . PRO A 1 322 ? 14.273 -26.082 -16.618 1.00 89.19 322 PRO A N 1
ATOM 2572 C CA . PRO A 1 322 ? 14.118 -24.672 -16.966 1.00 89.19 322 PRO A CA 1
ATOM 2573 C C . PRO A 1 322 ? 15.406 -24.106 -17.583 1.00 89.19 322 PRO A C 1
ATOM 2575 O O . PRO A 1 322 ? 16.506 -24.456 -17.168 1.00 89.19 322 PRO A O 1
ATOM 2578 N N . LEU A 1 323 ? 15.262 -23.220 -18.571 1.00 91.00 323 LEU A N 1
ATOM 2579 C CA . LEU A 1 323 ? 16.388 -22.530 -19.209 1.00 91.00 323 LEU A CA 1
ATOM 2580 C C . LEU A 1 323 ? 16.800 -21.288 -18.406 1.00 91.00 323 LEU A C 1
ATOM 2582 O O . LEU A 1 323 ? 15.924 -20.657 -17.808 1.00 91.00 323 LEU A O 1
ATOM 2586 N N . PRO A 1 324 ? 18.074 -20.856 -18.445 1.00 88.69 324 PRO A N 1
ATOM 2587 C CA . PRO A 1 324 ? 18.493 -19.607 -17.818 1.00 88.69 324 PRO A CA 1
ATOM 2588 C C . PRO A 1 324 ? 17.668 -18.379 -18.257 1.00 88.69 324 PRO A C 1
ATOM 2590 O O . PRO A 1 324 ? 17.302 -18.263 -19.436 1.00 88.69 324 PRO A O 1
ATOM 2593 N N . PRO A 1 325 ? 17.351 -17.443 -17.337 1.00 88.44 325 PRO A N 1
ATOM 2594 C CA . PRO A 1 325 ? 17.640 -17.458 -15.897 1.00 88.44 325 PRO A CA 1
ATOM 2595 C C . PRO A 1 325 ? 16.533 -18.148 -15.067 1.00 88.44 325 PRO A C 1
ATOM 2597 O O . PRO A 1 325 ? 16.443 -17.962 -13.853 1.00 88.44 325 PRO A O 1
ATOM 2600 N N . CYS A 1 326 ? 15.608 -18.878 -15.703 1.00 87.38 326 CYS A N 1
ATOM 2601 C CA . CYS A 1 326 ? 14.514 -19.550 -15.004 1.00 87.38 326 CYS A CA 1
ATOM 2602 C C . CYS A 1 326 ? 15.003 -20.713 -14.129 1.00 87.38 326 CYS A C 1
ATOM 2604 O O . CYS A 1 326 ? 14.365 -21.004 -13.126 1.00 87.38 326 CYS A O 1
ATOM 2606 N N . ASP A 1 327 ? 16.136 -21.328 -14.446 1.00 84.44 327 ASP A N 1
ATOM 2607 C CA . ASP A 1 327 ? 16.806 -22.345 -13.622 1.00 84.44 327 ASP A CA 1
ATOM 2608 C C . ASP A 1 327 ? 17.143 -21.902 -12.196 1.00 84.44 327 ASP A C 1
ATOM 2610 O O . ASP A 1 327 ? 17.119 -22.724 -11.280 1.00 84.44 327 ASP A O 1
ATOM 2614 N N . HIS A 1 328 ? 17.334 -20.602 -11.983 1.00 79.25 328 HIS A N 1
ATOM 2615 C CA . HIS A 1 328 ? 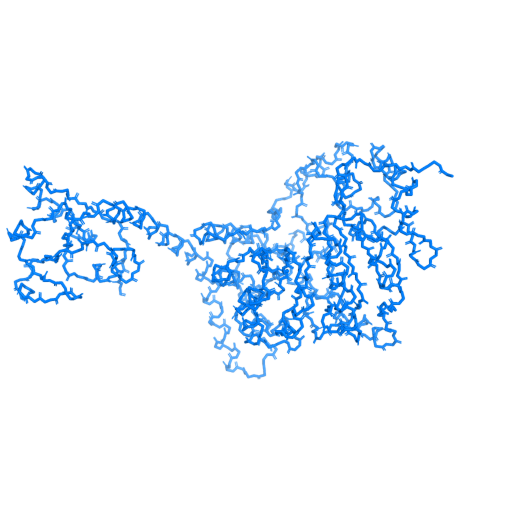17.533 -20.002 -10.663 1.00 79.25 328 HIS A CA 1
ATOM 2616 C C . HIS A 1 328 ? 16.301 -19.236 -10.147 1.00 79.25 328 HIS A C 1
ATOM 2618 O O . HIS A 1 328 ? 16.348 -18.568 -9.115 1.00 79.25 328 HIS A O 1
ATOM 2624 N N . CYS A 1 329 ? 15.156 -19.314 -10.834 1.00 81.19 329 CYS A N 1
ATOM 2625 C CA . CYS A 1 329 ? 13.981 -18.527 -10.479 1.00 81.19 329 CYS A CA 1
ATOM 2626 C C . CYS A 1 329 ? 13.235 -19.105 -9.267 1.00 81.19 329 CYS A C 1
ATOM 2628 O O . CYS A 1 329 ? 12.550 -20.129 -9.338 1.00 81.19 329 CYS A O 1
ATOM 2630 N N . ARG A 1 330 ? 13.241 -18.348 -8.165 1.00 76.38 330 ARG A N 1
ATOM 2631 C CA . ARG A 1 330 ? 12.501 -18.666 -6.931 1.00 76.38 330 ARG A CA 1
ATOM 2632 C C . ARG A 1 330 ? 10.973 -18.753 -7.080 1.00 76.38 330 ARG A C 1
ATOM 2634 O O . ARG A 1 330 ? 10.296 -19.221 -6.172 1.00 76.38 330 ARG A O 1
ATOM 2641 N N . HIS A 1 331 ? 10.404 -18.314 -8.207 1.00 77.06 331 HIS A N 1
ATOM 2642 C CA . HIS A 1 331 ? 8.952 -18.280 -8.434 1.00 77.06 331 HIS A CA 1
ATOM 2643 C C . HIS A 1 331 ? 8.382 -19.490 -9.207 1.00 77.06 331 HIS A C 1
ATOM 2645 O O . HIS A 1 331 ? 7.172 -19.511 -9.438 1.00 77.06 331 HIS A O 1
ATOM 2651 N N . LEU A 1 332 ? 9.197 -20.481 -9.602 1.00 77.38 332 LEU A N 1
ATOM 2652 C CA . LEU A 1 332 ? 8.773 -21.624 -10.441 1.00 77.38 332 LEU A CA 1
ATOM 2653 C C . LEU A 1 332 ? 7.980 -22.742 -9.730 1.00 77.38 332 LEU A C 1
ATOM 2655 O O . LEU A 1 332 ? 7.506 -23.664 -10.389 1.00 77.38 332 LEU A O 1
ATOM 2659 N N . TYR A 1 333 ? 7.798 -22.670 -8.410 1.00 68.69 333 TYR A N 1
ATOM 2660 C CA . TYR A 1 333 ? 7.295 -23.787 -7.590 1.00 68.69 333 TYR A CA 1
ATOM 2661 C C . TYR A 1 333 ? 5.944 -23.507 -6.919 1.00 68.69 333 TYR A C 1
ATOM 2663 O O . TYR A 1 333 ? 5.703 -23.934 -5.795 1.00 68.69 333 TYR A O 1
ATOM 2671 N N . ARG A 1 334 ? 5.048 -22.758 -7.573 1.00 63.59 334 ARG A N 1
ATOM 2672 C CA . ARG A 1 334 ? 3.812 -22.239 -6.945 1.00 63.59 334 ARG A CA 1
ATOM 2673 C C . ARG A 1 334 ? 2.823 -23.295 -6.407 1.00 63.59 334 ARG A C 1
ATOM 2675 O O . ARG A 1 334 ? 1.847 -22.890 -5.785 1.00 63.59 334 ARG A O 1
ATOM 2682 N N . ASN A 1 335 ? 3.053 -24.591 -6.633 1.00 54.88 335 ASN A N 1
ATOM 2683 C CA . ASN A 1 335 ? 2.195 -25.674 -6.139 1.00 54.88 335 ASN A CA 1
ATOM 2684 C C . ASN A 1 335 ? 2.612 -26.220 -4.754 1.00 54.88 335 ASN A C 1
ATOM 2686 O O . ASN A 1 335 ? 1.760 -26.751 -4.048 1.00 54.88 335 ASN A O 1
ATOM 2690 N N . ALA A 1 336 ? 3.876 -26.065 -4.337 1.00 55.59 336 ALA A N 1
ATOM 2691 C CA . ALA A 1 336 ? 4.340 -26.425 -2.990 1.00 55.59 336 ALA A CA 1
ATOM 2692 C C . ALA A 1 336 ? 4.013 -25.301 -1.979 1.00 55.59 336 ALA A C 1
ATOM 2694 O O . ALA A 1 336 ? 3.897 -24.141 -2.393 1.00 55.59 336 ALA A O 1
ATOM 2695 N N . PRO A 1 337 ? 3.876 -25.586 -0.663 1.00 57.88 337 PRO A N 1
ATOM 2696 C CA . PRO A 1 337 ? 3.722 -24.535 0.344 1.00 57.88 337 PRO A CA 1
ATOM 2697 C C . PRO A 1 337 ? 4.858 -23.516 0.202 1.00 57.88 337 PRO A C 1
ATOM 2699 O O . PRO A 1 337 ? 6.025 -23.878 0.105 1.00 57.88 337 PRO A O 1
ATOM 2702 N N . TYR A 1 338 ? 4.521 -22.232 0.104 1.00 64.44 338 TYR A N 1
ATOM 2703 C CA . TYR A 1 338 ? 5.500 -21.192 -0.200 1.00 64.44 338 TYR A CA 1
ATOM 2704 C C . TYR A 1 338 ? 6.418 -20.942 1.001 1.00 64.44 338 TYR A C 1
ATOM 2706 O O . TYR A 1 338 ? 5.992 -20.328 1.978 1.00 64.44 338 TYR A O 1
ATOM 2714 N N . LEU A 1 339 ? 7.674 -21.395 0.928 1.00 70.44 339 LEU A N 1
ATOM 2715 C CA . LEU A 1 339 ? 8.665 -21.077 1.953 1.00 70.44 339 LEU A CA 1
ATOM 2716 C C . LEU A 1 339 ? 9.126 -19.635 1.825 1.00 70.44 339 LEU A C 1
ATOM 2718 O O . LEU A 1 339 ? 9.799 -19.250 0.866 1.00 70.44 339 LEU A O 1
ATOM 2722 N N . TYR A 1 340 ? 8.797 -18.864 2.850 1.00 79.81 340 TYR A N 1
ATOM 2723 C CA . TYR A 1 340 ? 9.226 -17.490 2.989 1.00 79.81 340 TYR A CA 1
ATOM 2724 C C . TYR A 1 340 ? 10.417 -17.409 3.950 1.00 79.81 340 TYR A C 1
ATOM 2726 O O . TYR A 1 340 ? 10.255 -17.213 5.155 1.00 79.81 340 TYR A O 1
ATOM 2734 N N . ASP A 1 341 ? 11.620 -17.604 3.406 1.00 83.69 341 ASP A N 1
ATOM 2735 C CA . ASP A 1 341 ? 12.881 -17.719 4.151 1.00 83.69 341 ASP A CA 1
ATOM 2736 C C . ASP A 1 341 ? 14.014 -16.936 3.473 1.00 83.69 341 ASP A C 1
ATOM 2738 O O . ASP A 1 341 ? 14.128 -16.987 2.253 1.00 83.69 341 ASP A O 1
ATOM 2742 N N . SER A 1 342 ? 14.889 -16.270 4.239 1.00 83.69 342 SER A N 1
ATOM 2743 C CA . SER A 1 342 ? 15.980 -15.434 3.703 1.00 83.69 342 SER A CA 1
ATOM 2744 C C . SER A 1 342 ? 16.892 -16.139 2.694 1.00 83.69 342 SER A C 1
ATOM 2746 O O . SER A 1 342 ? 17.322 -15.494 1.736 1.00 83.69 342 SER A O 1
ATOM 2748 N N . GLY A 1 343 ? 17.143 -17.443 2.849 1.00 79.44 343 GLY A N 1
ATOM 2749 C CA . GLY A 1 343 ? 17.985 -18.215 1.932 1.00 79.44 343 GLY A CA 1
ATOM 2750 C C . GLY A 1 343 ? 17.401 -18.342 0.521 1.00 79.44 343 GLY A C 1
ATOM 2751 O O . GLY A 1 343 ? 18.147 -18.460 -0.441 1.00 79.44 343 GLY A O 1
ATOM 2752 N N . VAL A 1 344 ? 16.075 -18.247 0.365 1.00 76.62 344 VAL A N 1
ATOM 2753 C CA . VAL A 1 344 ? 15.397 -18.241 -0.950 1.00 76.62 344 VAL A CA 1
ATOM 2754 C C . VAL A 1 344 ? 15.519 -16.877 -1.651 1.00 76.62 344 VAL A C 1
ATOM 2756 O O . VAL A 1 344 ? 15.270 -16.755 -2.853 1.00 76.62 344 VAL A O 1
ATOM 2759 N N . TYR A 1 345 ? 15.882 -15.837 -0.900 1.00 79.12 345 TYR A N 1
ATOM 2760 C CA . TYR A 1 345 ? 15.970 -14.453 -1.365 1.00 79.12 345 TYR A CA 1
ATOM 2761 C C . TYR A 1 345 ? 17.410 -13.962 -1.519 1.00 79.12 345 TYR A C 1
ATOM 2763 O O . TYR A 1 345 ? 17.599 -12.759 -1.689 1.00 79.12 345 TYR A O 1
ATOM 2771 N N . ASP A 1 346 ? 18.392 -14.867 -1.438 1.00 77.25 346 ASP A N 1
ATOM 2772 C CA . ASP A 1 346 ? 19.827 -14.554 -1.457 1.00 77.25 346 ASP A CA 1
ATOM 2773 C C . ASP A 1 346 ? 20.202 -13.478 -0.424 1.00 77.25 346 ASP A C 1
ATOM 2775 O O . ASP A 1 346 ? 21.065 -12.627 -0.635 1.00 77.25 346 ASP A O 1
ATOM 2779 N N . MET A 1 347 ? 19.502 -13.494 0.712 1.00 82.94 347 MET A N 1
ATOM 2780 C CA . MET A 1 347 ? 19.727 -12.567 1.812 1.00 82.94 347 MET A CA 1
ATOM 2781 C C . MET A 1 347 ? 20.719 -13.178 2.794 1.00 82.94 347 MET A C 1
ATOM 2783 O O . MET A 1 347 ? 20.480 -14.268 3.316 1.00 82.94 347 MET A O 1
ATOM 2787 N N . ASP A 1 348 ? 21.779 -12.436 3.116 1.00 83.94 348 ASP A N 1
ATOM 2788 C CA . ASP A 1 348 ? 22.780 -12.821 4.119 1.00 83.94 348 ASP A CA 1
ATOM 2789 C C . ASP A 1 348 ? 22.228 -12.682 5.553 1.00 83.94 348 ASP A C 1
ATOM 2791 O O . ASP A 1 348 ? 22.520 -11.747 6.304 1.00 83.94 348 ASP A O 1
ATOM 2795 N N . ILE A 1 349 ? 21.297 -13.575 5.897 1.00 86.81 349 ILE A N 1
ATOM 2796 C CA . ILE A 1 349 ? 20.639 -13.665 7.204 1.00 86.81 349 ILE A CA 1
ATOM 2797 C C . ILE A 1 349 ? 20.544 -15.154 7.569 1.00 86.81 349 ILE A C 1
ATOM 2799 O O . ILE A 1 349 ? 19.519 -15.787 7.285 1.00 86.81 349 ILE A O 1
ATOM 2803 N N . PRO A 1 350 ? 21.593 -15.746 8.169 1.00 83.88 350 PRO A N 1
ATOM 2804 C CA . PRO A 1 350 ? 21.575 -17.154 8.551 1.00 83.88 350 PRO A CA 1
ATOM 2805 C C . PRO A 1 350 ? 20.528 -17.410 9.650 1.00 83.88 350 PRO A C 1
ATOM 2807 O O . PRO A 1 350 ? 20.328 -16.531 10.498 1.00 83.88 350 PRO A O 1
ATOM 2810 N N . PRO A 1 351 ? 19.877 -18.592 9.696 1.00 82.44 351 PRO A N 1
ATOM 2811 C CA . PRO A 1 351 ? 18.841 -18.907 10.686 1.00 82.44 351 PRO A CA 1
ATOM 2812 C C . PRO A 1 351 ? 19.241 -18.640 12.142 1.00 82.44 351 PRO A C 1
ATOM 2814 O O . PRO A 1 351 ? 18.432 -18.155 12.923 1.00 82.44 351 PRO A O 1
ATOM 2817 N N . GLN A 1 352 ? 20.509 -18.868 12.490 1.00 83.56 352 GLN A N 1
ATOM 2818 C CA . GLN A 1 352 ? 21.049 -18.677 13.838 1.00 83.56 352 GLN A CA 1
ATOM 2819 C C . GLN A 1 352 ? 21.167 -17.196 14.237 1.00 83.56 352 GLN A C 1
ATOM 2821 O O . GLN A 1 352 ? 21.287 -16.889 15.416 1.00 83.56 352 GLN A O 1
ATOM 2826 N N . SER A 1 353 ? 21.145 -16.278 13.265 1.00 87.62 353 SER A N 1
ATOM 2827 C CA . SER A 1 353 ? 21.182 -14.827 13.506 1.00 87.62 353 SER A CA 1
ATOM 2828 C C . SER A 1 353 ? 19.797 -14.200 13.676 1.00 87.62 353 SER A C 1
ATOM 2830 O O . SER A 1 353 ? 19.692 -12.989 13.877 1.00 87.62 353 SER A O 1
ATOM 2832 N N . ARG A 1 354 ? 18.730 -14.997 13.538 1.00 90.69 354 ARG A N 1
ATOM 2833 C CA . ARG A 1 354 ? 17.350 -14.523 13.640 1.00 90.69 354 ARG A CA 1
ATOM 2834 C C . ARG A 1 354 ? 16.952 -14.432 15.107 1.00 90.69 354 ARG A C 1
ATOM 2836 O O . ARG A 1 354 ? 17.196 -15.347 15.888 1.00 90.69 354 ARG A O 1
ATOM 2843 N N . ASN A 1 355 ? 16.280 -13.348 15.460 1.00 91.94 355 ASN A N 1
ATOM 2844 C CA . ASN A 1 355 ? 15.622 -13.218 16.742 1.00 91.94 355 ASN A CA 1
ATOM 2845 C C . ASN A 1 355 ? 14.245 -13.906 16.655 1.00 91.94 355 ASN A C 1
ATOM 2847 O O . ASN A 1 355 ? 13.376 -13.510 15.873 1.00 91.94 355 ASN A O 1
ATOM 2851 N N . LEU A 1 356 ? 14.077 -14.972 17.441 1.00 91.38 356 LEU A N 1
ATOM 2852 C CA . LEU A 1 356 ? 12.846 -15.769 17.513 1.00 91.38 356 LEU A CA 1
ATOM 2853 C C . LEU A 1 356 ? 11.949 -15.375 18.695 1.00 91.38 356 LEU A C 1
ATOM 2855 O O . LEU A 1 356 ? 10.932 -16.024 18.933 1.00 91.38 356 LEU A O 1
ATOM 2859 N N . ASP A 1 357 ? 12.307 -14.326 19.435 1.00 90.44 357 ASP A N 1
ATOM 2860 C CA . ASP A 1 357 ? 11.471 -13.796 20.502 1.00 90.44 357 ASP A CA 1
ATOM 2861 C C . ASP A 1 357 ? 10.200 -13.187 19.880 1.00 90.44 357 ASP A C 1
ATOM 2863 O O . ASP A 1 357 ? 10.290 -12.369 18.954 1.00 90.44 357 ASP A O 1
ATOM 2867 N N . PRO A 1 358 ? 8.993 -13.569 20.336 1.00 87.50 358 PRO A N 1
ATOM 2868 C CA . PRO A 1 358 ? 7.773 -12.903 19.904 1.00 87.50 358 PRO A CA 1
ATOM 2869 C C . PRO A 1 358 ? 7.776 -11.411 20.255 1.00 87.50 358 PRO A C 1
ATOM 2871 O O . PRO A 1 358 ? 7.173 -10.631 19.524 1.00 87.50 358 PRO A O 1
ATOM 2874 N N . GLN A 1 359 ? 8.456 -11.002 21.327 1.00 90.25 359 GLN A N 1
ATOM 2875 C CA . GLN A 1 359 ? 8.559 -9.625 21.790 1.00 90.25 359 GLN A CA 1
ATOM 2876 C C . GLN A 1 359 ? 10.035 -9.214 21.941 1.00 90.25 359 GLN A C 1
ATOM 2878 O O . GLN A 1 359 ? 10.535 -9.099 23.062 1.00 90.25 359 GLN A O 1
ATOM 2883 N N . PRO A 1 360 ? 10.735 -8.944 20.825 1.00 91.94 360 PRO A N 1
ATOM 2884 C CA . PRO A 1 360 ? 12.141 -8.577 20.871 1.00 91.94 360 PRO A CA 1
ATOM 2885 C C . PRO A 1 360 ? 12.358 -7.317 21.716 1.00 91.94 360 PRO A C 1
ATOM 2887 O O . PRO A 1 360 ? 11.514 -6.414 21.765 1.00 91.94 360 PRO A O 1
ATOM 2890 N N . ASP A 1 361 ? 13.527 -7.225 22.349 1.00 94.38 361 ASP A N 1
ATOM 2891 C CA . ASP A 1 361 ? 13.969 -5.996 23.005 1.00 94.38 361 ASP A CA 1
ATOM 2892 C C . ASP A 1 361 ? 14.278 -4.950 21.925 1.00 94.38 361 ASP A C 1
ATOM 2894 O O . ASP A 1 361 ? 15.398 -4.851 21.432 1.00 94.38 361 ASP A O 1
ATOM 2898 N N . PHE A 1 362 ? 13.254 -4.195 21.515 1.00 93.56 362 PHE A N 1
ATOM 2899 C CA . PHE A 1 362 ? 13.319 -3.274 20.375 1.00 93.56 362 PHE A CA 1
ATOM 2900 C C . PHE A 1 362 ? 14.498 -2.296 20.436 1.00 93.56 362 PHE A C 1
ATOM 2902 O O . PHE A 1 362 ? 14.984 -1.859 19.391 1.00 93.56 362 PHE A O 1
ATOM 2909 N N . ASP A 1 363 ? 14.944 -1.948 21.645 1.00 90.81 363 ASP A N 1
ATOM 2910 C CA . ASP A 1 363 ? 16.089 -1.071 21.847 1.00 90.81 363 ASP A CA 1
ATOM 2911 C C . ASP A 1 363 ? 17.407 -1.785 21.522 1.00 90.81 363 ASP A C 1
ATOM 2913 O O . ASP A 1 363 ? 18.183 -1.294 20.703 1.00 90.81 363 ASP A O 1
ATOM 2917 N N . LYS A 1 364 ? 17.624 -2.979 22.092 1.00 92.81 364 LYS A N 1
ATOM 2918 C CA . LYS A 1 364 ? 18.827 -3.795 21.842 1.00 92.81 364 LYS A CA 1
ATOM 2919 C C . LYS A 1 364 ? 18.902 -4.333 20.417 1.00 92.81 364 LYS A C 1
ATOM 2921 O O . LYS A 1 364 ? 19.988 -4.458 19.868 1.00 92.81 364 LYS A O 1
ATOM 2926 N N . GLU A 1 365 ? 17.753 -4.615 19.813 1.00 93.44 365 GLU A N 1
ATOM 2927 C CA . GLU A 1 365 ? 17.631 -5.091 18.429 1.00 93.44 365 GLU A CA 1
ATOM 2928 C C . GLU A 1 365 ? 17.705 -3.949 17.396 1.00 93.44 365 GLU A C 1
ATOM 2930 O O . GLU A 1 365 ? 17.628 -4.149 16.174 1.00 93.44 365 GLU A O 1
ATOM 2935 N N . GLY A 1 366 ? 17.853 -2.714 17.878 1.00 91.94 366 GLY A N 1
ATOM 2936 C CA . GLY A 1 366 ? 18.171 -1.562 17.053 1.00 91.94 366 GLY A CA 1
ATOM 2937 C C . GLY A 1 366 ? 17.028 -1.092 16.161 1.00 91.94 366 GLY A C 1
ATOM 2938 O O . GLY A 1 366 ? 17.280 -0.557 15.079 1.00 91.94 366 GLY A O 1
ATOM 2939 N N . PHE A 1 367 ? 15.763 -1.290 16.556 1.00 94.06 367 PHE A N 1
ATOM 2940 C CA . PHE A 1 367 ? 14.604 -0.823 15.772 1.00 94.06 367 PHE A CA 1
ATOM 2941 C C . PHE A 1 367 ? 14.612 0.693 15.554 1.00 94.06 367 PHE A C 1
ATOM 2943 O O . PHE A 1 367 ? 14.098 1.189 14.550 1.00 94.06 367 PHE A O 1
ATOM 2950 N N . PHE A 1 368 ? 15.247 1.418 16.471 1.00 94.19 368 PHE A N 1
ATOM 2951 C CA . PHE A 1 368 ? 15.273 2.876 16.502 1.00 94.19 368 PHE A CA 1
ATOM 2952 C C . PHE A 1 368 ? 16.685 3.453 16.346 1.00 94.19 368 PHE A C 1
ATOM 2954 O O . PHE A 1 368 ? 16.888 4.641 16.578 1.00 94.19 368 PHE A O 1
ATOM 2961 N N . ASP A 1 369 ? 17.662 2.650 15.910 1.00 92.44 369 ASP A N 1
ATOM 2962 C CA . ASP A 1 369 ? 19.052 3.104 15.743 1.00 92.44 369 ASP A CA 1
ATOM 2963 C C . ASP A 1 369 ? 19.218 4.173 14.669 1.00 92.44 369 ASP A C 1
ATOM 2965 O O . ASP A 1 369 ? 20.163 4.950 14.717 1.00 92.44 369 ASP A O 1
ATOM 2969 N N . TRP A 1 370 ? 18.270 4.285 13.741 1.00 91.19 370 TRP A N 1
ATOM 2970 C CA . TRP A 1 370 ? 18.244 5.377 12.769 1.00 91.19 370 TRP A CA 1
ATOM 2971 C C . TRP A 1 370 ? 18.094 6.762 13.424 1.00 91.19 370 TRP A C 1
ATOM 2973 O O . TRP A 1 370 ? 18.422 7.765 12.798 1.00 91.19 370 TRP A O 1
ATOM 2983 N N . LEU A 1 371 ? 17.643 6.844 14.683 1.00 93.00 371 LEU A N 1
ATOM 2984 C CA . LEU A 1 371 ? 17.658 8.089 15.458 1.00 93.00 371 LEU A CA 1
ATOM 2985 C C . LEU A 1 371 ? 19.079 8.516 15.847 1.00 93.00 371 LEU A C 1
ATOM 2987 O O . LEU A 1 371 ? 19.287 9.678 16.193 1.00 93.00 371 LEU A O 1
ATOM 2991 N N . ASN A 1 372 ? 20.063 7.611 15.786 1.00 90.94 372 ASN A N 1
ATOM 2992 C CA . ASN A 1 372 ? 21.461 7.932 16.069 1.00 90.94 372 ASN A CA 1
ATOM 2993 C C . ASN A 1 372 ? 22.042 8.925 15.054 1.00 90.94 372 ASN A C 1
ATOM 2995 O O . ASN A 1 372 ? 22.973 9.644 15.410 1.00 90.94 372 ASN A O 1
ATOM 2999 N N . ASP A 1 373 ? 21.440 9.024 13.865 1.00 87.12 373 ASP A N 1
ATOM 3000 C CA . ASP A 1 373 ? 21.799 9.984 12.817 1.00 87.12 373 ASP A CA 1
ATOM 3001 C C . ASP A 1 373 ? 21.426 11.439 13.181 1.00 87.12 373 ASP A C 1
ATOM 3003 O O . ASP A 1 373 ? 21.862 12.377 12.511 1.00 87.12 373 ASP A O 1
ATOM 3007 N N . LEU A 1 374 ? 20.608 11.660 14.221 1.00 87.88 374 LEU A N 1
ATOM 3008 C CA . LEU A 1 374 ? 20.235 13.001 14.679 1.00 87.88 374 LEU A CA 1
ATOM 3009 C C . LEU A 1 374 ? 21.386 13.660 15.451 1.00 87.88 374 LEU A C 1
ATOM 3011 O O . LEU A 1 374 ? 21.986 13.057 16.343 1.00 87.88 374 LEU A O 1
ATOM 3015 N N . SER A 1 375 ? 21.654 14.933 15.149 1.00 89.06 375 SER A N 1
ATOM 3016 C CA . SER A 1 375 ? 22.744 15.702 15.764 1.00 89.06 375 SER A CA 1
ATOM 3017 C C . SER A 1 375 ? 22.490 16.067 17.229 1.00 89.06 375 SER A C 1
ATOM 3019 O O . SER A 1 375 ? 23.434 16.150 18.012 1.00 89.06 375 SER A O 1
ATOM 3021 N N . GLU A 1 376 ? 21.233 16.291 17.621 1.00 92.69 376 GLU A N 1
ATOM 3022 C CA . GLU A 1 376 ? 20.879 16.699 18.983 1.00 92.69 376 GLU A CA 1
ATOM 3023 C C . GLU A 1 376 ? 20.676 15.504 19.920 1.00 92.69 376 GLU A C 1
ATOM 3025 O O . GLU A 1 376 ? 19.695 14.763 19.831 1.00 92.69 376 GLU A O 1
ATOM 3030 N N . GLU A 1 377 ? 21.581 15.351 20.886 1.00 90.75 377 GLU A N 1
ATOM 3031 C CA . GLU A 1 377 ? 21.586 14.214 21.809 1.00 90.75 377 GLU A CA 1
ATOM 3032 C C . GLU A 1 377 ? 20.334 14.131 22.692 1.00 90.75 377 GLU A C 1
ATOM 3034 O O . GLU A 1 377 ? 19.743 13.057 22.817 1.00 90.75 377 GLU A O 1
ATOM 3039 N N . ARG A 1 378 ? 19.893 15.260 23.263 1.00 87.38 378 ARG A N 1
ATOM 3040 C CA . ARG A 1 378 ? 18.685 15.301 24.106 1.00 87.38 378 ARG A CA 1
ATOM 3041 C C . ARG A 1 378 ? 17.435 14.924 23.315 1.00 87.38 378 ARG A C 1
ATOM 3043 O O . ARG A 1 378 ? 16.627 14.131 23.793 1.00 87.38 378 ARG A O 1
ATOM 3050 N N . LEU A 1 379 ? 17.297 15.455 22.099 1.00 89.69 379 LEU A N 1
ATOM 3051 C CA . LEU A 1 379 ? 16.176 15.147 21.215 1.00 89.69 379 LEU A CA 1
ATOM 3052 C C . LEU A 1 379 ? 16.158 13.658 20.852 1.00 89.69 379 LEU A C 1
ATOM 3054 O O . LEU A 1 379 ? 15.126 13.003 20.990 1.00 89.69 379 LEU A O 1
ATOM 3058 N N . ARG A 1 380 ? 17.315 13.106 20.468 1.00 93.06 380 ARG A N 1
ATOM 3059 C CA . ARG A 1 380 ? 17.489 11.674 20.193 1.00 93.06 380 ARG A CA 1
ATOM 3060 C C . ARG A 1 380 ? 17.062 10.812 21.378 1.00 93.06 380 ARG A C 1
ATOM 3062 O O . ARG A 1 380 ? 16.319 9.856 21.176 1.00 93.06 380 ARG A O 1
ATOM 3069 N N . TYR A 1 381 ? 17.495 11.144 22.596 1.00 92.31 381 TYR A N 1
ATOM 3070 C CA . TYR A 1 381 ? 17.122 10.387 23.792 1.00 92.31 381 TYR A CA 1
ATOM 3071 C C . TYR A 1 381 ? 15.602 10.367 24.000 1.00 92.31 381 TYR A C 1
ATOM 3073 O O . TYR A 1 381 ? 15.017 9.291 24.121 1.00 92.31 381 TYR A O 1
ATOM 3081 N N . HIS A 1 382 ? 14.948 11.533 23.977 1.00 92.75 382 HIS A N 1
ATOM 3082 C CA . HIS A 1 382 ? 13.500 11.624 24.183 1.00 92.75 382 HIS A CA 1
ATOM 3083 C C . HIS A 1 382 ? 12.700 10.899 23.097 1.00 92.75 382 HIS A C 1
ATOM 3085 O O . HIS A 1 382 ? 11.800 10.126 23.426 1.00 92.75 382 HIS A O 1
ATOM 3091 N N . LEU A 1 383 ? 13.057 11.085 21.822 1.00 94.00 383 LEU A N 1
ATOM 3092 C CA . LEU A 1 383 ? 12.414 10.377 20.714 1.00 94.00 383 LEU A CA 1
ATOM 3093 C C . LEU A 1 383 ? 12.603 8.864 20.836 1.00 94.00 383 LEU A C 1
ATOM 3095 O O . LEU A 1 383 ? 11.652 8.113 20.653 1.00 94.00 383 LEU A O 1
ATOM 3099 N N . ARG A 1 384 ? 13.800 8.395 21.202 1.00 94.81 384 ARG A N 1
ATOM 3100 C CA . ARG A 1 384 ? 14.060 6.960 21.372 1.00 94.81 384 ARG A CA 1
ATOM 3101 C C . ARG A 1 384 ? 13.155 6.360 22.448 1.00 94.81 384 ARG A C 1
ATOM 3103 O O . ARG A 1 384 ? 12.550 5.320 22.206 1.00 94.81 384 ARG A O 1
ATOM 3110 N N . GLN A 1 385 ? 12.993 7.033 23.590 1.00 94.25 385 GLN A N 1
ATOM 3111 C CA . GLN A 1 385 ? 12.084 6.570 24.645 1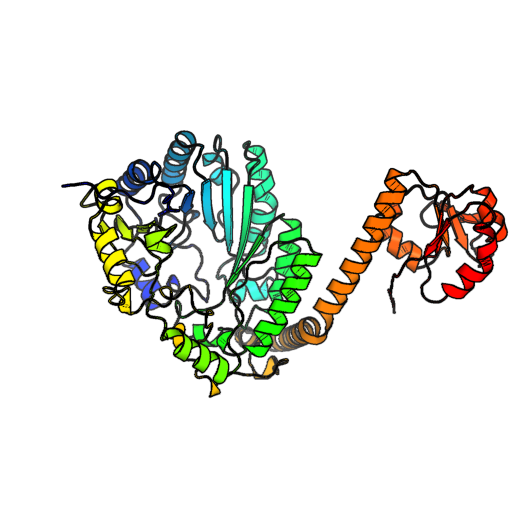.00 94.25 385 GLN A CA 1
ATOM 3112 C C . GLN A 1 385 ? 10.620 6.535 24.185 1.00 94.25 385 GLN A C 1
ATOM 3114 O O . GLN A 1 385 ? 9.926 5.549 24.443 1.00 94.25 385 GLN A O 1
ATOM 3119 N N . ASP A 1 386 ? 10.163 7.562 23.467 1.00 94.00 386 ASP A N 1
ATOM 3120 C CA . ASP A 1 386 ? 8.796 7.623 22.938 1.00 94.00 386 ASP A CA 1
ATOM 3121 C C . ASP A 1 386 ? 8.520 6.494 21.931 1.00 94.00 386 ASP A C 1
ATOM 3123 O O . ASP A 1 386 ? 7.549 5.747 22.060 1.00 94.00 386 ASP A O 1
ATOM 3127 N N . TYR A 1 387 ? 9.434 6.276 20.983 1.00 94.75 387 TYR A N 1
ATOM 3128 C CA . TYR A 1 387 ? 9.312 5.219 19.979 1.00 94.75 387 TYR A CA 1
ATOM 3129 C C . TYR A 1 387 ? 9.379 3.812 20.588 1.00 94.75 387 TYR A C 1
ATOM 3131 O O . TYR A 1 387 ? 8.603 2.941 20.187 1.00 94.75 387 TYR A O 1
ATOM 3139 N N . ILE A 1 388 ? 10.234 3.585 21.593 1.00 94.75 388 ILE A N 1
ATOM 3140 C CA . ILE A 1 388 ? 10.272 2.319 22.343 1.00 94.75 388 ILE A CA 1
ATOM 3141 C C . ILE A 1 388 ? 8.942 2.087 23.061 1.00 94.75 388 ILE A C 1
ATOM 3143 O O . ILE A 1 388 ? 8.369 0.997 22.961 1.00 94.75 388 ILE A O 1
ATOM 3147 N N . ALA A 1 389 ? 8.432 3.095 23.773 1.00 93.06 389 ALA A N 1
ATOM 3148 C CA . ALA A 1 389 ? 7.160 2.998 24.481 1.00 93.06 389 ALA A CA 1
ATOM 3149 C C . ALA A 1 389 ? 6.001 2.728 23.510 1.00 93.06 389 ALA A C 1
ATOM 3151 O O . ALA A 1 389 ? 5.152 1.870 23.771 1.00 93.06 389 ALA A O 1
ATOM 3152 N N . ARG A 1 390 ? 6.000 3.402 22.357 1.00 92.56 390 ARG A N 1
ATOM 3153 C CA . ARG A 1 390 ? 5.037 3.199 21.275 1.00 92.56 390 ARG A CA 1
ATOM 3154 C C . ARG A 1 390 ? 5.109 1.785 20.701 1.00 92.56 390 ARG A C 1
ATOM 3156 O O . ARG A 1 390 ? 4.072 1.134 20.600 1.00 92.56 390 ARG A O 1
ATOM 3163 N N . GLY A 1 391 ? 6.301 1.290 20.367 1.00 92.00 391 GLY A N 1
ATOM 3164 C CA . GLY A 1 391 ? 6.503 -0.067 19.850 1.00 92.00 391 GLY A CA 1
ATOM 3165 C C . GLY A 1 391 ? 6.014 -1.137 20.829 1.00 92.00 391 GLY A C 1
ATOM 3166 O O . GLY A 1 391 ? 5.223 -2.004 20.454 1.00 92.00 391 GLY A O 1
ATOM 3167 N N . LYS A 1 392 ? 6.382 -1.011 22.115 1.00 92.94 392 LYS A N 1
ATOM 3168 C CA . LYS A 1 392 ? 5.905 -1.892 23.198 1.00 92.94 392 LYS A CA 1
ATOM 3169 C C . LYS A 1 392 ? 4.385 -1.872 23.324 1.00 92.94 392 LYS A C 1
ATOM 3171 O O . LYS A 1 392 ? 3.779 -2.937 23.390 1.00 92.94 392 LYS A O 1
ATOM 3176 N N . ARG A 1 393 ? 3.765 -0.688 23.312 1.00 92.62 393 ARG A N 1
ATOM 3177 C CA . ARG A 1 393 ? 2.307 -0.545 23.417 1.00 92.62 393 ARG A CA 1
ATOM 3178 C C . ARG A 1 393 ? 1.589 -1.179 22.230 1.00 92.62 393 ARG A C 1
ATOM 3180 O O . ARG A 1 393 ? 0.683 -1.977 22.441 1.00 92.62 393 ARG A O 1
ATOM 3187 N N . LEU A 1 394 ? 1.994 -0.841 21.004 1.00 92.62 394 LEU A N 1
ATOM 3188 C CA . LEU A 1 394 ? 1.373 -1.356 19.781 1.00 92.62 394 LEU A CA 1
ATOM 3189 C C . LEU A 1 394 ? 1.470 -2.881 19.706 1.00 92.62 394 LEU A C 1
ATOM 3191 O O . LEU A 1 394 ? 0.486 -3.535 19.361 1.00 92.62 394 LEU A O 1
ATOM 3195 N N . PHE A 1 395 ? 2.631 -3.445 20.056 1.00 89.81 395 PHE A N 1
ATOM 3196 C CA . PHE A 1 395 ? 2.825 -4.886 20.008 1.00 89.81 395 PHE A CA 1
ATOM 3197 C C . PHE A 1 395 ? 2.128 -5.629 21.153 1.00 89.81 395 PHE A C 1
ATOM 3199 O O . PHE A 1 395 ? 1.462 -6.620 20.876 1.00 89.81 395 PHE A O 1
ATOM 3206 N N . ALA A 1 396 ? 2.258 -5.196 22.412 1.00 87.81 396 ALA A N 1
ATOM 3207 C CA . ALA A 1 396 ? 1.777 -5.965 23.563 1.00 87.81 396 ALA A CA 1
ATOM 3208 C C . ALA A 1 396 ? 0.249 -6.117 23.554 1.00 87.81 396 ALA A C 1
ATOM 3210 O O . ALA A 1 396 ? -0.265 -7.234 23.457 1.00 87.81 396 ALA A O 1
ATOM 3211 N N . SER A 1 397 ? -0.475 -4.998 23.577 1.00 86.44 397 SER A N 1
ATOM 3212 C CA . SER A 1 397 ? -1.936 -5.013 23.683 1.00 86.44 397 SER A CA 1
ATOM 3213 C C . SER A 1 397 ? -2.643 -3.956 22.841 1.00 86.44 397 SER A C 1
ATOM 3215 O O . SER A 1 397 ? -3.779 -4.188 22.445 1.00 86.44 397 SER A O 1
ATOM 3217 N N . GLY A 1 398 ? -1.980 -2.854 22.474 1.00 87.69 398 GLY A N 1
ATOM 3218 C CA . GLY A 1 398 ? -2.626 -1.674 21.897 1.00 87.69 398 GLY A CA 1
ATOM 3219 C C . GLY A 1 398 ? -3.464 -1.958 20.650 1.00 87.69 398 GLY A C 1
ATOM 3220 O O . GLY A 1 398 ? -4.614 -1.537 20.593 1.00 87.69 398 GLY A O 1
ATOM 3221 N N . ILE A 1 399 ? -2.940 -2.724 19.684 1.00 91.56 399 ILE A N 1
ATOM 3222 C CA . ILE A 1 399 ? -3.709 -3.072 18.474 1.00 91.56 399 ILE A CA 1
ATOM 3223 C C . ILE A 1 399 ? -4.904 -3.969 18.822 1.00 91.56 399 ILE A C 1
ATOM 3225 O O . ILE A 1 399 ? -5.995 -3.786 18.288 1.00 91.56 399 ILE A O 1
ATOM 3229 N N . SER A 1 400 ? -4.720 -4.935 19.722 1.00 91.19 400 SER A N 1
ATOM 3230 C CA . SER A 1 400 ? -5.773 -5.876 20.118 1.00 91.19 400 SER A CA 1
ATOM 3231 C C . SER A 1 400 ? -6.881 -5.191 20.928 1.00 91.19 400 SER A C 1
ATOM 3233 O O . SER A 1 400 ? -8.058 -5.428 20.670 1.00 91.19 400 SER A O 1
ATOM 3235 N N . GLU A 1 401 ? -6.524 -4.302 21.857 1.00 90.12 401 GLU A N 1
ATOM 3236 C CA . GLU A 1 401 ? -7.460 -3.476 22.629 1.00 90.12 401 GLU A CA 1
ATOM 3237 C C . GLU A 1 401 ? -8.260 -2.534 21.721 1.00 90.12 401 GLU A C 1
ATOM 3239 O O . GLU A 1 401 ? -9.484 -2.451 21.840 1.00 90.12 401 GLU A O 1
ATOM 3244 N N . GLU A 1 402 ? -7.588 -1.869 20.777 1.00 89.94 402 GLU A N 1
ATOM 3245 C CA . GLU A 1 402 ? -8.228 -0.992 19.793 1.00 89.94 402 GLU A CA 1
ATOM 3246 C C . GLU A 1 402 ? -9.185 -1.765 18.882 1.00 89.94 402 GLU A C 1
ATOM 3248 O O . GLU A 1 402 ? -10.334 -1.362 18.706 1.00 89.94 402 GLU A O 1
ATOM 3253 N N . THR A 1 403 ? -8.742 -2.901 18.342 1.00 90.81 403 THR A N 1
ATOM 3254 C CA . THR A 1 403 ? -9.569 -3.772 17.494 1.00 90.81 403 THR A CA 1
ATOM 3255 C C . THR A 1 403 ? -10.822 -4.215 18.252 1.00 90.81 403 THR A C 1
ATOM 3257 O O . THR A 1 403 ? -11.933 -4.119 17.731 1.00 90.81 403 THR A O 1
ATOM 3260 N N . ALA A 1 404 ? -10.675 -4.624 19.517 1.00 88.50 404 ALA A N 1
ATOM 3261 C CA . ALA A 1 404 ? -11.805 -5.000 20.361 1.00 88.50 404 ALA A CA 1
ATOM 3262 C C . ALA A 1 404 ? -12.772 -3.825 20.604 1.00 88.50 404 ALA A C 1
ATOM 3264 O O . ALA A 1 404 ? -13.989 -4.014 20.566 1.00 88.50 404 ALA A O 1
ATOM 3265 N N . LEU A 1 405 ? -12.255 -2.610 20.819 1.00 86.31 405 LEU A N 1
ATOM 3266 C CA . LEU A 1 405 ? -13.071 -1.403 20.979 1.00 86.31 405 LEU A CA 1
ATOM 3267 C C . LEU A 1 405 ? -13.862 -1.071 19.705 1.00 86.31 405 LEU A C 1
ATOM 3269 O O . LEU A 1 405 ? -15.071 -0.846 19.775 1.00 86.31 405 LEU A O 1
ATOM 3273 N N . LEU A 1 406 ? -13.200 -1.070 18.548 1.00 88.12 406 LEU A N 1
ATOM 3274 C CA . LEU A 1 406 ? -13.827 -0.789 17.256 1.00 88.12 406 LEU A CA 1
ATOM 3275 C C . LEU A 1 406 ? -14.868 -1.857 16.885 1.00 88.12 406 LEU A C 1
ATOM 3277 O O . LEU A 1 406 ? -15.949 -1.521 16.400 1.00 88.12 406 LEU A O 1
ATOM 3281 N N . GLN A 1 407 ? -14.603 -3.136 17.171 1.00 88.38 407 GLN A N 1
ATOM 3282 C CA . GLN A 1 407 ? -15.573 -4.209 16.945 1.00 88.38 407 GLN A CA 1
ATOM 3283 C C . GLN A 1 407 ? -16.816 -4.043 17.829 1.00 88.38 407 GLN A C 1
ATOM 3285 O O . GLN A 1 407 ? -17.939 -4.192 17.348 1.00 88.38 407 GLN A O 1
ATOM 3290 N N . ARG A 1 408 ? -16.645 -3.670 19.106 1.00 86.44 408 ARG A N 1
ATOM 3291 C CA . ARG A 1 408 ? -17.778 -3.337 19.985 1.00 86.44 408 ARG A CA 1
ATOM 3292 C C . ARG A 1 408 ? -18.589 -2.165 19.433 1.00 86.44 408 ARG A C 1
ATOM 3294 O O . ARG A 1 408 ? -19.814 -2.255 19.371 1.00 86.44 408 ARG A O 1
ATOM 3301 N N . GLN A 1 409 ? -17.927 -1.096 18.983 1.00 87.44 409 GLN A N 1
ATOM 3302 C CA . GLN A 1 409 ? -18.598 0.041 18.340 1.00 87.44 409 GLN A CA 1
ATOM 3303 C C . GLN A 1 409 ? -19.393 -0.381 17.105 1.00 87.44 409 GLN A C 1
ATOM 3305 O O . GLN A 1 409 ? -20.535 0.046 16.942 1.00 87.44 409 GLN A O 1
ATOM 3310 N N . ARG A 1 410 ? -18.829 -1.248 16.259 1.00 87.12 410 ARG A N 1
ATOM 3311 C CA . ARG A 1 410 ? -19.513 -1.787 15.080 1.00 87.12 410 ARG A CA 1
ATOM 3312 C C . ARG A 1 410 ? -20.773 -2.565 15.458 1.00 87.12 410 ARG A C 1
ATOM 3314 O O . ARG A 1 410 ? -21.838 -2.255 14.935 1.00 87.12 410 ARG A O 1
ATOM 3321 N N . ASN A 1 411 ? -20.675 -3.488 16.413 1.00 87.62 411 ASN A N 1
ATOM 3322 C CA . ASN A 1 411 ? -21.818 -4.276 16.881 1.00 87.62 411 ASN A CA 1
ATOM 3323 C C . ASN A 1 411 ? -22.926 -3.372 17.464 1.00 87.62 411 ASN A C 1
ATOM 3325 O O . ASN A 1 411 ? -24.110 -3.564 17.187 1.00 87.62 411 ASN A O 1
ATOM 3329 N N . MET A 1 412 ? -22.553 -2.344 18.240 1.00 90.19 412 MET A N 1
ATOM 3330 C CA . MET A 1 412 ? -23.509 -1.347 18.742 1.00 90.19 412 MET A CA 1
ATOM 3331 C C . MET A 1 412 ? -24.161 -0.557 17.601 1.00 90.19 412 MET A C 1
ATOM 3333 O O . MET A 1 412 ? -25.373 -0.358 17.603 1.00 90.19 412 MET A O 1
ATOM 3337 N N . ASN A 1 413 ? -23.382 -0.140 16.603 1.00 91.06 413 ASN A N 1
ATOM 3338 C CA . ASN A 1 413 ? -23.885 0.599 15.448 1.00 91.06 413 ASN A CA 1
ATOM 3339 C C . ASN A 1 413 ? -24.859 -0.224 14.596 1.00 91.06 413 ASN A C 1
ATOM 3341 O O . ASN A 1 413 ? -25.861 0.328 14.155 1.00 91.06 413 ASN A O 1
ATOM 3345 N N . GLU A 1 414 ? -24.620 -1.521 14.399 1.00 89.94 414 GLU A N 1
ATOM 3346 C CA . GLU A 1 414 ? -25.559 -2.424 13.711 1.00 89.94 414 GLU A CA 1
ATOM 3347 C C . GLU A 1 414 ? -26.909 -2.480 14.442 1.00 89.94 414 GLU A C 1
ATOM 3349 O O . GLU A 1 414 ? -27.969 -2.337 13.826 1.00 89.94 414 GLU A O 1
ATOM 3354 N N . LYS A 1 415 ? -26.877 -2.565 15.777 1.00 89.69 415 LYS A N 1
ATOM 3355 C CA . LYS A 1 415 ? -28.080 -2.493 16.614 1.00 89.69 415 LYS A CA 1
ATOM 3356 C C . LYS A 1 415 ? -28.784 -1.138 16.489 1.00 89.69 415 LYS A C 1
ATOM 3358 O O . LYS A 1 415 ? -29.988 -1.101 16.243 1.00 89.69 415 LYS A O 1
ATOM 3363 N N . PHE A 1 416 ? -28.059 -0.026 16.593 1.00 94.00 416 PHE A N 1
ATOM 3364 C CA . PHE A 1 416 ? -28.639 1.317 16.473 1.00 94.00 416 PHE A CA 1
ATOM 3365 C C . PHE A 1 416 ? -29.204 1.595 15.078 1.00 94.00 416 PHE A C 1
ATOM 3367 O O . PHE A 1 416 ? -30.241 2.244 14.972 1.00 94.00 416 PHE A O 1
ATOM 3374 N N . LEU A 1 417 ? -28.594 1.064 14.015 1.00 94.31 417 LEU A N 1
ATOM 3375 C CA . LEU A 1 417 ? -29.132 1.160 12.656 1.00 94.31 417 LEU A CA 1
ATOM 3376 C C . LEU A 1 417 ? -30.528 0.541 12.551 1.00 94.31 417 LEU A C 1
ATOM 3378 O O . LEU A 1 417 ? -31.402 1.156 11.943 1.00 94.31 417 LEU A O 1
ATOM 3382 N N . SER A 1 418 ? -30.763 -0.609 13.192 1.00 92.88 418 SER A N 1
ATOM 3383 C CA . SER A 1 418 ? -32.093 -1.237 13.223 1.00 92.88 418 SER A CA 1
ATOM 3384 C C . SER A 1 418 ? -33.145 -0.334 13.881 1.00 92.88 418 SER A C 1
ATOM 3386 O O . SER A 1 418 ? -34.254 -0.186 13.370 1.00 92.88 418 SER A O 1
ATOM 3388 N N . TRP A 1 419 ? -32.780 0.357 14.964 1.00 94.62 419 TRP A N 1
ATOM 3389 C CA . TRP A 1 419 ? -33.674 1.283 15.662 1.00 94.62 419 TRP A CA 1
ATOM 3390 C C . TRP A 1 419 ? -33.921 2.568 14.879 1.00 94.62 419 TRP A C 1
ATOM 3392 O O . TRP A 1 419 ? -35.039 3.078 14.879 1.00 94.62 419 TRP A O 1
ATOM 3402 N N . ILE A 1 420 ? -32.893 3.078 14.196 1.00 95.56 420 ILE A N 1
ATOM 3403 C CA . ILE A 1 420 ? -33.005 4.241 13.311 1.00 95.56 420 ILE A CA 1
ATOM 3404 C C . ILE A 1 420 ? -33.976 3.927 12.171 1.00 95.56 420 ILE A C 1
ATOM 3406 O O . ILE A 1 420 ? -34.876 4.719 11.908 1.00 95.56 420 ILE A O 1
ATOM 3410 N N . GLN A 1 421 ? -33.832 2.765 11.529 1.00 94.44 421 GLN A N 1
ATOM 3411 C CA . GLN A 1 421 ? -34.719 2.328 10.446 1.00 94.44 421 GLN A CA 1
ATOM 3412 C C . GLN A 1 421 ? -36.156 2.088 10.927 1.00 94.44 421 GLN A C 1
ATOM 3414 O O . GLN A 1 421 ? -37.100 2.405 10.210 1.00 94.44 421 GLN A O 1
ATOM 3419 N N . GLY A 1 422 ? -36.328 1.570 12.147 1.00 93.44 422 GLY A N 1
ATOM 3420 C CA . GLY A 1 422 ? -37.636 1.378 12.776 1.00 93.44 422 GLY A CA 1
ATOM 3421 C C . GLY A 1 422 ? -38.248 2.639 13.397 1.00 93.44 422 GLY A C 1
ATOM 3422 O O . GLY A 1 422 ? -39.342 2.559 13.947 1.00 93.44 422 GLY A O 1
ATOM 3423 N N . HIS A 1 423 ? -37.558 3.788 13.350 1.00 94.00 423 HIS A N 1
ATOM 3424 C CA . HIS A 1 423 ? -37.954 5.029 14.029 1.00 94.00 423 HIS A CA 1
ATOM 3425 C C . HIS A 1 423 ? -38.266 4.859 15.532 1.00 94.00 423 HIS A C 1
ATOM 3427 O O . HIS A 1 423 ? -39.073 5.601 16.102 1.00 94.00 423 HIS A O 1
ATOM 3433 N N . CYS A 1 424 ? -37.608 3.904 16.197 1.00 95.56 424 CYS A N 1
ATOM 3434 C CA . CYS A 1 424 ? -37.868 3.568 17.595 1.00 95.56 424 CYS A CA 1
ATOM 3435 C C . CYS A 1 424 ? -37.633 4.777 18.509 1.00 95.56 424 CYS A C 1
ATOM 3437 O O . CYS A 1 424 ? -36.552 5.363 18.492 1.00 95.56 424 CYS A O 1
ATOM 3439 N N . ARG A 1 425 ? -38.619 5.111 19.348 1.00 97.38 425 ARG A N 1
ATOM 3440 C CA . ARG A 1 425 ? -38.474 6.104 20.424 1.00 97.38 425 ARG A CA 1
ATOM 3441 C C . ARG A 1 425 ? -37.609 5.516 21.533 1.00 97.38 425 ARG A C 1
ATOM 3443 O O . ARG A 1 425 ? -37.957 4.468 22.079 1.00 97.38 425 ARG A O 1
ATOM 3450 N N . ILE A 1 426 ? -36.498 6.169 21.856 1.00 97.75 426 ILE A N 1
ATOM 3451 C CA . ILE A 1 426 ? -35.495 5.636 22.784 1.00 97.75 426 ILE A CA 1
ATOM 3452 C C . ILE A 1 426 ? -35.359 6.548 23.997 1.00 97.75 426 ILE A C 1
ATOM 3454 O O . ILE A 1 426 ? -35.154 7.753 23.854 1.00 97.75 426 ILE A O 1
ATOM 3458 N N . VAL A 1 427 ? -35.403 5.955 25.187 1.00 98.06 427 VAL A N 1
ATOM 3459 C CA . VAL A 1 427 ? -34.888 6.578 26.412 1.00 98.06 427 VAL A CA 1
ATOM 3460 C C . VAL A 1 427 ? -33.546 5.944 26.752 1.00 98.06 427 VAL A C 1
ATOM 3462 O O . VAL A 1 427 ? -33.394 4.730 26.643 1.00 98.06 427 VAL A O 1
ATOM 3465 N N . VAL A 1 428 ? -32.564 6.752 27.153 1.00 97.50 428 VAL A N 1
ATOM 3466 C CA . VAL A 1 428 ? -31.235 6.273 27.567 1.00 97.50 428 VAL A CA 1
ATOM 3467 C C . VAL A 1 428 ? -31.056 6.475 29.071 1.00 97.50 428 VAL A C 1
ATOM 3469 O O . VAL A 1 428 ? -31.326 7.556 29.592 1.00 97.50 428 VAL A O 1
ATOM 3472 N N . TYR A 1 429 ? -30.595 5.442 29.772 1.00 96.06 429 TYR A N 1
ATOM 3473 C CA . TYR A 1 429 ? -30.439 5.438 31.225 1.00 96.06 429 TYR A CA 1
ATOM 3474 C C . TYR A 1 429 ? -29.112 4.775 31.634 1.00 96.06 429 TYR A C 1
ATOM 3476 O O . TYR A 1 429 ? -28.866 3.655 31.195 1.00 96.06 429 TYR A O 1
ATOM 3484 N N . PRO A 1 430 ? -28.284 5.343 32.529 1.00 95.19 430 PRO A N 1
ATOM 3485 C CA . PRO A 1 430 ? -28.395 6.660 33.150 1.00 95.19 430 PRO A CA 1
ATOM 3486 C C . PRO A 1 430 ? -27.872 7.791 32.244 1.00 95.19 430 PRO A C 1
ATOM 3488 O O . PRO A 1 430 ? -27.185 7.548 31.247 1.00 95.19 430 PRO A O 1
ATOM 3491 N N . ALA A 1 431 ? -28.136 9.044 32.621 1.00 94.25 431 ALA A N 1
ATOM 3492 C CA . ALA A 1 431 ? -27.609 10.243 31.968 1.00 94.25 431 ALA A CA 1
ATOM 3493 C C . ALA A 1 431 ? -26.159 10.516 32.417 1.00 94.25 431 ALA A C 1
ATOM 3495 O O . ALA A 1 431 ? -25.873 11.472 33.136 1.00 94.25 431 ALA A O 1
ATOM 3496 N N . GLY A 1 432 ? -25.235 9.639 32.012 1.00 92.12 432 GLY A N 1
ATOM 3497 C CA . GLY A 1 432 ? -23.859 9.622 32.516 1.00 92.12 432 GLY A CA 1
ATOM 3498 C C . GLY A 1 432 ? -22.764 9.645 31.448 1.00 92.12 432 GLY A C 1
ATOM 3499 O O . GLY A 1 432 ? -22.995 9.847 30.255 1.00 92.12 432 GLY A O 1
ATOM 3500 N N . THR A 1 433 ? -21.533 9.394 31.890 1.00 91.25 433 THR A N 1
ATOM 3501 C CA . THR A 1 433 ? -20.324 9.407 31.050 1.00 91.25 433 THR A CA 1
ATOM 3502 C C . THR A 1 433 ? -20.385 8.407 29.894 1.00 91.25 433 THR A C 1
ATOM 3504 O O . THR A 1 433 ? -20.007 8.748 28.774 1.00 91.25 433 THR A O 1
ATOM 3507 N N . GLN A 1 434 ? -20.914 7.201 30.123 1.00 90.94 434 GLN A N 1
ATOM 3508 C CA . GLN A 1 434 ? -21.101 6.204 29.063 1.00 90.94 434 GLN A CA 1
ATOM 3509 C C . GLN A 1 434 ? -22.131 6.659 28.026 1.00 90.94 434 GLN A C 1
ATOM 3511 O O . GLN A 1 434 ? -21.907 6.513 26.828 1.00 90.94 434 GLN A O 1
ATOM 3516 N N . ALA A 1 435 ? -23.219 7.292 28.460 1.00 93.81 435 ALA A N 1
ATOM 3517 C CA . ALA A 1 435 ? -24.229 7.821 27.556 1.00 93.81 435 ALA A CA 1
ATOM 3518 C C . ALA A 1 435 ? -23.671 8.957 26.674 1.00 93.81 435 ALA A C 1
ATOM 3520 O O . ALA A 1 435 ? -23.857 8.945 25.456 1.00 93.81 435 ALA A O 1
ATOM 3521 N N . ALA A 1 436 ? -22.894 9.880 27.257 1.00 93.62 436 ALA A N 1
ATOM 3522 C CA . ALA A 1 436 ? -22.165 10.905 26.504 1.00 93.62 436 ALA A CA 1
ATOM 3523 C C . ALA A 1 436 ? -21.170 10.291 25.504 1.00 93.62 436 ALA A C 1
ATOM 3525 O O . ALA A 1 436 ? -21.060 10.746 24.361 1.00 93.62 436 ALA A O 1
ATOM 3526 N N . TRP A 1 437 ? -20.462 9.233 25.910 1.00 91.06 437 TRP A N 1
ATOM 3527 C CA . TRP A 1 437 ? -19.534 8.522 25.037 1.00 91.06 437 TRP A CA 1
ATOM 3528 C C . TRP A 1 437 ? -20.247 7.883 23.838 1.00 91.06 437 TRP A C 1
ATOM 3530 O O . TRP A 1 437 ? -19.767 8.026 22.712 1.00 91.06 437 TRP A O 1
ATOM 3540 N N . LEU A 1 438 ? -21.404 7.242 24.045 1.00 92.38 438 LEU A N 1
ATOM 3541 C CA . LEU A 1 438 ? -22.192 6.644 22.963 1.00 92.38 438 LEU A CA 1
ATOM 3542 C C . LEU A 1 438 ? -22.657 7.696 21.961 1.00 92.38 438 LEU A C 1
ATOM 3544 O O . LEU A 1 438 ? -22.507 7.491 20.759 1.00 92.38 438 LEU A O 1
ATOM 3548 N N . LEU A 1 439 ? -23.171 8.834 22.434 1.00 93.44 439 LEU A N 1
ATOM 3549 C CA . LEU A 1 439 ? -23.595 9.926 21.554 1.00 93.44 439 LEU A CA 1
ATOM 3550 C C . LEU A 1 439 ? -22.449 10.417 20.661 1.00 93.44 439 LEU A C 1
ATOM 3552 O O . LEU A 1 439 ? -22.665 10.717 19.488 1.00 93.44 439 LEU A O 1
ATOM 3556 N N . LYS A 1 440 ? -21.231 10.485 21.207 1.00 91.00 440 LYS A N 1
ATOM 3557 C CA . LYS A 1 440 ? -20.054 10.992 20.494 1.00 91.00 440 LYS A CA 1
ATOM 3558 C C . LYS A 1 440 ? -19.445 9.979 19.520 1.00 91.00 440 LYS A C 1
ATOM 3560 O O . LYS A 1 440 ? -18.941 10.388 18.479 1.00 91.00 440 LYS A O 1
ATOM 3565 N N . ASN A 1 441 ? -19.446 8.690 19.861 1.00 87.81 441 ASN A N 1
ATOM 3566 C CA . ASN A 1 441 ? -18.633 7.677 19.172 1.00 87.81 441 ASN A CA 1
ATOM 3567 C C . ASN A 1 441 ? -19.448 6.600 18.439 1.00 87.81 441 ASN A C 1
ATOM 3569 O O . ASN A 1 441 ? -18.872 5.679 17.866 1.00 87.81 441 ASN A O 1
ATOM 3573 N N . THR A 1 442 ? -20.779 6.680 18.463 1.00 91.38 442 THR A N 1
ATOM 3574 C CA . THR A 1 442 ? -21.663 5.693 17.826 1.00 91.38 442 THR A CA 1
ATOM 3575 C C . THR A 1 442 ? -22.788 6.379 17.052 1.00 91.38 442 THR A C 1
ATOM 3577 O O . THR A 1 442 ? -22.979 7.592 17.131 1.00 91.38 442 THR A O 1
ATOM 3580 N N . LEU A 1 443 ? -23.574 5.592 16.318 1.00 93.62 443 LEU A N 1
ATOM 3581 C CA . LEU A 1 443 ? -24.753 6.055 15.590 1.00 93.62 443 LEU A CA 1
ATOM 3582 C C . LEU A 1 443 ? -25.945 6.386 16.501 1.00 93.62 443 LEU A C 1
ATOM 3584 O O . LEU A 1 443 ? -26.964 6.843 15.989 1.00 93.62 443 LEU A O 1
ATOM 3588 N N . LEU A 1 444 ? -25.833 6.216 17.826 1.00 94.81 444 LEU A N 1
ATOM 3589 C CA . LEU A 1 444 ? -26.904 6.550 18.769 1.00 94.81 444 LEU A CA 1
ATOM 3590 C C . LEU A 1 444 ? -27.376 8.006 18.626 1.00 94.81 444 LEU A C 1
ATOM 3592 O O . LEU A 1 444 ? -28.569 8.267 18.716 1.00 94.81 444 LEU A O 1
ATOM 3596 N N . SER A 1 445 ? -26.471 8.944 18.327 1.00 94.12 445 SER A N 1
ATOM 3597 C CA . SER A 1 445 ? -26.804 10.363 18.107 1.00 94.12 445 SER A CA 1
ATOM 3598 C C . SER A 1 445 ? -27.745 10.623 16.926 1.00 94.12 445 SER A C 1
ATOM 3600 O O . SER A 1 445 ? -28.322 11.703 16.834 1.00 94.12 445 SER A O 1
ATOM 3602 N N . ARG A 1 446 ? -27.910 9.649 16.024 1.00 95.25 446 ARG A N 1
ATOM 3603 C CA . ARG A 1 446 ? -28.845 9.705 14.891 1.00 95.25 446 ARG A CA 1
ATOM 3604 C C . ARG A 1 446 ? -30.172 9.001 15.178 1.00 95.25 446 ARG A C 1
ATOM 3606 O O . ARG A 1 446 ? -31.054 9.025 14.323 1.00 95.25 446 ARG A O 1
ATOM 3613 N N . ALA A 1 447 ? -30.297 8.334 16.323 1.00 95.19 447 ALA A N 1
ATOM 3614 C CA . ALA A 1 447 ? -31.513 7.641 16.719 1.00 95.19 447 ALA A CA 1
ATOM 3615 C C . ALA A 1 447 ? -32.549 8.615 17.303 1.00 95.19 447 ALA A C 1
ATOM 3617 O O . ALA A 1 447 ? -32.217 9.724 17.719 1.00 95.19 447 ALA A O 1
ATOM 3618 N N . ASN A 1 448 ? -33.817 8.200 17.338 1.00 96.94 448 ASN A N 1
ATOM 3619 C CA . ASN A 1 448 ? -34.919 9.005 17.867 1.00 96.94 448 ASN A CA 1
ATOM 3620 C C . ASN A 1 448 ? -34.936 8.962 19.407 1.00 96.94 448 ASN A C 1
ATOM 3622 O O . ASN A 1 448 ? -35.742 8.263 20.026 1.00 96.94 448 ASN A O 1
ATOM 3626 N N . ILE A 1 449 ? -33.993 9.675 20.024 1.00 97.81 449 ILE A N 1
ATOM 3627 C CA . ILE A 1 449 ? -33.897 9.809 21.479 1.00 97.81 449 ILE A CA 1
ATOM 3628 C C . ILE A 1 449 ? -34.964 10.799 21.951 1.00 97.81 449 ILE A C 1
ATOM 3630 O O . ILE A 1 449 ? -34.965 11.960 21.552 1.00 97.81 449 ILE A O 1
ATOM 3634 N N . VAL A 1 450 ? -35.866 10.343 22.818 1.00 97.50 450 VAL A N 1
ATOM 3635 C CA . VAL A 1 450 ? -36.975 11.159 23.348 1.00 97.50 450 VAL A CA 1
ATOM 3636 C C . VAL A 1 450 ? -36.685 11.719 24.742 1.00 97.50 450 VAL A C 1
ATOM 3638 O O . VAL A 1 450 ? -37.365 12.635 25.195 1.00 97.50 450 VAL A O 1
ATOM 3641 N N . GLY A 1 451 ? -35.649 11.206 25.406 1.00 97.44 451 GLY A N 1
ATOM 3642 C CA . GLY A 1 451 ? -35.163 11.706 26.686 1.00 97.44 451 GLY A CA 1
ATOM 3643 C C . GLY A 1 451 ? -34.107 10.796 27.304 1.00 97.44 451 GLY A C 1
ATOM 3644 O O . GLY A 1 451 ? -33.821 9.705 26.809 1.00 97.44 451 GLY A O 1
ATOM 3645 N N . PHE A 1 452 ? -33.533 11.254 28.406 1.00 98.25 452 PHE A N 1
ATOM 3646 C CA . PHE A 1 452 ? -32.682 10.460 29.281 1.00 98.25 452 PHE A CA 1
ATOM 3647 C C . PHE A 1 452 ? -33.396 10.254 30.611 1.00 98.25 452 PHE A C 1
ATOM 3649 O O . PHE A 1 452 ? -34.330 10.977 30.954 1.00 98.25 452 PHE A O 1
ATOM 3656 N N . SER A 1 453 ? -32.945 9.285 31.389 1.00 97.06 453 SER A N 1
ATOM 3657 C CA . SER A 1 453 ? -33.378 9.150 32.772 1.00 97.06 453 SER A CA 1
ATOM 3658 C C . SER A 1 453 ? -32.182 8.859 33.669 1.00 97.06 453 SER A C 1
ATOM 3660 O O . SER A 1 453 ? -31.164 8.351 33.203 1.00 97.06 453 SER A O 1
ATOM 3662 N N . ASP A 1 454 ? -32.263 9.269 34.931 1.00 96.31 454 ASP A N 1
ATOM 3663 C CA . ASP A 1 454 ? -31.188 9.115 35.909 1.00 96.31 454 ASP A CA 1
ATOM 3664 C C . ASP A 1 454 ? -31.771 8.945 37.316 1.00 96.31 454 ASP A C 1
ATOM 3666 O O . ASP A 1 454 ? -32.846 9.462 37.606 1.00 96.31 454 ASP A O 1
ATOM 3670 N N . ARG A 1 455 ? -31.069 8.244 38.210 1.00 94.38 455 ARG A N 1
ATOM 3671 C CA . ARG A 1 455 ? -31.476 8.096 39.618 1.00 94.38 455 ARG A CA 1
ATOM 3672 C C . ARG A 1 455 ? -31.212 9.356 40.439 1.00 94.38 455 ARG A C 1
ATOM 3674 O O . ARG A 1 455 ? -31.840 9.532 41.475 1.00 94.38 455 ARG A O 1
ATOM 3681 N N . ASN A 1 456 ? -30.290 10.217 40.007 1.00 93.81 456 ASN A N 1
ATOM 3682 C CA . ASN A 1 456 ? -29.939 11.443 40.709 1.00 93.81 456 ASN A CA 1
ATOM 3683 C C . ASN A 1 456 ? -31.050 12.504 40.561 1.00 93.81 456 ASN A C 1
ATOM 3685 O O . ASN A 1 456 ? -31.182 13.086 39.479 1.00 93.81 456 ASN A O 1
ATOM 3689 N N . PRO A 1 457 ? -31.775 12.862 41.641 1.00 93.19 457 PRO A N 1
ATOM 3690 C CA . PRO A 1 457 ? -32.862 13.838 41.570 1.00 93.19 457 PRO A CA 1
ATOM 3691 C C . PRO A 1 457 ? -32.411 15.231 41.126 1.00 93.19 457 PRO A C 1
ATOM 3693 O O . PRO A 1 457 ? -33.192 16.005 40.583 1.00 93.19 457 PRO A O 1
ATOM 3696 N N . GLN A 1 458 ? -31.127 15.562 41.302 1.00 94.38 458 GLN A N 1
ATOM 3697 C CA . GLN A 1 458 ? -30.576 16.845 40.866 1.00 94.38 458 GLN A CA 1
ATOM 3698 C C . GLN A 1 458 ? -30.510 16.985 39.341 1.00 94.38 458 GLN A C 1
ATOM 3700 O O . GLN A 1 458 ? -30.292 18.097 38.850 1.00 94.38 458 GLN A O 1
ATOM 3705 N N . MET A 1 459 ? -30.630 15.883 38.597 1.00 93.19 459 MET A N 1
ATOM 3706 C CA . MET A 1 459 ? -30.629 15.875 37.135 1.00 93.19 459 MET A CA 1
ATOM 3707 C C . MET A 1 459 ? -32.036 16.047 36.556 1.00 93.19 459 MET A C 1
ATOM 3709 O O . MET A 1 459 ? -32.167 16.505 35.424 1.00 93.19 459 MET A O 1
ATOM 3713 N N . HIS A 1 460 ? -33.083 15.711 37.313 1.00 96.19 460 HIS A N 1
ATOM 3714 C CA . HIS A 1 460 ? -34.461 15.711 36.820 1.00 96.19 460 HIS A CA 1
ATOM 3715 C C . HIS A 1 460 ? -34.913 17.118 36.420 1.00 96.19 460 HIS A C 1
ATOM 3717 O O . HIS A 1 460 ? -34.623 18.104 37.098 1.00 96.19 460 HIS A O 1
ATOM 3723 N N . GLY A 1 461 ? -35.588 17.221 35.275 1.00 91.44 461 GLY A N 1
ATOM 3724 C CA . GLY A 1 461 ? -36.024 18.497 34.701 1.00 91.44 461 GLY A CA 1
ATOM 3725 C C . GLY A 1 461 ? -34.911 19.318 34.035 1.00 91.44 461 GLY A C 1
ATOM 3726 O O . GLY A 1 461 ? -35.197 20.373 33.469 1.00 91.44 461 GLY A O 1
ATOM 3727 N N . LYS A 1 462 ? -33.653 18.852 34.056 1.00 95.94 462 LYS A N 1
ATOM 3728 C CA . LYS A 1 462 ? -32.541 19.451 33.299 1.00 95.94 462 LYS A CA 1
ATOM 3729 C C . LYS A 1 462 ? -32.383 18.790 31.930 1.00 95.94 462 LYS A C 1
ATOM 3731 O O . LYS A 1 462 ? -33.012 17.778 31.625 1.00 95.94 462 LYS A O 1
ATOM 3736 N N . LEU A 1 463 ? -31.515 19.376 31.104 1.00 96.56 463 LEU A N 1
ATOM 3737 C CA . LEU A 1 463 ? -31.140 18.832 29.803 1.00 96.56 463 LEU A CA 1
ATOM 3738 C C . LEU A 1 463 ? -29.785 18.114 29.871 1.00 96.56 463 LEU A C 1
ATOM 3740 O O . LEU A 1 463 ? -28.823 18.651 30.419 1.00 96.56 463 LEU A O 1
ATOM 3744 N N . PHE A 1 464 ? -29.689 16.947 29.237 1.00 96.19 464 PHE A N 1
ATOM 3745 C CA . PHE A 1 464 ? -28.447 16.223 28.969 1.00 96.19 464 PHE A CA 1
ATOM 3746 C C . PHE A 1 464 ? -28.243 16.144 27.454 1.00 96.19 464 PHE A C 1
ATOM 3748 O O . PHE A 1 464 ? -29.059 15.558 26.746 1.00 96.19 464 PHE A O 1
ATOM 3755 N N . HIS A 1 465 ? -27.197 16.796 26.932 1.00 94.56 465 HIS A N 1
ATOM 3756 C CA . HIS A 1 465 ? -26.958 16.918 25.483 1.00 94.56 465 HIS A CA 1
ATOM 3757 C C . HIS A 1 465 ? -28.189 17.404 24.680 1.00 94.56 465 HIS A C 1
ATOM 3759 O O . HIS A 1 465 ? -28.390 17.004 23.537 1.00 94.56 465 HIS A O 1
ATOM 3765 N N . GLY A 1 466 ? -29.007 18.278 25.281 1.00 93.81 466 GLY A N 1
ATOM 3766 C CA . GLY A 1 466 ? -30.209 18.849 24.659 1.00 93.81 466 GLY A CA 1
ATOM 3767 C C . GLY A 1 466 ? -31.505 18.057 24.875 1.00 93.81 466 GLY A C 1
ATOM 3768 O O . GLY A 1 466 ? -32.559 18.527 24.462 1.00 93.81 466 GLY A O 1
ATOM 3769 N N . TYR A 1 467 ? -31.455 16.910 25.556 1.00 96.69 467 TYR A N 1
ATOM 3770 C CA . TYR A 1 467 ? -32.615 16.054 25.822 1.00 96.69 467 TYR A CA 1
ATOM 3771 C C . TYR A 1 467 ? -33.058 16.142 27.289 1.00 96.69 467 TYR A C 1
ATOM 3773 O O . TYR A 1 467 ? -32.192 16.234 28.162 1.00 96.69 467 TYR A O 1
ATOM 3781 N N . PRO A 1 468 ? -34.366 16.094 27.595 1.00 97.12 468 PRO A N 1
ATOM 3782 C CA . PRO A 1 468 ? -34.852 16.147 28.972 1.00 97.12 468 PRO A CA 1
ATOM 3783 C C . PRO A 1 468 ? -34.408 14.918 29.768 1.00 97.12 468 PRO A C 1
ATOM 3785 O O . PRO A 1 468 ? -34.422 13.804 29.244 1.00 97.12 468 PRO A O 1
ATOM 3788 N N . VAL A 1 469 ? -34.040 15.122 31.034 1.00 98.19 469 VAL A N 1
ATOM 3789 C CA . VAL A 1 469 ? -33.766 14.042 31.989 1.00 98.19 469 VAL A CA 1
ATOM 3790 C C . VAL A 1 469 ? -34.960 13.880 32.931 1.00 98.19 469 VAL A C 1
ATOM 3792 O O . VAL A 1 469 ? -35.348 14.838 33.603 1.00 98.19 469 VAL A O 1
ATOM 3795 N N . VAL A 1 470 ? -35.531 12.676 32.995 1.00 97.38 470 VAL A N 1
ATOM 3796 C CA . VAL A 1 470 ? -36.687 12.344 33.849 1.00 97.38 470 VAL A CA 1
ATOM 3797 C C . VAL A 1 470 ? -36.324 11.350 34.951 1.00 97.38 470 VAL A C 1
ATOM 3799 O O . VAL A 1 470 ? -35.327 10.625 34.851 1.00 97.38 470 VAL A O 1
ATOM 3802 N N . ALA A 1 471 ? -37.145 11.292 35.998 1.00 96.56 471 ALA A N 1
ATOM 3803 C CA . ALA A 1 471 ? -37.013 10.271 37.026 1.00 96.56 471 ALA A CA 1
ATOM 3804 C C . ALA A 1 471 ? -37.297 8.864 36.458 1.00 96.56 471 ALA A C 1
ATOM 3806 O O . ALA A 1 471 ? -38.005 8.749 35.451 1.00 96.56 471 ALA A O 1
ATOM 3807 N N . PRO A 1 472 ? -36.757 7.785 37.058 1.00 94.69 472 PRO A N 1
ATOM 3808 C CA . PRO A 1 472 ? -37.013 6.419 36.595 1.00 94.69 472 PRO A CA 1
ATOM 3809 C C . PRO A 1 472 ? -38.511 6.082 36.527 1.00 94.69 472 PRO A C 1
ATOM 3811 O O . PRO A 1 472 ? -38.955 5.395 35.607 1.00 94.69 472 PRO A O 1
ATOM 3814 N N . GLU A 1 473 ? -39.301 6.614 37.463 1.00 93.75 473 GLU A N 1
ATOM 3815 C CA . GLU A 1 473 ? -40.754 6.408 37.532 1.00 93.75 473 GLU A CA 1
ATOM 3816 C C . GLU A 1 473 ? -41.501 7.071 36.357 1.00 93.75 473 GLU A C 1
ATOM 3818 O O . GLU A 1 473 ? -42.550 6.589 35.920 1.00 93.75 473 GLU A O 1
ATOM 3823 N N . ASP A 1 474 ? -40.921 8.138 35.802 1.00 95.12 474 ASP A N 1
ATOM 3824 C CA . ASP A 1 474 ? -41.505 8.972 34.750 1.00 95.12 474 ASP A CA 1
ATOM 3825 C C . ASP A 1 474 ? -41.108 8.535 33.332 1.00 95.12 474 ASP A C 1
ATOM 3827 O O . ASP A 1 474 ? -41.618 9.084 32.352 1.00 95.12 474 ASP A O 1
ATOM 3831 N N . ILE A 1 475 ? -40.248 7.515 33.181 1.00 95.50 475 ILE A N 1
ATOM 3832 C CA . ILE A 1 475 ? -39.785 7.006 31.873 1.00 95.50 475 ILE A CA 1
ATOM 3833 C C . ILE A 1 475 ? -40.965 6.715 30.932 1.00 95.50 475 ILE A C 1
ATOM 3835 O O . ILE A 1 475 ? -40.897 6.997 29.734 1.00 95.50 475 ILE A O 1
ATOM 3839 N N . ARG A 1 476 ? -42.077 6.193 31.465 1.00 93.31 476 ARG A N 1
ATOM 3840 C CA . ARG A 1 476 ? -43.280 5.876 30.677 1.00 93.31 476 ARG A CA 1
ATOM 3841 C C . ARG A 1 476 ? -43.932 7.101 30.048 1.00 93.31 476 ARG A C 1
ATOM 3843 O O . ARG A 1 476 ? -44.500 6.971 28.969 1.00 93.31 476 ARG A O 1
ATOM 3850 N N . GLY A 1 477 ? -43.853 8.263 30.696 1.00 93.12 477 GLY A N 1
ATOM 3851 C CA . GLY A 1 477 ? -44.425 9.509 30.182 1.00 93.12 477 GLY A CA 1
ATOM 3852 C C . GLY A 1 477 ? -43.768 9.979 28.882 1.00 93.12 477 GLY A C 1
ATOM 3853 O O . GLY A 1 477 ? -44.363 10.747 28.134 1.00 93.12 477 GLY A O 1
ATOM 3854 N N . LEU A 1 478 ? -42.565 9.478 28.581 1.00 93.94 478 LEU A N 1
ATOM 3855 C CA . LEU A 1 478 ? -41.866 9.734 27.323 1.00 93.94 478 LEU A CA 1
ATOM 3856 C C . LEU A 1 478 ? -42.261 8.760 26.203 1.00 93.94 478 LEU A C 1
ATOM 3858 O O . LEU A 1 478 ? -41.762 8.898 25.087 1.00 93.94 478 LEU A O 1
ATOM 3862 N N . GLU A 1 479 ? -43.129 7.783 26.473 1.00 95.31 479 GLU A N 1
ATOM 3863 C CA . GLU A 1 479 ? -43.588 6.768 25.514 1.00 95.31 479 GLU A CA 1
ATOM 3864 C C . GLU A 1 479 ? -42.439 6.104 24.714 1.00 95.31 479 GLU A C 1
ATOM 3866 O O . GLU A 1 479 ? -42.449 6.136 23.477 1.00 95.31 479 GLU A O 1
ATOM 3871 N N . PRO A 1 480 ? -41.391 5.557 25.364 1.00 96.75 480 PRO A N 1
ATOM 3872 C CA . PRO A 1 480 ? -40.323 4.874 24.644 1.00 96.75 480 PRO A CA 1
ATOM 3873 C C . PRO A 1 480 ? -40.779 3.506 24.132 1.00 96.75 480 PRO A C 1
ATOM 3875 O O . PRO A 1 480 ? -41.493 2.781 24.814 1.00 96.75 480 PRO A O 1
ATOM 3878 N N . ALA A 1 481 ? -40.281 3.115 22.962 1.00 95.88 481 ALA A N 1
ATOM 3879 C CA . ALA A 1 481 ? -40.305 1.723 22.518 1.00 95.88 481 ALA A CA 1
ATOM 3880 C C . ALA A 1 481 ? -39.112 0.936 23.092 1.00 95.88 481 ALA A C 1
ATOM 3882 O O . ALA A 1 481 ? -39.196 -0.272 23.309 1.00 95.88 481 ALA A O 1
ATOM 3883 N N . VAL A 1 482 ? -37.993 1.627 23.339 1.00 96.38 482 VAL A N 1
ATOM 3884 C CA . VAL A 1 482 ? -36.744 1.039 23.830 1.00 96.38 482 VAL A CA 1
ATOM 3885 C C . VAL A 1 482 ? -36.201 1.854 24.999 1.00 96.38 482 VAL A C 1
ATOM 3887 O O . VAL A 1 482 ? -36.082 3.077 24.914 1.00 96.38 482 VAL A O 1
ATOM 3890 N N . LEU A 1 483 ? -35.804 1.159 26.061 1.00 96.69 483 LEU A N 1
ATOM 3891 C CA . LEU A 1 483 ? -34.958 1.699 27.118 1.00 96.69 483 LEU A CA 1
ATOM 3892 C C . LEU A 1 483 ? -33.532 1.167 26.932 1.00 96.69 483 LEU A C 1
ATOM 3894 O O . LEU A 1 483 ? -33.282 -0.024 27.100 1.00 96.69 483 LEU A O 1
ATOM 3898 N N . LEU A 1 484 ? -32.589 2.044 26.590 1.00 96.38 484 LEU A N 1
ATOM 3899 C CA . LEU A 1 484 ? -31.172 1.713 26.477 1.00 96.38 484 LEU A CA 1
ATOM 3900 C C . LEU A 1 484 ? -30.468 1.900 27.825 1.00 96.38 484 LEU A C 1
ATOM 3902 O O . LEU A 1 484 ? -30.306 3.027 28.289 1.00 96.38 484 LEU A O 1
ATOM 3906 N N . VAL A 1 485 ? -29.976 0.807 28.403 1.00 95.31 485 VAL A N 1
ATOM 3907 C CA . VAL A 1 485 ? -29.139 0.827 29.606 1.00 95.31 485 VAL A CA 1
ATOM 3908 C C . VAL A 1 485 ? -27.682 1.111 29.219 1.00 95.31 485 VAL A C 1
ATOM 3910 O O . VAL A 1 485 ? -26.970 0.232 28.737 1.00 95.31 485 VAL A O 1
ATOM 3913 N N . ALA A 1 486 ? -27.247 2.352 29.431 1.00 93.69 486 ALA A N 1
ATOM 3914 C CA . ALA A 1 486 ? -25.906 2.881 29.187 1.00 93.69 486 ALA A CA 1
ATOM 3915 C C . ALA A 1 486 ? -25.054 2.894 30.474 1.00 93.69 486 ALA A C 1
ATOM 3917 O O . ALA A 1 486 ? -24.527 3.930 30.881 1.00 93.69 486 ALA A O 1
ATOM 3918 N N . SER A 1 487 ? -24.967 1.745 31.149 1.00 90.19 487 SER A N 1
ATOM 3919 C CA . SER A 1 487 ? -24.080 1.524 32.296 1.00 90.19 487 SER A CA 1
ATOM 3920 C C . SER A 1 487 ? -23.535 0.100 32.261 1.00 90.19 487 SER A C 1
ATOM 3922 O O . SER A 1 487 ? -24.321 -0.842 32.189 1.00 90.19 487 SER A O 1
ATOM 3924 N N . ASP A 1 488 ? -22.214 -0.070 32.350 1.00 85.56 488 ASP A N 1
ATOM 3925 C CA . ASP A 1 488 ? -21.600 -1.388 32.570 1.00 85.56 488 ASP A CA 1
ATOM 3926 C C . ASP A 1 488 ? -21.599 -1.757 34.062 1.00 85.56 488 ASP A C 1
ATOM 3928 O O . ASP A 1 488 ? -21.960 -2.872 34.420 1.00 85.56 488 ASP A O 1
ATOM 3932 N N . LEU A 1 489 ? -21.252 -0.803 34.937 1.00 86.31 489 LEU A N 1
ATOM 3933 C CA . LEU A 1 489 ? -21.112 -1.008 36.388 1.00 86.31 489 LEU A CA 1
ATOM 3934 C C . LEU A 1 489 ? -22.435 -1.346 37.084 1.00 86.31 489 LEU A C 1
ATOM 3936 O O . LEU A 1 489 ? -22.478 -2.245 37.916 1.00 86.31 489 LEU A O 1
ATOM 3940 N N . HIS A 1 490 ? -23.511 -0.635 36.743 1.00 89.00 490 HIS A N 1
ATOM 3941 C CA . HIS A 1 490 ? -24.820 -0.790 37.389 1.00 89.00 490 HIS A CA 1
ATOM 3942 C C . HIS A 1 490 ? -25.821 -1.540 36.504 1.00 89.00 490 HIS A C 1
ATOM 3944 O O . HIS A 1 490 ? -27.020 -1.522 36.774 1.00 89.00 490 HIS A O 1
ATOM 3950 N N . ARG A 1 491 ? -25.353 -2.191 35.429 1.00 90.88 491 ARG A N 1
ATOM 3951 C CA . ARG A 1 491 ? -26.206 -2.807 34.403 1.00 90.88 491 ARG A CA 1
ATOM 3952 C C . ARG A 1 491 ? -27.269 -3.725 34.997 1.00 90.88 491 ARG A C 1
ATOM 3954 O O . ARG A 1 491 ? -28.449 -3.574 34.693 1.00 90.88 491 ARG A O 1
ATOM 3961 N N . GLU A 1 492 ? -26.843 -4.667 35.834 1.00 90.50 492 GLU A N 1
ATOM 3962 C CA . GLU A 1 492 ? -27.712 -5.702 36.400 1.00 90.50 492 GLU A CA 1
ATOM 3963 C C . GLU A 1 492 ? -28.748 -5.122 37.366 1.00 90.50 492 GLU A C 1
ATOM 3965 O O . GLU A 1 492 ? -29.912 -5.515 37.328 1.00 90.50 492 GLU A O 1
ATOM 3970 N N . GLU A 1 493 ? -28.335 -4.167 38.200 1.00 91.94 493 GLU A N 1
ATOM 3971 C CA . GLU A 1 493 ? -29.212 -3.459 39.136 1.00 91.94 493 GLU A CA 1
ATOM 3972 C C . GLU A 1 493 ? -30.284 -2.667 38.379 1.00 91.94 493 GLU A C 1
ATOM 3974 O O . GLU A 1 493 ? -31.473 -2.799 38.650 1.00 91.94 493 GLU A O 1
ATOM 3979 N N . ILE A 1 494 ? -29.874 -1.908 37.360 1.00 91.56 494 ILE A N 1
ATOM 3980 C CA . ILE A 1 494 ? -30.782 -1.103 36.540 1.00 91.56 494 ILE A CA 1
ATOM 3981 C C . ILE A 1 494 ? -31.787 -1.989 35.805 1.00 91.56 494 ILE A C 1
ATOM 3983 O O . ILE A 1 494 ? -32.980 -1.688 35.812 1.00 91.56 494 ILE A O 1
ATOM 3987 N N . CYS A 1 495 ? -31.324 -3.077 35.181 1.00 91.81 495 CYS A N 1
ATOM 3988 C CA . CYS A 1 495 ? -32.208 -3.996 34.466 1.00 91.81 495 CYS A CA 1
ATOM 3989 C C . CYS A 1 495 ? -33.219 -4.644 35.414 1.00 91.81 495 CYS A C 1
ATOM 3991 O O . CYS A 1 495 ? -34.381 -4.778 35.052 1.00 91.81 495 CYS A O 1
ATOM 3993 N N . ARG A 1 496 ? -32.805 -5.002 36.636 1.00 92.50 496 ARG A N 1
ATOM 3994 C CA . ARG A 1 496 ? -33.697 -5.574 37.651 1.00 92.50 496 ARG A CA 1
ATOM 3995 C C . ARG A 1 496 ? -34.762 -4.576 38.097 1.00 92.50 496 ARG A C 1
ATOM 3997 O O . ARG A 1 496 ? -35.940 -4.920 38.124 1.00 92.50 496 ARG A O 1
ATOM 4004 N N . ASP A 1 497 ? -34.359 -3.348 38.402 1.00 90.62 497 ASP A N 1
ATOM 4005 C CA . ASP A 1 497 ? -35.269 -2.326 38.928 1.00 90.62 497 ASP A CA 1
ATOM 4006 C C . ASP A 1 497 ? -36.277 -1.853 37.868 1.00 90.62 497 ASP A C 1
ATOM 4008 O O . ASP A 1 497 ? -37.421 -1.516 38.180 1.00 90.62 497 ASP A O 1
ATOM 4012 N N . LEU A 1 498 ? -35.880 -1.882 36.593 1.00 89.88 498 LEU A N 1
ATOM 4013 C CA . LEU A 1 498 ? -36.700 -1.444 35.463 1.00 89.88 498 LEU A CA 1
ATOM 4014 C C . LEU A 1 498 ? -37.329 -2.600 34.666 1.00 89.88 498 LEU A C 1
ATOM 4016 O O . LEU A 1 498 ? -37.992 -2.341 33.665 1.00 89.88 498 LEU A O 1
ATOM 4020 N N . ALA A 1 499 ? -37.202 -3.852 35.124 1.00 88.31 499 ALA A N 1
ATOM 4021 C CA . ALA A 1 499 ? -37.775 -5.030 34.458 1.00 88.31 499 ALA A CA 1
ATOM 4022 C C . ALA A 1 499 ? -39.299 -4.925 34.270 1.00 88.31 499 ALA A C 1
ATOM 4024 O O . ALA A 1 499 ? -39.843 -5.344 33.255 1.00 88.31 499 ALA A O 1
ATOM 4025 N N . HIS A 1 500 ? -39.989 -4.269 35.208 1.00 90.00 500 HIS A N 1
ATOM 4026 C CA . HIS A 1 500 ? -41.433 -4.017 35.151 1.00 90.00 500 HIS A CA 1
ATOM 4027 C C . HIS A 1 500 ? -41.884 -3.183 33.929 1.00 90.00 500 HIS A C 1
ATOM 4029 O O . HIS A 1 500 ? -43.083 -3.079 33.653 1.00 90.00 500 HIS A O 1
ATOM 4035 N N . LEU A 1 501 ? -40.954 -2.532 33.217 1.00 90.44 501 LEU A N 1
ATOM 4036 C CA . LEU A 1 501 ? -41.243 -1.813 31.975 1.00 90.44 501 LEU A CA 1
ATOM 4037 C C . LEU A 1 501 ? -41.444 -2.765 30.784 1.00 90.44 501 LEU A C 1
ATOM 4039 O O . LEU A 1 501 ? -42.182 -2.410 29.860 1.00 90.44 501 LEU A O 1
ATOM 4043 N N . GLU A 1 502 ? -40.869 -3.971 30.821 1.00 89.56 502 GLU A N 1
ATOM 4044 C CA . GLU A 1 502 ? -41.042 -4.984 29.769 1.00 89.56 502 GLU A CA 1
ATOM 4045 C C . GLU A 1 502 ? -42.475 -5.519 29.726 1.00 89.56 502 GLU A C 1
ATOM 4047 O O . GLU A 1 502 ? -43.074 -5.576 28.650 1.00 89.56 502 GLU A O 1
ATOM 4052 N N . ASP A 1 503 ? -43.091 -5.753 30.893 1.00 88.12 503 ASP A N 1
ATOM 4053 C CA . ASP A 1 503 ? -44.518 -6.106 31.034 1.00 88.12 503 ASP A CA 1
ATOM 4054 C C . ASP A 1 503 ? -45.457 -5.057 30.413 1.00 88.12 503 ASP A C 1
ATOM 4056 O O . ASP A 1 503 ? -46.652 -5.285 30.212 1.00 88.12 503 ASP A O 1
ATOM 4060 N N . ARG A 1 504 ? -44.924 -3.865 30.133 1.00 83.88 504 ARG A N 1
ATOM 4061 C CA . ARG A 1 504 ? -45.642 -2.709 29.598 1.00 83.88 504 ARG A CA 1
ATOM 4062 C C . ARG A 1 504 ? -45.234 -2.368 28.165 1.00 83.88 504 ARG A C 1
ATOM 4064 O O . ARG A 1 504 ? -45.580 -1.288 27.692 1.00 83.88 504 ARG A O 1
ATOM 4071 N N . GLY A 1 505 ? -44.547 -3.285 27.479 1.00 87.94 505 GLY A N 1
ATOM 4072 C CA . GLY A 1 505 ? -44.225 -3.197 26.054 1.00 87.94 505 GLY A CA 1
ATOM 4073 C C . GLY A 1 505 ? -42.974 -2.382 25.715 1.00 87.94 505 GLY A C 1
ATOM 4074 O O . GLY A 1 505 ? -42.738 -2.114 24.539 1.00 87.94 505 GLY A O 1
ATOM 4075 N N . ILE A 1 506 ? -42.173 -1.986 26.709 1.00 94.44 506 ILE A N 1
ATOM 4076 C CA . ILE A 1 506 ? -40.907 -1.274 26.494 1.00 94.44 506 ILE A CA 1
ATOM 4077 C C . ILE A 1 506 ? -39.782 -2.305 26.472 1.00 94.44 506 ILE A C 1
ATOM 4079 O O . ILE A 1 506 ? -39.568 -3.008 27.452 1.00 94.44 506 ILE A O 1
ATOM 4083 N N . THR A 1 507 ? -39.026 -2.379 25.378 1.00 94.50 507 THR A N 1
ATOM 4084 C CA . THR A 1 507 ? -37.881 -3.298 25.303 1.00 94.50 507 THR A CA 1
ATOM 4085 C C . THR A 1 507 ? -36.713 -2.741 26.111 1.00 94.50 507 THR A C 1
ATOM 4087 O O . THR A 1 507 ? -36.176 -1.683 25.762 1.00 94.50 507 THR A O 1
ATOM 4090 N N . VAL A 1 508 ? -36.279 -3.448 27.157 1.00 93.00 508 VAL A N 1
ATOM 4091 C CA . VAL A 1 508 ? -35.070 -3.083 27.903 1.00 93.00 508 VAL A CA 1
ATOM 4092 C C . VAL A 1 508 ? -33.862 -3.676 27.191 1.00 93.00 508 VAL A C 1
ATOM 4094 O O . VAL A 1 508 ? -33.744 -4.875 26.963 1.00 93.00 508 VAL A O 1
ATOM 4097 N N . SER A 1 509 ? -32.947 -2.808 26.784 1.00 92.19 509 SER A N 1
ATOM 4098 C CA . SER A 1 509 ? -31.813 -3.176 25.957 1.00 92.19 509 SER A CA 1
ATOM 4099 C C . SER A 1 509 ? -30.514 -2.721 26.599 1.00 92.19 509 SER A C 1
ATOM 4101 O O . SER A 1 509 ? -30.317 -1.539 26.858 1.00 92.19 509 SER A O 1
ATOM 4103 N N . THR A 1 510 ? -29.565 -3.638 26.731 1.00 90.38 510 THR A N 1
ATOM 4104 C CA . THR A 1 510 ? -28.208 -3.340 27.193 1.00 90.38 510 THR A CA 1
ATOM 4105 C C . THR A 1 510 ? -27.235 -3.174 26.024 1.00 90.38 510 THR A C 1
ATOM 4107 O O . THR A 1 510 ? -27.517 -3.531 24.869 1.00 90.38 510 THR A O 1
ATOM 4110 N N . ILE A 1 511 ? -26.076 -2.609 26.342 1.00 80.69 511 ILE A N 1
ATOM 4111 C CA . ILE A 1 511 ? -24.890 -2.549 25.491 1.00 80.69 511 ILE A CA 1
ATOM 4112 C C . ILE A 1 511 ? -23.684 -3.007 26.298 1.00 80.69 511 ILE A C 1
ATOM 4114 O O . ILE A 1 511 ? -23.677 -2.887 27.520 1.00 80.69 511 ILE A O 1
ATOM 4118 N N . ASP A 1 512 ? -22.666 -3.496 25.602 1.00 70.19 512 ASP A N 1
ATOM 4119 C CA . ASP A 1 512 ? -21.392 -3.852 26.209 1.00 70.19 512 ASP A CA 1
ATOM 4120 C C . ASP A 1 512 ? -20.365 -2.788 25.830 1.00 70.19 512 ASP A C 1
ATOM 4122 O O . ASP A 1 512 ? -19.758 -2.846 24.758 1.00 70.19 512 ASP A O 1
ATOM 4126 N N . SER A 1 513 ? -20.256 -1.737 26.652 1.00 61.06 513 SER A N 1
ATOM 4127 C CA . SER A 1 513 ? -19.413 -0.591 26.300 1.00 61.06 513 SER A CA 1
ATOM 4128 C C . SER A 1 513 ? -17.946 -0.830 26.667 1.00 61.06 513 SER A C 1
ATOM 4130 O O . SER A 1 513 ? -17.067 -0.360 25.945 1.00 61.06 513 SER A O 1
ATOM 4132 N N . ALA A 1 514 ? -17.683 -1.598 27.738 1.00 53.12 514 ALA A N 1
ATOM 4133 C CA . ALA A 1 514 ? -16.365 -1.885 28.325 1.00 53.12 514 ALA A CA 1
ATOM 4134 C C . ALA A 1 514 ? -15.404 -0.684 28.257 1.00 53.12 514 ALA A C 1
ATOM 4136 O O . ALA A 1 514 ? -14.200 -0.821 28.030 1.00 53.12 514 ALA A O 1
ATOM 4137 N N . CYS A 1 515 ? -15.954 0.519 28.423 1.00 48.78 515 CYS A N 1
ATOM 4138 C CA . CYS A 1 515 ? -15.191 1.739 28.549 1.00 48.78 515 CYS A CA 1
ATOM 4139 C C . CYS A 1 515 ? -14.883 1.880 30.036 1.00 48.78 515 CYS A C 1
ATOM 4141 O O . CYS A 1 515 ? -15.581 2.584 30.766 1.00 48.78 515 CYS A O 1
ATOM 4143 N N . HIS A 1 516 ? -13.829 1.202 30.494 1.00 46.06 516 HIS A N 1
ATOM 4144 C CA . HIS A 1 516 ? -13.131 1.625 31.703 1.00 46.06 516 HIS A CA 1
ATOM 4145 C C . HIS A 1 516 ? -12.437 2.951 31.374 1.00 46.06 516 HIS A C 1
ATOM 4147 O O . HIS A 1 516 ? -11.258 2.992 31.034 1.00 46.06 516 HIS A O 1
ATOM 4153 N N . MET A 1 517 ? -13.208 4.038 31.363 1.00 41.22 517 MET A N 1
ATOM 4154 C CA . MET A 1 517 ? -12.640 5.377 31.403 1.00 41.22 517 MET A CA 1
ATOM 4155 C C . MET A 1 517 ? -12.137 5.584 32.829 1.00 41.22 517 MET A C 1
ATOM 4157 O O . MET A 1 517 ? -12.937 5.865 33.720 1.00 41.22 517 MET A O 1
ATOM 4161 N N . ASN A 1 518 ? -10.838 5.362 33.030 1.00 31.08 518 ASN A N 1
ATOM 4162 C CA . ASN A 1 518 ? -10.104 6.022 34.105 1.00 31.08 518 ASN A CA 1
ATOM 4163 C C . ASN A 1 518 ? -9.818 7.465 33.701 1.00 31.08 518 ASN A C 1
ATOM 4165 O O . ASN A 1 518 ? -9.434 7.670 32.523 1.00 31.08 518 ASN A O 1
#

Nearest PDB structures (foldseek):
  8hzy-assembly2_B  TM=6.061E-01  e=1.018E-08  Homo sapiens
  8hzv-assembly1_C  TM=5.358E-01  e=1.018E-08  Homo sapiens
  4fhf-assembly1_A  TM=5.981E-01  e=7.334E-03  Geobacillus thermodenitrificans NG80-2
  4fhe-assembly1_A  TM=5.575E-01  e=5.511E-03  Geobacillus thermodenitrificans NG80-2
  5zmy-assembly2_C  TM=3.126E-01  e=7.765E-03  Bordetella sp. BK-52

Mean predicted aligned error: 7.97 Å

Foldseek 3Di:
DPFFDADPQAAAAAEEAFWQAAPWLFQFAACNAPVNVVVCVVDTLGADPVLLLQCLVQRVVRHQEYEDDDHYALLRHPCNVVSLQSVLVSQLVPLRYEYEYEHCLLNDDLVSCLSCQNHEAYEYAHEDAALDQVLRVLGIPPDDNVSSLVSLLCVCVSCVVSPYNHYAYEYEHAQWLQRLLRLLVVLVSCLSNVYAYEYEYDQQRGDPCRLLGGCLQAQLQSQLLVVLSVLSNVLSVHHYHYDPRADQDPVVVVQLVVLVVPLAWADCQLRRYAYFYQHSQQFTASHPVRNTQDGVVVDRPSCSVSDPVSVVQRVCRRRSRGDPPVVLDLRGPVPGDRHDHNVNRVRPQDSVSHDHDNDDQSVVSCSPVSLVPDPDPVVSVVVVVVVSVSSCCSSPPNSVVVSVQSVLQVVVQVVQVVQLVVLFEEEEPDLDDLVVVCCVRHCNVSHNYQAYEYCDPVQAQHDRVRGGYHYLVCPVVSVGQEYEYRDPVCRVVVCVVNVVVVVVNRHYDYGDNPPPPD

Radius of gyration: 28.96 Å; Cα contacts (8 Å, |Δi|>4): 885; chains: 1; bounding box: 73×53×81 Å

Sequence (518 aa):
MTMILHPKDYKPYVILGTTQRCNYRCRMCFWSRPDVARNLQDSDPTMPMTLFRRALEEVVPHCSALCLAGAGEFLADPLAEERLAVLGDALRRHPEILLYQTTNASLLTRDKLQFLKGTRRVGFTISIDSVDGLTYASIRRPGTLSKVLDNIRSLRRELWAIGIEDVYLRLNMVVMKRNVFSLPDVLRFAKEMHAKVFVDHPQGFGPDDLHQESLFRFPVFSNAFLAKCRQLAETLDVALETPPPFAISPEEVAQYHDARSDRSLHCYQLDKAGPVQILSNGDVSVCCQNLVFGNLNQQPFREVFFSPRYPEYREAIAAGRPLPPCDHCRHLYRNAPYLYDSGVYDMDIPPQSRNLDPQPDFDKEGFFDWLNDLSEERLRYHLRQDYIARGKRLFASGISEETALLQRQRNMNEKFLSWIQGHCRIVVYPAGTQAAWLLKNTLLSRANIVGFSDRNPQMHGKLFHGYPVVAPEDIRGLEPAVLLVASDLHREEICRDLAHLEDRGITVSTIDSACHMN

Solvent-accessible surface area (backbone atoms only — not comparable to full-atom values): 28173 Å² total; per-residue (Å²): 132,88,75,48,79,72,61,94,79,53,44,26,41,32,30,46,15,52,28,63,48,46,88,56,51,32,64,64,36,45,72,46,26,71,69,52,42,49,50,53,71,80,44,76,60,57,37,52,67,70,58,51,52,50,49,50,69,58,44,57,87,61,34,53,26,44,29,45,33,89,42,51,27,66,79,56,34,96,57,33,71,66,48,41,51,55,48,26,56,52,38,51,77,40,56,84,39,33,41,33,39,47,36,65,43,70,74,63,46,74,73,79,52,53,38,55,49,75,36,55,42,43,31,39,39,34,51,49,59,39,84,48,65,66,61,25,44,73,35,41,26,85,52,58,57,69,60,25,52,52,36,59,72,43,43,64,59,55,39,41,78,50,69,33,78,50,67,48,42,32,40,36,26,71,40,28,53,70,33,51,84,28,50,67,58,44,50,55,50,24,44,78,67,70,21,32,38,39,41,45,54,68,63,62,73,40,35,91,68,42,68,78,32,18,46,70,44,31,22,42,27,47,41,55,51,52,51,50,47,49,53,40,23,59,70,61,69,31,59,71,47,66,65,77,65,46,59,79,46,73,63,58,53,47,51,38,61,59,51,60,69,59,65,73,37,46,48,57,38,80,73,50,58,17,44,36,34,38,40,34,87,29,39,32,16,49,35,97,83,64,49,65,68,42,38,56,86,80,43,62,57,66,59,44,73,33,28,72,63,56,60,53,47,50,52,25,26,54,70,61,54,41,52,86,72,52,63,75,42,81,69,35,52,77,87,44,78,79,77,40,46,39,74,75,36,76,34,97,56,60,78,88,74,37,45,71,48,65,76,63,59,50,74,85,72,44,39,60,52,76,46,68,78,50,88,50,64,70,59,35,52,55,51,49,54,50,52,51,52,47,48,52,40,48,67,74,45,47,47,61,54,49,37,54,52,53,47,42,44,49,57,51,32,57,55,35,49,55,37,41,76,65,62,36,32,25,31,37,31,41,77,41,74,55,36,55,47,39,46,74,73,40,53,54,63,73,34,48,67,67,26,29,24,34,88,54,74,90,47,45,83,38,69,59,100,84,30,49,22,34,45,73,88,49,51,66,81,59,62,40,46,31,38,37,39,38,38,76,91,53,36,70,60,52,51,63,75,50,45,74,42,46,86,69,69,23,45,80,39,80,62,79,73,87,72,83,77,125